Protein 6O0A (pdb70)

Sequence (383 aa):
SGLSTKSQPVIQATLLPVIAERIPHITPVFYGDMLQARPDLLDGMFSRSAQRDDGTQARALAGSIAIIFAQWILQHPNTFPEEMLSRVANKHASLGLQPDDEYDTVYKYLFGAIAKKDLGDAATPDIVEAWTEVYWLLARALINLERKLYAQQANNIVRRAKFKLVKRTQVTKDVVDMVFEPADNTAMTPGKAGQYISIIYARTSDGLLQPRQFTLLPSEETQRRIAIKLDPHGEMTTTIFQNQEVGALLDISNPYGDMTLETLETDPNSPLVLICAGIGVTPVLAFVEKLAAQKSEREVMMIIIASSSRSLAEAPLRGELLERAKELKKAKVLYGTTQEKDGDFVGRIDVSTLDIPANASVFLCGPLKFMQEMRSHLVEAGIAKHKIFYEIFG

B-factor: mean 25.29, std 12.59, range [8.28, 81.56]

Solvent-accessible surface area: 18313 Å² total; per-residue (Å²): 153,24,20,43,111,143,2,65,82,33,0,114,75,20,16,91,82,8,50,124,71,17,48,96,0,3,78,61,0,8,44,38,0,28,144,45,64,86,76,14,37,57,5,37,41,28,31,39,29,48,176,88,23,81,52,11,97,71,51,2,19,23,15,14,105,0,0,75,91,8,35,109,77,85,123,63,62,10,106,146,18,1,33,125,35,1,11,65,35,1,0,26,6,22,85,61,114,38,15,83,21,19,52,130,37,4,21,30,1,14,49,134,48,22,40,142,53,21,57,111,76,30,47,89,2,10,31,44,0,9,54,12,10,2,134,11,13,24,73,56,6,134,138,28,54,85,128,29,52,29,149,60,46,72,9,80,8,97,0,52,125,88,56,94,52,12,166,40,1,0,17,0,18,0,59,50,46,62,159,38,56,39,11,104,39,116,21,2,15,23,0,0,0,2,4,124,6,116,98,35,40,24,0,7,46,58,30,8,20,8,27,53,118,165,87,34,15,22,1,4,0,81,58,72,108,178,29,40,2,18,63,34,0,15,110,36,141,92,33,25,99,14,30,2,3,10,4,5,7,49,28,7,8,78,52,1,48,74,57,129,79,0,18,1,3,0,0,0,12,19,28,1,2,3,1,0,0,6,0,0,58,81,0,11,65,89,166,14,130,23,102,4,52,0,2,2,12,9,127,1,43,85,44,8,6,18,66,48,46,0,53,81,59,9,147,103,12,75,111,34,58,29,75,5,0,0,62,98,92,152,66,16,93,54,74,29,90,13,81,8,85,108,34,88,26,62,96,69,1,1,0,0,1,0,6,82,102,144,34,8,113,78,6,31,68,93,0,81,91,53,64,19,54,77,159,37,23,37,113,30,80,91,92

Radius of gyration: 22.06 Å; Cα contacts (8 Å, |Δi|>4): 679; chains: 1; bounding box: 56×58×42 Å

InterPro domains:
  IPR000971 Globin [PS01033] (1-110)
  IPR001433 Oxidoreductase FAD/NAD(P)-binding [PF00175] (234-331)
  IPR008333 Flavoprotein pyridine nucleotide cytochrome reductase-like, FAD-binding domain [PF00970] (125-219)
  IPR009050 Globin-like superfamily [SSF46458] (1-116)
  IPR012292 Globin/Protoglobin [G3DSA:1.10.490.10] (1-117)
  IPR017927 FAD-binding domain, ferredoxin reductase-type [PS51384] (120-222)
  IPR017938 Riboflavin synthase-like beta-barrel [SSF63380] (121-221)
  IPR039261 Ferredoxin-NADP reductase (FNR), nucleotide-binding domain [G3DSA:3.40.50.80] (227-356)
  IPR039261 Ferredoxin-NADP reductase (FNR), nucleotide-binding domain [SSF52343] (226-352)

Nearest PDB structures (foldseek):
  6o0a-assembly1_A  TM=1.003E+00  e=5.191E-81  Malassezia yamatoensis
  1gvh-assembly1_A  TM=8.948E-01  e=1.425E-33  Escherichia coli
  4g1b-assembly2_B  TM=8.810E-01  e=6.174E-32  Saccharomyces cerevisiae YJM789
  5ogx-assembly1_A  TM=8.585E-01  e=4.977E-17  Amycolatopsis methanolica 239
  2gpj-assembly1_A  TM=7.571E-01  e=7.655E-12  Shewanella putrefaciens CN-32

CATH classification: 1.10.490.10

Organism: NCBI:txid253288

Foldseek 3Di:
DWQDPLLLVLCVVCLVVQLVCLLVLQLQLCVVLCVVPVVCQQQPDDPVCSVVSVNSSCVSNVLSVQSVVCSVPPPDGPVVVLQQVLQVCLLSPPDLVCLVSSLVSSVVSVCVVCPVPCDPSNSVSSVSSSVVSSVSSNVSNVVVCVQWPFNDFKAKWFWADWDDQAPFKIKTKIAGPDDTDAGADFQFWWKWKWDAFPVGGIDTFIFGFADDPSRIGIGMQGDDVPDGPSVVVNPDDGGDMIMMGHIGDDPGLVVLDPDLAAAEEEEEEQSLCRSVNSNLQVCLVVLRQYAYEYEYEYQDPSRRGCVVVSVVSQVSHPHYDYWYEHANDCPTSGYHADQCLPPDHDQRYAYEYEYAPVNLVVVLVNCVVSPHDPVRYHYDHRD

Structure (mmCIF, N/CA/C/O backbone):
data_6O0A
#
_entry.id   6O0A
#
_cell.length_a   91.010
_cell.length_b   110.600
_cell.length_c   39.010
_cell.angle_alpha   90.000
_cell.angle_beta   90.000
_cell.angle_gamma   90.000
#
_symmetry.space_group_name_H-M   'P 21 21 2'
#
loop_
_entity.id
_entity.type
_entity.pdbx_description
1 polymer Flavohemoglobin
2 non-polymer 'FLAVIN-ADENINE DINUCLEOTIDE'
3 non-polymer 'PROTOPORPHYRIN IX CONTAINING FE'
4 non-polymer (4S)-2-METHYL-2,4-PENTANEDIOL
5 water water
#
loop_
_atom_site.group_PDB
_atom_site.id
_atom_site.type_symbol
_atom_site.label_atom_id
_atom_site.label_alt_id
_atom_site.label_comp_id
_atom_site.label_asym_id
_atom_site.label_entity_id
_atom_site.label_seq_id
_atom_site.pdbx_PDB_ins_code
_atom_site.Cartn_x
_atom_site.Cartn_y
_atom_site.Cartn_z
_atom_site.occupancy
_atom_site.B_iso_or_equiv
_atom_site.auth_seq_id
_atom_site.auth_comp_id
_atom_site.auth_asym_id
_atom_site.auth_atom_id
_atom_site.pdbx_PDB_model_num
ATOM 1 N N . SER A 1 18 ? 18.900 11.883 21.313 1.00 58.15 0 SER A N 1
ATOM 2 C CA . SER A 1 18 ? 18.431 12.575 22.512 1.00 60.77 0 SER A CA 1
ATOM 3 C C . SER A 1 18 ? 18.693 11.744 23.766 1.00 61.68 0 SER A C 1
ATOM 4 O O . SER A 1 18 ? 18.168 10.643 23.899 1.00 66.49 0 SER A O 1
ATOM 7 N N . GLY A 1 19 ? 19.511 12.277 24.679 1.00 55.44 1 GLY A N 1
ATOM 8 C CA . GLY A 1 19 ? 19.838 11.603 25.923 1.00 48.22 1 GLY A CA 1
ATOM 9 C C . GLY A 1 19 ? 18.770 11.792 26.981 1.00 33.52 1 GLY A C 1
ATOM 10 O O . GLY A 1 19 ? 17.579 11.932 26.678 1.00 41.88 1 GLY A O 1
ATOM 11 N N . LEU A 1 20 ? 19.193 11.795 28.247 1.00 30.72 2 LEU A N 1
ATOM 12 C CA . LEU A 1 20 ? 18.247 11.993 29.343 1.00 33.67 2 LEU A CA 1
ATOM 13 C C . LEU A 1 20 ? 17.912 13.471 29.469 1.00 31.07 2 LEU A C 1
ATOM 14 O O . LEU A 1 20 ? 18.810 14.313 29.596 1.00 28.55 2 LEU A O 1
ATOM 19 N N . SER A 1 21 ? 16.618 13.777 29.436 1.00 25.86 3 SER A N 1
ATOM 20 C CA . SER A 1 21 ? 16.151 15.156 29.432 1.00 28.41 3 SER A CA 1
ATOM 21 C C . SER A 1 21 ? 16.505 15.884 30.728 1.00 26.63 3 SER A C 1
ATOM 22 O O . SER A 1 21 ? 16.564 15.297 31.810 1.00 22.54 3 SER A O 1
ATOM 25 N N . THR A 1 22 ? 16.722 17.194 30.598 1.00 23.79 4 THR A N 1
ATOM 26 C CA . THR A 1 22 ? 16.931 18.047 31.762 1.00 23.41 4 THR A CA 1
ATOM 27 C C . THR A 1 22 ? 15.783 17.916 32.755 1.00 25.33 4 THR A C 1
ATOM 28 O O . THR A 1 22 ? 15.994 17.942 33.973 1.00 22.06 4 THR A O 1
ATOM 32 N N . LYS A 1 23 ? 14.560 17.766 32.251 1.00 21.35 5 LYS A N 1
ATOM 33 C CA . LYS A 1 23 ? 13.412 17.621 33.143 1.00 24.52 5 LYS A CA 1
ATOM 34 C C . LYS A 1 23 ? 13.536 16.373 34.010 1.00 23.58 5 LYS A C 1
ATOM 35 O O . LYS A 1 23 ? 13.201 16.397 35.203 1.00 20.55 5 LYS A O 1
ATOM 41 N N . SER A 1 24 ? 14.025 15.274 33.435 1.00 21.25 6 SER A N 1
ATOM 42 C CA . SER A 1 24 ? 14.017 14.005 34.149 1.00 24.28 6 SER A CA 1
ATOM 43 C C . SER A 1 24 ? 15.196 13.856 35.095 1.00 18.72 6 SER A C 1
ATOM 44 O O . SER A 1 24 ? 15.077 13.152 36.102 1.00 19.59 6 SER A O 1
ATOM 47 N N . GLN A 1 25 ? 16.328 14.476 34.781 1.00 19.92 7 GLN A N 1
ATOM 48 C CA . GLN A 1 25 ? 17.559 14.308 35.552 1.00 26.09 7 GLN A CA 1
ATOM 49 C C . GLN A 1 25 ? 17.341 14.430 37.064 1.00 22.73 7 GLN A C 1
ATOM 50 O O . GLN A 1 25 ? 17.685 13.494 37.799 1.00 24.51 7 GLN A O 1
ATOM 56 N N . PRO A 1 26 ? 16.769 15.527 37.573 1.00 23.36 8 PRO A N 1
ATOM 57 C CA . PRO A 1 26 ? 16.635 15.647 39.035 1.00 22.71 8 PRO A CA 1
ATOM 58 C C . PRO A 1 26 ? 15.703 14.616 39.630 1.00 21.96 8 PRO A C 1
ATOM 59 O O . PRO A 1 26 ? 15.879 14.219 40.788 1.00 21.39 8 PRO A O 1
ATOM 63 N N . VAL A 1 27 ? 14.703 14.166 38.877 1.00 19.55 9 VAL A N 1
ATOM 64 C CA . VAL A 1 27 ? 13.803 13.144 39.397 1.00 20.09 9 VAL A CA 1
ATOM 65 C C . VAL A 1 27 ? 14.532 11.816 39.537 1.00 24.34 9 VAL A C 1
ATOM 66 O O . VAL A 1 27 ? 14.395 11.122 40.552 1.00 23.61 9 VAL A O 1
ATOM 70 N N . ILE A 1 28 ? 15.296 11.429 38.506 1.00 19.89 10 ILE A N 1
ATOM 71 C CA . ILE A 1 28 ? 16.084 10.203 38.579 1.00 18.47 10 ILE A CA 1
ATOM 72 C C . ILE A 1 28 ? 17.090 10.307 39.712 1.00 24.61 10 ILE A C 1
ATOM 73 O O . ILE A 1 28 ? 17.264 9.371 40.502 1.00 30.25 10 ILE A O 1
ATOM 78 N N . GLN A 1 29 ? 17.764 11.457 39.803 1.00 23.69 11 GLN A N 1
ATOM 79 C CA . GLN A 1 2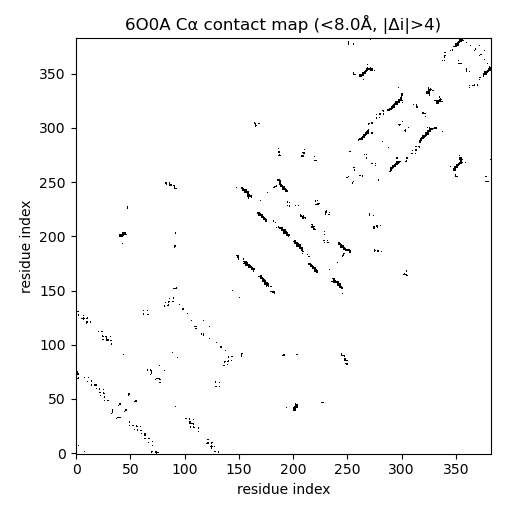9 ? 18.734 11.690 40.871 1.00 27.89 11 GLN A CA 1
ATOM 80 C C . GLN A 1 29 ? 18.106 11.483 42.246 1.00 29.44 11 GLN A C 1
ATOM 81 O O . GLN A 1 29 ? 18.679 10.804 43.107 1.00 36.91 11 GLN A O 1
ATOM 87 N N . ALA A 1 30 ? 16.924 12.061 42.468 1.00 32.63 12 ALA A N 1
ATOM 88 C CA . ALA A 1 30 ? 16.305 12.024 43.790 1.00 28.68 12 ALA A CA 1
ATOM 89 C C . ALA A 1 30 ? 15.695 10.667 44.124 1.00 31.87 12 ALA A C 1
ATOM 90 O O . ALA A 1 30 ? 15.650 10.295 45.300 1.00 35.35 12 ALA A O 1
ATOM 92 N N . THR A 1 31 ? 15.220 9.920 43.131 1.00 26.78 13 THR A N 1
ATOM 93 C CA . THR A 1 31 ? 14.513 8.669 43.381 1.00 24.44 13 THR A CA 1
ATOM 94 C C . THR A 1 31 ? 15.365 7.432 43.137 1.00 26.91 13 THR A C 1
ATOM 95 O O . THR A 1 31 ? 14.898 6.318 43.393 1.00 27.92 13 THR A O 1
ATOM 99 N N . LEU A 1 32 ? 16.595 7.591 42.646 1.00 24.20 14 LEU A N 1
ATOM 100 C CA A LEU A 1 32 ? 17.442 6.427 42.399 0.72 25.02 14 LEU A CA 1
ATOM 101 C CA B LEU A 1 32 ? 17.455 6.435 42.402 0.28 25.62 14 LEU A CA 1
ATOM 102 C C . LEU A 1 32 ? 17.610 5.542 43.628 1.00 25.02 14 LEU A C 1
ATOM 103 O O . LEU A 1 32 ? 17.517 4.311 43.481 1.00 27.65 14 LEU A O 1
ATOM 112 N N . PRO A 1 33 ? 17.842 6.067 44.842 1.00 37.39 15 PRO A N 1
ATOM 113 C CA . PRO A 1 33 ? 17.971 5.157 45.994 1.00 38.24 15 PRO A CA 1
ATOM 114 C C . PRO A 1 33 ? 16.706 4.366 46.276 1.00 35.24 15 PRO A C 1
ATOM 115 O O . PRO A 1 33 ? 16.783 3.166 46.564 1.00 34.05 15 PRO A O 1
ATOM 119 N N . VAL A 1 34 ? 15.539 5.012 46.196 1.00 37.79 16 VAL A N 1
ATOM 120 C CA . VAL A 1 34 ? 14.277 4.321 46.453 1.00 36.97 16 VAL A CA 1
ATOM 121 C C . VAL A 1 34 ? 14.057 3.214 45.430 1.00 34.80 16 VAL A C 1
ATOM 122 O O . VAL A 1 34 ? 13.724 2.076 45.782 1.00 32.89 16 VAL A O 1
ATOM 126 N N . ILE A 1 35 ? 14.235 3.532 44.146 1.00 26.71 17 ILE A N 1
ATOM 127 C CA . ILE A 1 35 ? 14.023 2.543 43.092 1.00 27.31 17 ILE A CA 1
ATOM 128 C C . ILE A 1 35 ? 14.980 1.368 43.259 1.00 21.76 17 ILE A C 1
ATOM 129 O O . ILE A 1 35 ? 14.579 0.202 43.175 1.00 25.13 17 ILE A O 1
ATOM 134 N N . ALA A 1 36 ? 16.264 1.654 43.504 1.00 28.59 18 ALA A N 1
ATOM 135 C CA . ALA A 1 36 ? 17.228 0.574 43.710 1.00 31.60 18 ALA A CA 1
ATOM 136 C C . ALA A 1 36 ? 16.852 -0.293 44.906 1.00 22.87 18 ALA A C 1
ATOM 137 O O . ALA A 1 36 ? 17.056 -1.514 44.881 1.00 28.75 18 ALA A O 1
ATOM 139 N N . GLU A 1 37 ? 16.277 0.316 45.941 1.00 24.26 19 GLU A N 1
ATOM 140 C CA . GLU A 1 37 ? 15.859 -0.436 47.116 1.00 27.71 19 GLU A CA 1
ATOM 141 C C . GLU A 1 37 ? 14.674 -1.341 46.803 1.00 25.27 19 GLU A C 1
ATOM 142 O O . GLU A 1 37 ? 14.594 -2.468 47.305 1.00 25.51 19 GLU A O 1
ATOM 148 N N . ARG A 1 38 ? 13.740 -0.867 45.975 1.00 24.00 20 ARG A N 1
ATOM 149 C CA . ARG A 1 38 ? 12.527 -1.624 45.709 1.00 23.79 20 ARG A CA 1
ATOM 150 C C . ARG A 1 38 ? 12.676 -2.640 44.578 1.00 28.12 20 ARG A C 1
ATOM 151 O O . ARG A 1 38 ? 11.768 -3.453 44.393 1.00 24.88 20 ARG A O 1
ATOM 159 N N . ILE A 1 39 ? 13.797 -2.628 43.835 1.00 32.85 21 ILE A N 1
ATOM 160 C CA . ILE A 1 39 ? 13.979 -3.572 42.721 1.00 31.18 21 ILE A CA 1
ATOM 161 C C . ILE A 1 39 ? 13.775 -5.032 43.127 1.00 38.04 21 ILE A C 1
ATOM 162 O O . ILE A 1 39 ? 13.034 -5.741 42.432 1.00 37.23 21 ILE A O 1
ATOM 167 N N . PRO A 1 40 ? 14.415 -5.552 44.185 1.00 30.40 22 PRO A N 1
ATOM 168 C CA . PRO A 1 40 ? 14.191 -6.965 44.541 1.00 32.83 22 PRO A CA 1
ATOM 169 C C . PRO A 1 40 ? 12.744 -7.292 44.829 1.00 31.74 22 PRO A C 1
ATOM 170 O O . PRO A 1 40 ? 12.325 -8.445 44.662 1.00 32.77 22 PRO A O 1
ATOM 174 N N . HIS A 1 41 ? 11.965 -6.313 45.283 1.00 23.96 23 HIS A N 1
ATOM 175 C CA . HIS A 1 41 ? 10.558 -6.568 45.542 1.00 28.74 23 HIS A CA 1
ATOM 176 C C . HIS A 1 41 ? 9.728 -6.427 44.275 1.00 21.61 23 HIS A C 1
ATOM 177 O O . HIS A 1 41 ? 8.748 -7.158 44.099 1.00 24.97 23 HIS A O 1
ATOM 184 N N . ILE A 1 42 ? 10.124 -5.529 43.371 1.00 18.50 24 ILE A N 1
ATOM 185 C CA . ILE A 1 42 ? 9.329 -5.293 42.166 1.00 16.52 24 ILE A CA 1
ATOM 186 C C . ILE A 1 42 ? 9.507 -6.428 41.159 1.00 17.19 24 ILE A C 1
ATOM 187 O O . ILE A 1 42 ? 8.552 -6.839 40.488 1.00 17.04 24 ILE A O 1
ATOM 192 N N . THR A 1 43 ? 10.730 -6.961 41.043 1.00 18.91 25 THR A N 1
ATOM 193 C CA . THR A 1 43 ? 11.105 -7.985 40.065 1.00 20.04 25 THR A CA 1
ATOM 194 C C . THR A 1 43 ? 10.169 -9.189 40.010 1.00 17.24 25 THR A C 1
ATOM 195 O O . THR A 1 43 ? 9.662 -9.517 38.927 1.00 18.25 25 THR A O 1
ATOM 199 N N . PRO A 1 44 ? 9.933 -9.901 41.121 1.00 20.93 26 PRO A N 1
ATOM 200 C CA . PRO A 1 44 ? 9.100 -11.104 41.031 1.00 25.10 26 PRO A CA 1
ATOM 201 C C . PRO A 1 44 ? 7.678 -10.779 40.670 1.00 23.40 26 PRO A C 1
ATOM 202 O O . PRO A 1 44 ? 6.994 -11.606 40.055 1.00 21.04 26 PRO A O 1
ATOM 206 N N . VAL A 1 45 ? 7.212 -9.583 41.030 1.00 22.87 27 VAL A N 1
ATOM 207 C CA . VAL A 1 45 ? 5.861 -9.195 40.663 1.00 16.51 27 VAL A CA 1
ATOM 208 C C . VAL A 1 45 ? 5.789 -8.900 39.172 1.00 16.87 27 VAL A C 1
ATOM 209 O O . VAL A 1 45 ? 4.855 -9.326 38.484 1.00 17.04 27 VAL A O 1
ATOM 213 N N . PHE A 1 46 ? 6.773 -8.163 38.654 1.00 12.10 28 PHE A N 1
ATOM 214 C CA . PHE A 1 46 ? 6.855 -7.914 37.222 1.00 12.90 28 PHE A CA 1
ATOM 215 C C . PHE A 1 46 ? 6.815 -9.221 36.429 1.00 12.88 28 PHE A C 1
ATOM 216 O O . PHE A 1 46 ? 5.975 -9.398 35.534 1.00 13.65 28 PHE A O 1
ATOM 224 N N . TYR A 1 47 ? 7.693 -10.171 36.768 1.00 14.00 29 TYR A N 1
ATOM 225 C CA . TYR A 1 47 ? 7.734 -11.423 36.018 1.00 13.53 29 TYR A CA 1
ATOM 226 C C . TYR A 1 47 ? 6.477 -12.250 36.236 1.00 15.44 29 TYR A C 1
ATOM 227 O O . TYR A 1 47 ? 5.965 -12.866 35.293 1.00 17.39 29 TYR A O 1
ATOM 236 N N . GLY A 1 48 ? 5.971 -12.286 37.469 1.00 17.53 30 GLY A N 1
ATOM 237 C CA . GLY A 1 48 ? 4.733 -13.011 37.718 1.00 16.78 30 GLY A CA 1
ATOM 238 C C . GLY A 1 48 ? 3.591 -12.517 36.848 1.00 18.38 30 GLY A C 1
ATOM 239 O O . GLY A 1 48 ? 2.879 -13.313 36.220 1.00 17.50 30 GLY A O 1
ATOM 240 N N . ASP A 1 49 ? 3.416 -11.195 36.789 1.00 15.56 31 ASP A N 1
ATOM 241 C CA . ASP A 1 49 ? 2.376 -10.596 35.954 1.00 13.10 31 ASP A CA 1
ATOM 242 C C . ASP A 1 49 ? 2.627 -10.879 34.479 1.00 16.23 31 ASP A C 1
ATOM 243 O O . ASP A 1 49 ? 1.715 -11.284 33.747 1.00 15.80 31 ASP A O 1
ATOM 248 N N . MET A 1 50 ? 3.858 -10.642 34.015 1.00 13.45 32 MET A N 1
ATOM 249 C CA . MET A 1 50 ? 4.145 -10.811 32.593 1.00 13.83 32 MET A CA 1
ATOM 250 C C . MET A 1 50 ? 3.963 -12.257 32.153 1.00 16.12 32 MET A C 1
ATOM 251 O O . MET A 1 50 ? 3.380 -12.528 31.099 1.00 15.18 32 MET A O 1
ATOM 256 N N . LEU A 1 51 ? 4.480 -13.202 32.936 1.00 15.59 33 LEU A N 1
ATOM 257 C CA . LEU A 1 51 ? 4.429 -14.599 32.527 1.00 15.97 33 LEU A CA 1
ATOM 258 C C . LEU A 1 51 ? 3.045 -15.216 32.707 1.00 18.09 33 LEU A C 1
ATOM 259 O O . LEU A 1 51 ? 2.751 -16.245 32.084 1.00 17.96 33 LEU A O 1
ATOM 264 N N . GLN A 1 52 ? 2.176 -14.603 33.511 1.00 15.62 34 GLN A N 1
ATOM 265 C CA . GLN A 1 52 ? 0.780 -15.020 33.503 1.00 14.33 34 GLN A CA 1
ATOM 266 C C . GLN A 1 52 ? 0.088 -14.576 32.221 1.00 16.33 34 GLN A C 1
ATOM 267 O O . GLN A 1 52 ? -0.739 -15.311 31.667 1.00 18.55 34 GLN A O 1
ATOM 273 N N . ALA A 1 53 ? 0.378 -13.354 31.765 1.00 17.13 35 ALA A N 1
ATOM 274 C CA . ALA A 1 53 ? -0.267 -12.822 30.570 1.00 14.96 35 ALA A CA 1
ATOM 275 C C . ALA A 1 53 ? 0.341 -13.390 29.300 1.00 16.05 35 ALA A C 1
ATOM 276 O O . ALA A 1 53 ? -0.360 -13.510 28.286 1.00 17.74 35 ALA A O 1
ATOM 278 N N . ARG A 1 54 ? 1.623 -13.754 29.353 1.00 15.07 36 ARG A N 1
ATOM 279 C CA . ARG A 1 54 ? 2.385 -14.215 28.194 1.00 18.28 36 ARG A CA 1
ATOM 280 C C . ARG A 1 54 ? 3.111 -15.511 28.540 1.00 17.16 36 ARG A C 1
ATOM 281 O O . ARG A 1 54 ? 4.345 -15.573 28.538 1.00 16.65 36 ARG A O 1
ATOM 289 N N . PRO A 1 55 ? 2.366 -16.582 28.827 1.00 15.25 37 PRO A N 1
ATOM 290 C CA . PRO A 1 55 ? 3.021 -17.859 29.150 1.00 15.52 37 PRO A CA 1
ATOM 291 C C . PRO A 1 55 ? 3.897 -18.374 28.030 1.00 16.24 37 PRO A C 1
ATOM 292 O O . PRO A 1 55 ? 4.814 -19.161 28.290 1.00 19.22 37 PRO A O 1
ATOM 296 N N . ASP A 1 56 ? 3.656 -17.943 26.786 1.00 14.74 38 ASP A N 1
ATOM 297 C CA . ASP A 1 56 ? 4.517 -18.347 25.684 1.00 18.13 38 ASP A CA 1
ATOM 298 C C . ASP A 1 56 ? 5.962 -17.926 25.925 1.00 21.14 38 ASP A C 1
ATOM 299 O O . ASP A 1 56 ? 6.891 -18.585 25.443 1.00 20.31 38 ASP A O 1
ATOM 304 N N . LEU A 1 57 ? 6.173 -16.851 26.688 1.00 13.63 39 LEU A N 1
ATOM 305 C CA . LEU A 1 57 ? 7.536 -16.390 26.938 1.00 13.62 39 LEU A CA 1
ATOM 306 C C . LEU A 1 57 ? 8.298 -17.303 27.893 1.00 17.38 39 LEU A C 1
ATOM 307 O O . LEU A 1 57 ? 9.529 -17.262 27.913 1.00 18.41 39 LEU A O 1
ATOM 312 N N . LEU A 1 58 ? 7.610 -18.130 28.685 1.00 13.65 40 LEU A N 1
ATOM 313 C CA . LEU A 1 58 ? 8.334 -19.147 29.444 1.00 14.79 40 LEU A CA 1
ATOM 314 C C . LEU A 1 58 ? 8.666 -20.361 28.591 1.00 18.08 40 LEU A C 1
ATOM 315 O O . LEU A 1 58 ? 9.584 -21.121 28.925 1.00 18.06 40 LEU A O 1
ATOM 320 N N . ASP A 1 59 ? 7.945 -20.546 27.489 1.00 16.07 41 ASP A N 1
ATOM 321 C CA . ASP A 1 59 ? 8.127 -21.686 26.602 1.00 15.92 41 ASP A CA 1
ATOM 322 C C . ASP A 1 59 ? 9.044 -21.285 25.446 1.00 19.85 41 ASP A C 1
ATOM 323 O O . ASP A 1 59 ? 8.652 -21.190 24.287 1.00 19.04 41 ASP A O 1
ATOM 328 N N . GLY A 1 60 ? 10.296 -21.010 25.801 1.00 18.88 42 GLY A N 1
ATOM 329 C CA . GLY A 1 60 ? 11.320 -20.759 24.804 1.00 19.76 42 GLY A CA 1
ATOM 330 C C . GLY A 1 60 ? 12.182 -19.528 25.009 1.00 22.88 42 GLY A C 1
ATOM 331 O O . GLY A 1 60 ? 13.191 -19.372 24.316 1.00 26.09 42 GLY A O 1
ATOM 332 N N . MET A 1 61 ? 11.819 -18.642 25.941 1.00 13.18 43 MET A N 1
ATOM 333 C CA . MET A 1 61 ? 12.562 -17.398 26.134 1.00 12.94 43 MET A CA 1
ATOM 334 C C . MET A 1 61 ? 13.125 -17.319 27.549 1.00 14.32 43 MET A C 1
ATOM 335 O O . MET A 1 61 ? 14.333 -17.494 27.728 1.00 18.30 43 MET A O 1
ATOM 340 N N . PHE A 1 62 ? 12.298 -17.094 28.564 1.00 13.28 44 PHE A N 1
ATOM 341 C CA . PHE A 1 62 ? 12.798 -16.941 29.930 1.00 15.76 44 PHE A CA 1
ATOM 342 C C . PHE A 1 62 ? 13.086 -18.278 30.605 1.00 14.15 44 PHE A C 1
ATOM 343 O O . PHE A 1 62 ? 12.360 -19.262 30.430 1.00 13.49 44 PHE A O 1
ATOM 351 N N . SER A 1 63 ? 14.131 -18.294 31.418 1.00 13.37 45 SER A N 1
ATOM 352 C CA . SER A 1 63 ? 14.514 -19.488 32.148 1.00 14.14 45 SER A CA 1
ATOM 353 C C . SER A 1 63 ? 13.686 -19.616 33.413 1.00 14.96 45 SER A C 1
ATOM 354 O O . SER A 1 63 ? 13.657 -18.700 34.242 1.00 13.84 45 SER A O 1
ATOM 357 N N . ARG A 1 64 ? 13.039 -20.769 33.574 1.00 13.23 46 ARG A N 1
ATOM 358 C CA . ARG A 1 64 ? 12.293 -21.008 34.804 1.00 12.05 46 ARG A CA 1
ATOM 359 C C . ARG A 1 64 ? 13.226 -21.027 36.009 1.00 16.02 46 ARG A C 1
ATOM 360 O O . ARG A 1 64 ? 12.891 -20.496 37.072 1.00 14.68 46 ARG A O 1
ATOM 368 N N . SER A 1 65 ? 14.419 -21.618 35.859 1.00 13.46 47 SER A N 1
ATOM 369 C CA . SER A 1 65 ? 15.334 -21.652 36.991 1.00 13.53 47 SER A CA 1
ATOM 370 C C . SER A 1 65 ? 15.720 -20.247 37.425 1.00 13.54 47 SER A C 1
ATOM 371 O O . SER A 1 65 ? 15.870 -19.982 38.626 1.00 17.14 47 SER A O 1
ATOM 374 N N . ALA A 1 66 ? 15.900 -19.330 36.467 1.00 13.30 48 ALA A N 1
ATOM 375 C CA . ALA A 1 66 ? 16.257 -17.964 36.837 1.00 17.48 48 ALA A CA 1
ATOM 376 C C . ALA A 1 66 ? 15.116 -17.279 37.574 1.00 21.27 48 ALA A C 1
ATOM 377 O O . ALA A 1 66 ? 15.360 -16.409 38.420 1.00 21.75 48 ALA A O 1
ATOM 379 N N . GLN A 1 67 ? 13.873 -17.689 37.303 1.00 15.22 49 GLN A N 1
ATOM 380 C CA . GLN A 1 67 ? 12.734 -17.169 38.059 1.00 17.39 49 GLN A CA 1
ATOM 381 C C . GLN A 1 67 ? 12.693 -17.750 39.464 1.00 16.77 49 GLN A C 1
ATOM 382 O O . GLN A 1 67 ? 12.443 -17.027 40.438 1.00 20.59 49 GLN A O 1
ATOM 388 N N . ARG A 1 68 ? 12.923 -19.060 39.588 1.00 16.10 50 ARG A N 1
ATOM 389 C CA . ARG A 1 68 ? 12.885 -19.707 40.894 1.00 16.15 50 ARG A CA 1
ATOM 390 C C . ARG A 1 68 ? 14.038 -19.253 41.781 1.00 24.71 50 ARG A C 1
ATOM 391 O O . ARG A 1 68 ? 13.848 -19.058 42.986 1.00 25.07 50 ARG A O 1
ATOM 399 N N . ASP A 1 69 ? 15.249 -19.097 41.220 1.00 19.43 51 ASP A N 1
ATOM 400 C CA A ASP A 1 69 ? 16.402 -18.591 41.972 0.57 21.57 51 ASP A CA 1
ATOM 401 C CA B ASP A 1 69 ? 16.297 -18.644 42.117 0.43 20.80 51 ASP A CA 1
ATOM 402 C C . ASP A 1 69 ? 16.187 -17.153 42.423 1.00 22.37 51 ASP A C 1
ATOM 403 O O . ASP A 1 69 ? 16.742 -16.720 43.439 1.00 24.78 51 ASP A O 1
ATOM 412 N N . GLY A 1 70 ? 15.436 -16.388 41.636 1.00 21.82 52 GLY A N 1
ATOM 413 C CA . GLY A 1 70 ? 15.076 -15.031 42.000 1.00 25.97 52 GLY A CA 1
ATOM 414 C C . GLY A 1 70 ? 16.171 -13.999 41.850 1.00 33.31 52 GLY A C 1
ATOM 415 O O . GLY A 1 70 ? 15.983 -12.983 41.177 1.00 29.29 52 GLY A O 1
ATOM 416 N N . THR A 1 71 ? 17.312 -14.214 42.504 1.00 35.20 53 THR A N 1
ATOM 417 C CA . THR A 1 71 ? 18.391 -13.242 42.379 1.00 33.50 53 THR A CA 1
ATOM 418 C C . THR A 1 71 ? 18.774 -13.042 40.920 1.00 33.16 53 THR A C 1
ATOM 419 O O . THR A 1 71 ? 18.957 -11.903 40.473 1.00 32.25 53 THR A O 1
ATOM 423 N N . GLN A 1 72 ? 18.862 -14.137 40.155 1.00 24.41 54 GLN A N 1
ATOM 424 C CA . GLN A 1 72 ? 19.267 -14.035 38.758 1.00 26.73 54 GLN A CA 1
ATOM 425 C C . GLN A 1 72 ? 18.330 -13.109 37.993 1.00 29.26 54 GLN A C 1
ATOM 426 O O . GLN A 1 72 ? 18.771 -12.155 37.343 1.00 35.74 54 GLN A O 1
ATOM 428 N N . ALA A 1 73 ? 17.026 -13.347 38.106 1.00 27.16 55 ALA A N 1
ATOM 429 C CA . ALA A 1 73 ? 16.037 -12.568 37.363 1.00 29.16 55 ALA A CA 1
ATOM 430 C C . ALA A 1 73 ? 16.067 -11.076 37.685 1.00 23.92 55 ALA A C 1
ATOM 431 O O . ALA A 1 73 ? 15.530 -10.284 36.906 1.00 31.57 55 ALA A O 1
ATOM 433 N N . ARG A 1 74 ? 16.678 -10.663 38.806 1.00 25.42 56 ARG A N 1
ATOM 434 C CA . ARG A 1 74 ? 16.759 -9.237 39.122 1.00 26.48 56 ARG A CA 1
ATOM 435 C C . ARG A 1 74 ? 17.611 -8.458 38.122 1.00 30.29 56 ARG A C 1
ATOM 436 O O . ARG A 1 74 ? 17.560 -7.222 38.113 1.00 26.62 56 ARG A O 1
ATOM 444 N N . ALA A 1 75 ? 18.410 -9.150 37.304 1.00 35.30 57 ALA A N 1
ATOM 445 C CA . ALA A 1 75 ? 19.391 -8.467 36.468 1.00 32.30 57 ALA A CA 1
ATOM 446 C C . ALA A 1 75 ? 18.731 -7.474 35.515 1.00 31.68 57 ALA A C 1
ATOM 447 O O . ALA A 1 75 ? 19.280 -6.393 35.266 1.00 29.80 57 ALA A O 1
ATOM 449 N N . LEU A 1 76 ? 17.549 -7.812 34.985 1.00 29.57 58 LEU A N 1
ATOM 450 C CA . LEU A 1 76 ? 16.908 -6.959 33.986 1.00 28.03 58 LEU A CA 1
ATOM 451 C C . LEU A 1 76 ? 16.592 -5.590 34.574 1.00 32.22 58 LEU A C 1
ATOM 452 O O . LEU A 1 76 ? 17.033 -4.558 34.057 1.00 26.29 58 LEU A O 1
ATOM 457 N N . ALA A 1 77 ? 15.817 -5.561 35.658 1.00 32.20 59 ALA A N 1
ATOM 458 C CA . ALA A 1 77 ? 15.512 -4.281 36.290 1.00 31.61 59 ALA A CA 1
ATOM 459 C C . ALA A 1 77 ? 16.764 -3.657 36.899 1.00 31.49 59 ALA A C 1
ATOM 460 O O . ALA A 1 77 ? 16.929 -2.429 36.879 1.00 26.87 59 ALA A O 1
ATOM 462 N N . GLY A 1 78 ? 17.655 -4.485 37.446 1.00 29.34 60 GLY A N 1
ATOM 463 C CA . GLY A 1 78 ? 18.855 -3.951 38.078 1.00 28.91 60 GLY A CA 1
ATOM 464 C C . GLY A 1 78 ? 19.751 -3.219 37.096 1.00 36.28 60 GLY A C 1
ATOM 465 O O . GLY A 1 78 ? 20.312 -2.164 37.413 1.00 37.53 60 GLY A O 1
ATOM 466 N N . SER A 1 79 ? 19.890 -3.764 35.886 1.00 32.96 61 SER A N 1
ATOM 467 C CA . SER A 1 79 ? 20.628 -3.070 34.835 1.00 27.37 61 SER A CA 1
ATOM 468 C C . SER A 1 79 ? 19.998 -1.723 34.507 1.00 25.78 61 SER A C 1
ATOM 469 O O . SER A 1 79 ? 20.702 -0.799 34.089 1.00 25.77 61 SER A O 1
ATOM 472 N N . ILE A 1 80 ? 18.677 -1.593 34.667 1.00 25.27 62 ILE A N 1
ATOM 473 C CA . ILE A 1 80 ? 18.043 -0.299 34.429 1.00 20.79 62 ILE A CA 1
ATOM 474 C C . ILE A 1 80 ? 18.509 0.715 35.471 1.00 25.60 62 ILE A C 1
ATOM 475 O O . ILE A 1 80 ? 18.734 1.892 35.154 1.00 31.83 62 ILE A O 1
ATOM 480 N N . ALA A 1 81 ? 18.703 0.272 36.716 1.00 29.21 63 ALA A N 1
ATOM 481 C CA . ALA A 1 81 ? 19.220 1.164 37.752 1.00 28.10 63 ALA A CA 1
ATOM 482 C C . ALA A 1 81 ? 20.682 1.526 37.499 1.00 33.45 63 ALA A C 1
ATOM 483 O O . ALA A 1 81 ? 21.080 2.688 37.665 1.00 30.78 63 ALA A O 1
ATOM 485 N N . ILE A 1 82 ? 21.502 0.540 37.125 1.00 27.23 64 ILE A N 1
ATOM 486 C CA A ILE A 1 82 ? 22.885 0.825 36.750 0.51 28.17 64 ILE A CA 1
ATOM 487 C CA B ILE A 1 82 ? 22.885 0.831 36.756 0.49 28.12 64 ILE A CA 1
ATOM 488 C C . ILE A 1 82 ? 22.925 1.838 35.615 1.00 23.85 64 ILE A C 1
ATOM 489 O O . ILE A 1 82 ? 23.726 2.782 35.628 1.00 31.43 64 ILE A O 1
ATOM 498 N N . PHE A 1 83 ? 22.060 1.653 34.619 1.00 22.46 65 PHE A N 1
ATOM 499 C CA . PHE A 1 83 ? 22.031 2.536 33.458 1.00 24.56 65 PHE A CA 1
ATOM 500 C C . PHE A 1 83 ? 21.654 3.953 33.866 1.00 24.12 65 PHE A C 1
ATOM 501 O O . PHE A 1 83 ? 22.282 4.928 33.431 1.00 29.34 65 PHE A O 1
ATOM 509 N N . ALA A 1 84 ? 20.633 4.080 34.715 1.00 23.84 66 ALA A N 1
ATOM 510 C CA . ALA A 1 84 ? 20.218 5.396 35.199 1.00 27.90 66 ALA A CA 1
ATOM 511 C C . ALA A 1 84 ? 21.370 6.121 35.880 1.00 28.51 66 ALA A C 1
ATOM 512 O O . ALA A 1 84 ? 21.608 7.309 35.630 1.00 30.28 66 ALA A O 1
ATOM 514 N N . GLN A 1 85 ? 22.102 5.423 36.752 1.00 28.14 67 GLN A N 1
ATOM 515 C CA . GLN A 1 85 ? 23.244 6.061 37.396 1.00 34.09 67 GLN A CA 1
ATOM 516 C C . GLN A 1 85 ? 24.293 6.459 36.367 1.00 32.42 67 GLN A C 1
ATOM 517 O O . GLN A 1 85 ? 24.911 7.524 36.479 1.00 30.69 67 GLN A O 1
ATOM 523 N N . TRP A 1 86 ? 24.482 5.631 35.337 1.00 32.10 68 TRP A N 1
ATOM 524 C CA . TRP A 1 86 ? 25.490 5.926 34.324 1.00 35.96 68 TRP A CA 1
ATOM 525 C C . TRP A 1 86 ? 25.153 7.201 33.557 1.00 34.25 68 TRP A C 1
ATOM 526 O O . TRP A 1 86 ? 25.995 8.097 33.419 1.00 36.15 68 TRP A O 1
ATOM 537 N N . ILE A 1 87 ? 23.925 7.301 33.036 1.00 31.03 69 ILE A N 1
ATOM 538 C CA . ILE A 1 87 ? 23.607 8.443 32.187 1.00 35.48 69 ILE A CA 1
ATOM 539 C C . ILE A 1 87 ? 23.504 9.729 32.994 1.00 37.34 69 ILE A C 1
ATOM 540 O O . ILE A 1 87 ? 23.521 10.818 32.410 1.00 37.74 69 ILE A O 1
ATOM 545 N N . LEU A 1 88 ? 23.401 9.633 34.322 1.00 32.52 70 LEU A N 1
ATOM 546 C CA . LEU A 1 88 ? 23.485 10.825 35.160 1.00 36.72 70 LEU A CA 1
ATOM 547 C C . LEU A 1 88 ? 24.923 11.293 35.306 1.00 42.47 70 LEU A C 1
ATOM 548 O O . LEU A 1 88 ? 25.187 12.500 35.310 1.00 45.43 70 LEU A O 1
ATOM 553 N N . GLN A 1 89 ? 25.868 10.358 35.421 1.00 43.26 71 GLN A N 1
ATOM 554 C CA . GLN A 1 89 ? 27.266 10.746 35.586 1.00 45.60 71 GLN A CA 1
ATOM 555 C C . GLN A 1 89 ? 27.944 11.052 34.257 1.00 47.66 71 GLN A C 1
ATOM 556 O O . GLN A 1 89 ? 28.868 11.871 34.217 1.00 47.79 71 GLN A O 1
ATOM 562 N N . HIS A 1 90 ? 27.507 10.425 33.167 1.00 40.44 72 HIS A N 1
ATOM 563 C CA . HIS A 1 90 ? 28.161 10.547 31.865 1.00 45.05 72 HIS A CA 1
ATOM 564 C C . HIS A 1 90 ? 27.097 10.820 30.810 1.00 43.10 72 HIS A C 1
ATOM 565 O O . HIS A 1 90 ? 26.682 9.910 30.080 1.00 41.29 72 HIS A O 1
ATOM 572 N N . PRO A 1 91 ? 26.651 12.070 30.685 1.00 43.37 73 PRO A N 1
ATOM 573 C CA . PRO A 1 91 ? 25.501 12.368 29.820 1.00 42.80 73 PRO A CA 1
ATOM 574 C C . PRO A 1 91 ? 25.776 12.114 28.344 1.00 42.78 73 PRO A C 1
ATOM 575 O O . PRO A 1 91 ? 26.907 12.224 27.866 1.00 44.25 73 PRO A O 1
ATOM 579 N N . ASN A 1 92 ? 24.703 11.769 27.626 1.00 48.64 74 ASN A N 1
ATOM 580 C CA . ASN A 1 92 ? 24.711 11.444 26.197 1.00 53.16 74 ASN A CA 1
ATOM 581 C C . ASN A 1 92 ? 25.655 10.296 25.856 1.00 57.05 74 ASN A C 1
ATOM 582 O O . ASN A 1 92 ? 26.031 10.127 24.691 1.00 51.82 74 ASN A O 1
ATOM 587 N N . THR A 1 93 ? 26.052 9.503 26.852 1.00 59.60 75 THR A N 1
ATOM 588 C CA . THR A 1 93 ? 26.860 8.311 26.637 1.00 54.06 75 THR A CA 1
ATOM 589 C C . THR A 1 93 ? 26.185 7.125 27.312 1.00 52.81 75 THR A C 1
ATOM 590 O O . THR A 1 93 ? 25.288 7.284 28.146 1.00 48.27 75 THR A O 1
ATOM 594 N N . PHE A 1 94 ? 26.634 5.928 26.937 1.00 45.56 76 PHE A N 1
ATOM 595 C CA . PHE A 1 94 ? 26.057 4.673 27.385 1.00 41.24 76 PHE A CA 1
ATOM 596 C C . PHE A 1 94 ? 27.127 3.787 28.010 1.00 38.25 76 PHE A C 1
ATOM 597 O O . PHE A 1 94 ? 28.309 3.892 27.664 1.00 38.09 76 PHE A O 1
ATOM 605 N N . PRO A 1 95 ? 26.742 2.902 28.932 1.00 38.07 77 PRO A N 1
ATOM 606 C CA . PRO A 1 95 ? 27.669 1.851 29.374 1.00 37.68 77 PRO A CA 1
ATOM 607 C C . PRO A 1 95 ? 27.786 0.772 28.310 1.00 32.32 77 PRO A C 1
ATOM 608 O O . PRO A 1 95 ? 27.054 -0.221 28.341 1.00 30.09 77 PRO A O 1
ATOM 612 N N . GLU A 1 96 ? 28.702 0.964 27.359 1.00 37.16 78 GLU A N 1
ATOM 613 C CA . GLU A 1 96 ? 28.686 0.157 26.142 1.00 37.79 78 GLU A CA 1
ATOM 614 C C . GLU A 1 96 ? 28.954 -1.313 26.437 1.00 37.02 78 GLU A C 1
ATOM 615 O O . GLU A 1 96 ? 28.361 -2.194 25.801 1.00 34.77 78 GLU A O 1
ATOM 621 N N . GLU A 1 97 ? 29.833 -1.598 27.401 1.00 34.49 79 GLU A N 1
ATOM 622 C CA . GLU A 1 97 ? 30.129 -2.987 27.743 1.00 32.31 79 GLU A CA 1
ATOM 623 C C . GLU A 1 97 ? 28.877 -3.725 28.189 1.00 33.17 79 GLU A C 1
ATOM 624 O O . GLU A 1 97 ? 28.618 -4.852 27.748 1.00 31.99 79 GLU A O 1
ATOM 630 N N . MET A 1 98 ? 28.086 -3.108 29.075 1.00 27.78 80 MET A N 1
ATOM 631 C CA . MET A 1 98 ? 26.859 -3.755 29.523 1.00 29.26 80 MET A CA 1
ATOM 632 C C . MET A 1 98 ? 25.883 -3.920 28.369 1.00 30.82 80 MET A C 1
ATOM 633 O O . MET A 1 98 ? 25.272 -4.984 28.211 1.00 27.04 80 MET A O 1
ATOM 638 N N . LEU A 1 99 ? 25.725 -2.874 27.551 1.00 27.55 81 LEU A N 1
ATOM 639 C CA . LEU A 1 99 ? 24.783 -2.940 26.440 1.00 25.78 81 LEU A CA 1
ATOM 640 C C . LEU A 1 99 ? 25.167 -4.037 25.461 1.00 19.51 81 LEU A C 1
ATOM 641 O O . LEU A 1 99 ? 24.300 -4.761 24.962 1.00 19.95 81 LEU A O 1
ATOM 646 N N . SER A 1 100 ? 26.464 -4.169 25.172 1.00 22.00 82 SER A N 1
ATOM 647 C CA . SER A 1 100 ? 26.898 -5.161 24.200 1.00 24.31 82 SER A CA 1
ATOM 648 C C . SER A 1 100 ? 26.647 -6.569 24.714 1.00 23.50 82 SER A C 1
ATOM 649 O O . SER A 1 100 ? 26.151 -7.428 23.973 1.00 19.53 82 SER A O 1
ATOM 652 N N . ARG A 1 101 ? 26.960 -6.816 25.990 1.00 21.15 83 ARG A N 1
ATOM 653 C CA . ARG A 1 101 ? 26.727 -8.140 26.561 1.00 23.55 83 ARG A CA 1
ATOM 654 C C . ARG A 1 101 ? 25.251 -8.497 26.517 1.00 23.52 83 ARG A C 1
ATOM 655 O O . ARG A 1 101 ? 24.883 -9.612 26.127 1.00 20.30 83 ARG A O 1
ATOM 663 N N . VAL A 1 102 ? 24.387 -7.554 26.907 1.00 19.34 84 VAL A N 1
ATOM 664 C CA . VAL A 1 102 ? 22.953 -7.817 26.935 1.00 16.85 84 VAL A CA 1
ATOM 665 C C . VAL A 1 102 ? 22.414 -8.024 25.525 1.00 14.80 84 VAL A C 1
ATOM 666 O O . VAL A 1 102 ? 21.623 -8.942 25.280 1.00 15.01 84 VAL A O 1
ATOM 670 N N . ALA A 1 103 ? 22.828 -7.174 24.579 1.00 17.49 85 ALA A N 1
ATOM 671 C CA . ALA A 1 103 ? 22.339 -7.295 23.207 1.00 17.80 85 ALA A CA 1
ATOM 672 C C . ALA 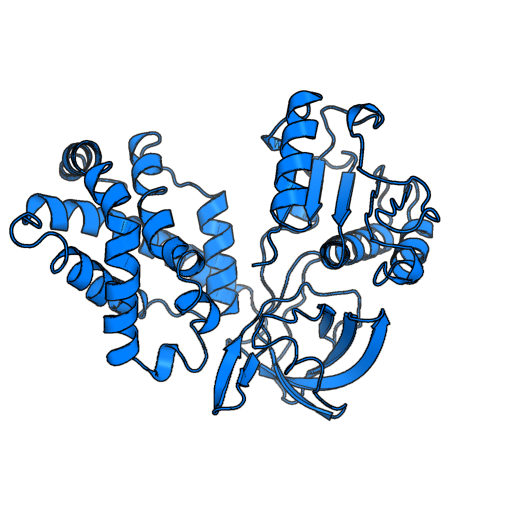A 1 103 ? 22.690 -8.653 22.607 1.00 16.33 85 ALA A C 1
ATOM 673 O O . ALA A 1 103 ? 21.873 -9.260 21.903 1.00 15.76 85 ALA A O 1
ATOM 675 N N . ASN A 1 104 ? 23.910 -9.135 22.854 1.00 17.22 86 ASN A N 1
ATOM 676 C CA . ASN A 1 104 ? 24.305 -10.430 22.308 1.00 15.85 86 ASN A CA 1
ATOM 677 C C . ASN A 1 104 ? 23.482 -11.559 22.914 1.00 18.11 86 ASN A C 1
ATOM 678 O O . ASN A 1 104 ? 23.077 -12.487 22.202 1.00 16.37 86 ASN A O 1
ATOM 683 N N . LYS A 1 105 ? 23.219 -11.499 24.224 1.00 15.12 87 LYS A N 1
ATOM 684 C CA . LYS A 1 105 ? 22.352 -12.497 24.852 1.00 17.34 87 LYS A CA 1
ATOM 685 C C . LYS A 1 105 ? 20.950 -12.450 24.258 1.00 17.42 87 LYS A C 1
ATOM 686 O O . LYS A 1 105 ? 20.369 -13.486 23.916 1.00 14.64 87 LYS A O 1
ATOM 692 N N . HIS A 1 106 ? 20.388 -11.245 24.139 1.00 14.78 88 HIS A N 1
ATOM 693 C CA . HIS A 1 106 ? 19.064 -11.077 23.544 1.00 12.79 88 HIS A CA 1
ATOM 694 C C . HIS A 1 106 ? 18.999 -11.654 22.141 1.00 14.89 88 HIS A C 1
ATOM 695 O O . HIS A 1 106 ? 18.008 -12.292 21.764 1.00 15.31 88 HIS A O 1
ATOM 702 N N . ALA A 1 107 ? 20.015 -11.373 21.329 1.00 16.49 89 ALA A N 1
ATOM 703 C CA . ALA A 1 107 ? 20.041 -11.884 19.963 1.00 14.34 89 ALA A CA 1
ATOM 704 C C . ALA A 1 107 ? 20.113 -13.405 19.954 1.00 14.53 89 ALA A C 1
ATOM 705 O O . ALA A 1 107 ? 19.410 -14.061 19.177 1.00 14.46 89 ALA A O 1
ATOM 707 N N . SER A 1 108 ? 20.942 -13.981 20.831 1.00 12.68 90 SER A N 1
ATOM 708 C CA . SER A 1 108 ? 20.992 -15.429 20.989 1.00 12.34 90 SER A CA 1
ATOM 709 C C . SER A 1 108 ? 19.609 -16.008 21.232 1.00 15.35 90 SER A C 1
ATOM 710 O O . SER A 1 108 ? 19.251 -17.054 20.676 1.00 14.82 90 SER A O 1
ATOM 713 N N . LEU A 1 109 ? 18.817 -15.337 22.068 1.00 15.35 91 LEU A N 1
ATOM 714 C CA . LEU A 1 109 ? 17.462 -15.757 22.418 1.00 16.28 91 LEU A CA 1
ATOM 715 C C . LEU A 1 109 ? 16.416 -15.302 21.403 1.00 17.68 91 LEU A C 1
ATOM 716 O O . LEU A 1 109 ? 15.228 -15.637 21.546 1.00 19.07 91 LEU A O 1
ATOM 721 N N . GLY A 1 110 ? 16.823 -14.559 20.377 1.00 13.56 92 GLY A N 1
ATOM 722 C CA . GLY A 1 110 ? 15.908 -14.184 19.313 1.00 13.47 92 GLY A CA 1
ATOM 723 C C . GLY A 1 110 ? 14.946 -13.077 19.674 1.00 16.18 92 GLY A C 1
ATOM 724 O O . GLY A 1 110 ? 13.879 -12.971 19.063 1.00 17.06 92 GLY A O 1
ATOM 725 N N . LEU A 1 111 ? 15.305 -12.237 20.643 1.00 14.14 93 LEU A N 1
ATOM 726 C CA . LEU A 1 111 ? 14.394 -11.203 21.123 1.00 17.25 93 LEU A CA 1
ATOM 727 C C . LEU A 1 111 ? 14.020 -10.220 20.022 1.00 17.03 93 LEU A C 1
ATOM 728 O O . LEU A 1 111 ? 14.886 -9.657 19.345 1.00 17.93 93 LEU A O 1
ATOM 733 N N . GLN A 1 112 ? 12.709 -9.981 19.867 1.00 17.19 94 GLN A N 1
ATOM 734 C CA . GLN A 1 112 ? 12.240 -9.072 18.840 1.00 19.64 94 GLN A CA 1
ATOM 735 C C . GLN A 1 112 ? 11.797 -7.740 19.443 1.00 21.71 94 GLN A C 1
ATOM 736 O O . GLN A 1 112 ? 11.329 -7.688 20.589 1.00 18.71 94 GLN A O 1
ATOM 742 N N . PRO A 1 113 ? 11.952 -6.647 18.690 1.00 20.45 95 PRO A N 1
ATOM 743 C CA . PRO A 1 113 ? 11.805 -5.314 19.298 1.00 16.89 95 PRO A CA 1
ATOM 744 C C . PRO A 1 113 ? 10.443 -5.053 19.920 1.00 16.77 95 PRO A C 1
ATOM 745 O O . PRO A 1 113 ? 10.360 -4.305 20.907 1.00 18.78 95 PRO A O 1
ATOM 749 N N . ASP A 1 114 ? 9.368 -5.645 19.395 1.00 21.52 96 ASP A N 1
ATOM 750 C CA A ASP A 1 114 ? 8.039 -5.397 19.950 0.53 20.93 96 ASP A CA 1
ATOM 751 C CA B ASP A 1 114 ? 8.063 -5.339 19.964 0.47 20.87 96 ASP A CA 1
ATOM 752 C C . ASP A 1 114 ? 7.925 -5.830 21.402 1.00 19.42 96 ASP A C 1
ATOM 753 O O . ASP A 1 114 ? 7.075 -5.303 22.134 1.00 22.97 96 ASP A O 1
ATOM 762 N N . GLU A 1 115 ? 8.753 -6.784 21.842 1.00 16.36 97 GLU A N 1
ATOM 763 C CA . GLU A 1 115 ? 8.600 -7.256 23.212 1.00 16.96 97 GLU A CA 1
ATOM 764 C C . GLU A 1 115 ? 9.098 -6.254 24.245 1.00 15.38 97 GLU A C 1
ATOM 765 O O . GLU A 1 115 ? 8.815 -6.429 25.433 1.00 18.71 97 GLU A O 1
ATOM 771 N N . TYR A 1 116 ? 9.822 -5.208 23.837 1.00 17.45 98 TYR A N 1
ATOM 772 C CA . TYR A 1 116 ? 10.177 -4.187 24.813 1.00 16.03 98 TYR A CA 1
ATOM 773 C C . TYR A 1 116 ? 8.936 -3.466 25.313 1.00 14.85 98 TYR A C 1
ATOM 774 O O . TYR A 1 116 ? 8.919 -2.981 26.447 1.00 18.91 98 TYR A O 1
ATOM 783 N N . ASP A 1 117 ? 7.885 -3.402 24.487 1.00 16.06 99 ASP A N 1
ATOM 784 C CA . ASP A 1 117 ? 6.606 -2.859 24.943 1.00 16.74 99 ASP A CA 1
ATOM 785 C C . ASP A 1 117 ? 5.979 -3.753 26.009 1.00 16.54 99 ASP A C 1
ATOM 786 O O . ASP A 1 117 ? 5.366 -3.260 26.966 1.00 15.68 99 ASP A O 1
ATOM 791 N N . THR A 1 118 ? 6.112 -5.071 25.844 1.00 15.69 100 THR A N 1
ATOM 792 C CA . THR A 1 118 ? 5.600 -6.022 26.829 1.00 17.14 100 THR A CA 1
ATOM 793 C C . THR A 1 118 ? 6.276 -5.835 28.178 1.00 17.54 100 THR A C 1
ATOM 794 O O . THR A 1 118 ? 5.612 -5.740 29.217 1.00 13.91 100 THR A O 1
ATOM 798 N N . VAL A 1 119 ? 7.608 -5.789 28.182 1.00 14.55 101 VAL A N 1
ATOM 799 C CA . VAL A 1 119 ? 8.332 -5.615 29.431 1.00 12.70 101 VAL A CA 1
ATOM 800 C C . VAL A 1 119 ? 8.006 -4.268 30.055 1.00 16.35 101 VAL A C 1
ATOM 801 O O . VAL A 1 119 ? 7.817 -4.173 31.273 1.00 15.68 101 VAL A O 1
ATOM 805 N N . TYR A 1 120 ? 7.880 -3.217 29.237 1.00 15.74 102 TYR A N 1
ATOM 806 C CA . TYR A 1 120 ? 7.508 -1.921 29.798 1.00 13.57 102 TYR A CA 1
ATOM 807 C C . TYR A 1 120 ? 6.182 -2.020 30.551 1.00 13.22 102 TYR A C 1
ATOM 808 O O . TYR A 1 120 ? 6.063 -1.554 31.688 1.00 16.01 102 TYR A O 1
ATOM 817 N N . LYS A 1 121 ? 5.183 -2.634 29.923 1.00 12.25 103 LYS A N 1
ATOM 818 C CA . LYS A 1 121 ? 3.852 -2.709 30.517 1.00 14.34 103 LYS A CA 1
ATOM 819 C C . LYS A 1 121 ? 3.887 -3.393 31.878 1.00 16.88 103 LYS A C 1
ATOM 820 O O . LYS A 1 121 ? 3.397 -2.849 32.875 1.00 15.90 103 LYS A O 1
ATOM 826 N N . TYR A 1 122 ? 4.464 -4.592 31.945 1.00 15.65 104 TYR A N 1
ATOM 827 C CA . TYR A 1 122 ? 4.416 -5.340 33.199 1.00 14.06 104 TYR A CA 1
ATOM 828 C C . TYR A 1 122 ? 5.420 -4.824 34.213 1.00 15.34 104 TYR A C 1
ATOM 829 O O . TYR A 1 122 ? 5.134 -4.848 35.415 1.00 16.22 104 TYR A O 1
ATOM 838 N N . LEU A 1 123 ? 6.574 -4.327 33.768 1.00 13.97 105 LEU A N 1
ATOM 839 C CA . LEU A 1 123 ? 7.519 -3.760 34.721 1.00 14.72 105 LEU A CA 1
ATOM 840 C C . LEU A 1 123 ? 6.927 -2.530 35.392 1.00 14.98 105 LEU A C 1
ATOM 841 O O . LEU A 1 123 ? 6.970 -2.393 36.620 1.00 17.17 105 LEU A O 1
ATOM 846 N N . PHE A 1 124 ? 6.361 -1.618 34.604 1.00 12.96 106 PHE A N 1
ATOM 847 C CA . PHE A 1 124 ? 5.865 -0.394 35.205 1.00 15.59 106 PHE A CA 1
ATOM 848 C C . PHE A 1 124 ? 4.550 -0.612 35.932 1.00 15.57 106 PHE A C 1
ATOM 849 O O . PHE A 1 124 ? 4.266 0.119 36.887 1.00 15.27 106 PHE A O 1
ATOM 857 N N . GLY A 1 125 ? 3.784 -1.635 35.552 1.00 15.17 107 GLY A N 1
ATOM 858 C CA . GLY A 1 125 ? 2.658 -2.038 36.383 1.00 14.36 107 GLY A CA 1
ATOM 859 C C . GLY A 1 125 ? 3.103 -2.508 37.758 1.00 14.47 107 GLY A C 1
ATOM 860 O O . GLY A 1 125 ? 2.450 -2.229 38.770 1.00 13.25 107 GLY A O 1
ATOM 861 N N . ALA A 1 126 ? 4.214 -3.243 37.814 1.00 13.45 108 ALA A N 1
ATOM 862 C CA . ALA A 1 126 ? 4.721 -3.717 39.102 1.00 15.75 108 ALA A CA 1
ATOM 863 C C . ALA A 1 126 ? 5.291 -2.570 39.926 1.00 15.31 108 ALA A C 1
ATOM 864 O O . ALA A 1 126 ? 5.168 -2.561 41.156 1.00 15.56 108 ALA A O 1
ATOM 866 N N . ILE A 1 127 ? 5.937 -1.606 39.267 1.00 15.51 109 ILE A N 1
ATOM 867 C CA . ILE A 1 127 ? 6.364 -0.392 39.960 1.00 14.96 109 ILE A CA 1
ATOM 868 C C . ILE A 1 127 ? 5.163 0.313 40.580 1.00 17.50 109 ILE A C 1
ATOM 869 O O . ILE A 1 127 ? 5.202 0.731 41.744 1.00 16.61 109 ILE A O 1
ATOM 874 N N . ALA A 1 128 ? 4.068 0.427 39.820 1.00 14.85 110 ALA A N 1
ATOM 875 C CA . ALA A 1 128 ? 2.857 1.067 40.327 1.00 16.12 110 ALA A CA 1
ATOM 876 C C . ALA A 1 128 ? 2.278 0.311 41.514 1.00 16.54 110 ALA A C 1
ATOM 877 O O . ALA A 1 128 ?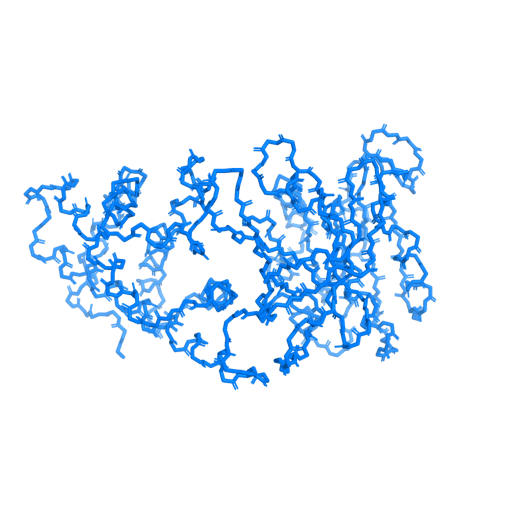 1.855 0.922 42.504 1.00 16.67 110 ALA A O 1
ATOM 879 N N . LYS A 1 129 ? 2.238 -1.019 41.430 1.00 15.23 111 LYS A N 1
ATOM 880 C CA A LYS A 1 129 ? 1.717 -1.826 42.533 0.59 14.21 111 LYS A CA 1
ATOM 881 C CA B LYS A 1 129 ? 1.693 -1.786 42.542 0.41 15.01 111 LYS A CA 1
ATOM 882 C C . LYS A 1 129 ? 2.577 -1.676 43.779 1.00 18.53 111 LYS A C 1
ATOM 883 O O . LYS A 1 129 ? 2.061 -1.604 44.904 1.00 18.77 111 LYS A O 1
ATOM 894 N N . ASP A 1 130 ? 3.899 -1.627 43.598 1.00 16.46 112 ASP A N 1
ATOM 895 C CA . ASP A 1 130 ? 4.794 -1.529 44.745 1.00 17.93 112 ASP A CA 1
ATOM 896 C C . ASP A 1 130 ? 4.731 -0.151 45.392 1.00 19.93 112 ASP A C 1
ATOM 897 O O . ASP A 1 130 ? 4.576 -0.032 46.613 1.00 20.55 112 ASP A O 1
ATOM 902 N N . LEU A 1 131 ? 4.869 0.909 44.592 1.00 16.05 113 LEU A N 1
ATOM 903 C CA . LEU A 1 131 ? 4.938 2.255 45.138 1.00 20.07 113 LEU A CA 1
ATOM 904 C C . LEU A 1 131 ? 3.572 2.837 45.485 1.00 19.74 113 LEU A C 1
ATOM 905 O O . LEU A 1 131 ? 3.498 3.753 46.312 1.00 18.61 113 LEU A O 1
ATOM 910 N N . GLY A 1 132 ? 2.498 2.350 44.865 1.00 22.54 114 GLY A N 1
ATOM 911 C CA . GLY A 1 132 ? 1.182 2.872 45.198 1.00 21.91 114 GLY A CA 1
ATOM 912 C C . GLY A 1 132 ? 1.070 4.342 44.852 1.00 21.77 114 GLY A C 1
ATOM 913 O O . GLY A 1 132 ? 1.515 4.792 43.788 1.00 20.11 114 GLY A O 1
ATOM 914 N N . ASP A 1 133 ? 0.507 5.122 45.780 1.00 21.28 115 ASP A N 1
ATOM 915 C CA . ASP A 1 133 ? 0.341 6.547 45.511 1.00 32.39 115 ASP A CA 1
ATOM 916 C C . ASP A 1 133 ? 1.669 7.287 45.410 1.00 28.24 115 ASP A C 1
ATOM 917 O O . ASP A 1 133 ? 1.685 8.428 44.935 1.00 33.88 115 ASP A O 1
ATOM 922 N N . ALA A 1 134 ? 2.779 6.662 45.814 1.00 25.38 116 ALA A N 1
ATOM 923 C CA . ALA A 1 134 ? 4.103 7.232 45.613 1.00 21.57 116 ALA A CA 1
ATOM 924 C C . ALA A 1 134 ? 4.557 7.177 44.159 1.00 23.01 116 ALA A C 1
ATOM 925 O O . ALA A 1 134 ? 5.537 7.844 43.813 1.00 22.73 116 ALA A O 1
ATOM 927 N N . ALA A 1 135 ? 3.873 6.419 43.304 1.00 22.06 11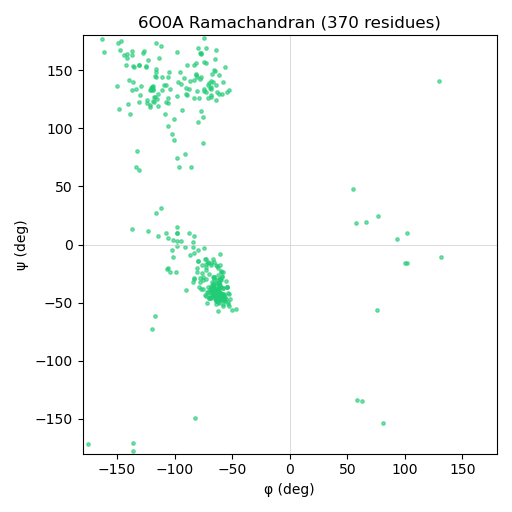7 ALA A N 1
ATOM 928 C CA . ALA A 1 135 ? 4.219 6.351 41.882 1.00 21.09 117 ALA A CA 1
ATOM 929 C C . ALA A 1 135 ? 3.530 7.492 41.137 1.00 19.13 117 ALA A C 1
ATOM 930 O O . ALA A 1 135 ? 2.654 7.302 40.295 1.00 20.04 117 ALA A O 1
ATOM 932 N N . THR A 1 136 ? 3.963 8.702 41.458 1.00 19.30 118 THR A N 1
ATOM 933 C CA . THR A 1 136 ? 3.330 9.879 40.898 1.00 18.62 118 THR A CA 1
ATOM 934 C C . THR A 1 136 ? 3.775 10.091 39.451 1.00 17.84 118 THR A C 1
ATOM 935 O O . THR A 1 136 ? 4.737 9.470 38.986 1.00 16.40 118 THR A O 1
ATOM 939 N N . PRO A 1 137 ? 3.049 10.928 38.696 1.00 18.32 119 PRO A N 1
ATOM 940 C CA . PRO A 1 137 ? 3.405 11.131 37.280 1.00 15.26 119 PRO A CA 1
ATOM 941 C C . PRO A 1 137 ? 4.849 11.538 37.052 1.00 16.18 119 PRO A C 1
ATOM 942 O O . PRO A 1 137 ? 5.487 11.027 36.121 1.00 17.94 119 PRO A O 1
ATOM 946 N N . ASP A 1 138 ? 5.392 12.430 37.885 1.00 17.89 120 ASP A N 1
ATOM 947 C CA . ASP A 1 138 ? 6.769 12.863 37.675 1.00 19.42 120 ASP A CA 1
ATOM 948 C C . ASP A 1 138 ? 7.735 11.684 37.725 1.00 18.44 120 ASP A C 1
ATOM 949 O O . ASP A 1 138 ? 8.631 11.568 36.876 1.00 20.84 120 ASP A O 1
ATOM 954 N N . ILE A 1 139 ? 7.547 10.779 38.685 1.00 14.75 121 ILE A N 1
ATOM 955 C CA . ILE A 1 139 ? 8.454 9.639 38.830 1.00 13.44 121 ILE A CA 1
ATOM 956 C C . ILE A 1 139 ? 8.274 8.661 37.676 1.00 17.77 121 ILE A C 1
ATOM 957 O O . ILE A 1 139 ? 9.250 8.175 37.088 1.00 17.05 121 ILE A O 1
ATOM 962 N N . VAL A 1 140 ? 7.023 8.346 37.343 1.00 15.68 122 VAL A N 1
ATOM 963 C CA . VAL A 1 140 ? 6.769 7.408 36.256 1.00 15.83 122 VAL A CA 1
ATOM 964 C C . VAL A 1 140 ? 7.278 7.978 34.937 1.00 13.75 122 VAL A C 1
ATOM 965 O O . VAL A 1 140 ? 7.895 7.269 34.136 1.00 16.54 122 VAL A O 1
ATOM 969 N N . GLU A 1 141 ? 7.080 9.284 34.715 1.00 15.83 123 GLU A N 1
ATOM 970 C CA . GLU A 1 141 ? 7.548 9.898 33.472 1.00 15.75 123 GLU A CA 1
ATOM 971 C C . GLU A 1 141 ? 9.067 9.810 33.343 1.00 16.07 123 GLU A C 1
ATOM 972 O O . GLU A 1 141 ? 9.595 9.443 32.286 1.00 18.86 123 GLU A O 1
ATOM 978 N N . ALA A 1 142 ? 9.791 10.144 34.413 1.00 16.93 124 ALA A N 1
ATOM 979 C CA . ALA A 1 142 ? 11.248 10.151 34.336 1.00 15.30 124 ALA A CA 1
ATOM 980 C C . ALA A 1 142 ? 11.806 8.745 34.139 1.00 15.88 124 ALA A C 1
ATOM 981 O O . ALA A 1 142 ? 12.709 8.539 33.319 1.00 17.17 124 ALA A O 1
ATOM 983 N N . TRP A 1 143 ? 11.278 7.759 34.868 1.00 16.37 125 TRP A N 1
ATOM 984 C CA . TRP A 1 143 ? 11.790 6.400 34.716 1.00 19.51 125 TRP A CA 1
ATOM 985 C C . TRP A 1 143 ? 11.362 5.777 33.390 1.00 14.65 125 TRP A C 1
ATOM 986 O O . TRP A 1 143 ? 12.095 4.957 32.821 1.00 16.67 125 TRP A O 1
ATOM 997 N N . THR A 1 144 ? 10.204 6.175 32.864 1.00 17.05 126 THR A N 1
ATOM 998 C CA . THR A 1 144 ? 9.833 5.763 31.515 1.00 16.95 126 THR A CA 1
ATOM 999 C C . THR A 1 144 ? 10.846 6.260 30.485 1.00 15.47 126 THR A C 1
ATOM 1000 O O . THR A 1 144 ? 11.221 5.522 29.566 1.00 19.06 126 THR A O 1
ATOM 1004 N N . GLU A 1 145 ? 11.304 7.511 30.623 1.00 14.85 127 GLU A N 1
ATOM 1005 C CA . GLU A 1 145 ? 12.324 8.017 29.714 1.00 16.38 127 GLU A CA 1
ATOM 1006 C C . GLU A 1 145 ? 13.593 7.175 29.797 1.00 17.97 127 GLU A C 1
ATOM 1007 O O . GLU A 1 145 ? 14.172 6.812 28.766 1.00 19.49 127 GLU A O 1
ATOM 1013 N N . VAL A 1 146 ? 14.029 6.856 31.021 1.00 19.10 128 VAL A N 1
ATOM 1014 C CA . VAL A 1 146 ? 15.197 6.002 31.227 1.00 16.85 128 VAL A CA 1
ATOM 1015 C C . VAL A 1 146 ? 14.992 4.654 30.548 1.00 18.71 128 VAL A C 1
ATOM 1016 O O . VAL A 1 146 ? 15.859 4.176 29.809 1.00 19.32 128 VAL A O 1
ATOM 1020 N N . TYR A 1 147 ? 13.825 4.035 30.764 1.00 14.36 129 TYR A N 1
ATOM 1021 C CA . TYR A 1 147 ? 13.553 2.743 30.143 1.00 17.01 129 TYR A CA 1
ATOM 1022 C C . TYR A 1 147 ? 13.692 2.815 28.626 1.00 18.75 129 TYR A C 1
ATOM 1023 O O . TYR A 1 147 ? 14.319 1.950 28.009 1.00 19.39 129 TYR A O 1
ATOM 1032 N N . TRP A 1 148 ? 13.070 3.812 27.995 1.00 17.93 130 TRP A N 1
ATOM 1033 C CA . TRP A 1 148 ? 13.044 3.807 26.536 1.00 20.91 130 TRP A CA 1
ATOM 1034 C C . TRP A 1 148 ? 14.381 4.208 25.926 1.00 18.67 130 TRP A C 1
ATOM 1035 O O . TRP A 1 148 ? 14.705 3.761 24.820 1.00 22.53 130 TRP A O 1
ATOM 1046 N N . LEU A 1 149 ? 15.177 5.021 26.622 1.00 19.30 131 LEU A N 1
ATOM 1047 C CA . LEU A 1 149 ? 16.539 5.270 26.159 1.00 22.10 131 LEU A CA 1
ATOM 1048 C C . LEU A 1 149 ? 17.316 3.969 26.069 1.00 23.33 131 LEU A C 1
ATOM 1049 O O . LEU A 1 149 ? 18.025 3.719 25.085 1.00 22.60 131 LEU A O 1
ATOM 1054 N N . LEU A 1 150 ? 17.196 3.136 27.100 1.00 18.95 132 LEU A N 1
ATOM 1055 C CA . LEU A 1 150 ? 17.908 1.865 27.143 1.00 21.52 132 LEU A CA 1
ATOM 1056 C C . LEU A 1 150 ? 17.334 0.881 26.129 1.00 22.65 132 LEU A C 1
ATOM 1057 O O . LEU A 1 150 ? 18.079 0.229 25.391 1.00 19.84 132 LEU A O 1
ATOM 1062 N N . ALA A 1 151 ? 16.007 0.765 26.074 1.00 20.26 133 ALA A N 1
ATOM 1063 C CA . ALA A 1 151 ? 15.383 -0.131 25.104 1.00 23.15 133 ALA A CA 1
ATOM 1064 C C . ALA A 1 151 ? 15.777 0.228 23.677 1.00 22.83 133 ALA A C 1
ATOM 1065 O O . ALA A 1 151 ? 16.082 -0.657 22.868 1.00 22.55 133 ALA A O 1
ATOM 1067 N N . ARG A 1 152 ? 15.772 1.520 23.342 1.00 18.20 134 ARG A N 1
ATOM 1068 C CA . ARG A 1 152 ? 16.115 1.917 21.980 1.00 19.17 134 ARG A CA 1
ATOM 1069 C C . ARG A 1 152 ? 17.567 1.572 21.661 1.00 22.57 134 ARG A C 1
ATOM 1070 O O . ARG A 1 152 ? 17.873 1.116 20.553 1.00 24.54 134 ARG A O 1
ATOM 1078 N N . ALA A 1 153 ? 18.473 1.784 22.623 1.00 20.25 135 ALA A N 1
ATOM 1079 C CA . ALA A 1 153 ? 19.880 1.446 22.420 1.00 21.91 135 ALA A CA 1
ATOM 1080 C C . ALA A 1 153 ? 20.054 -0.052 22.175 1.00 19.41 135 ALA A C 1
ATOM 1081 O O . ALA A 1 153 ? 20.763 -0.462 21.250 1.00 23.67 135 ALA A O 1
ATOM 1083 N N . LEU A 1 154 ? 19.400 -0.880 22.990 1.00 19.41 136 LEU A N 1
ATOM 1084 C CA . LEU A 1 154 ? 19.497 -2.331 22.826 1.00 16.39 136 LEU A CA 1
ATOM 1085 C C . LEU A 1 154 ? 18.885 -2.789 21.507 1.00 19.78 136 LEU A C 1
ATOM 1086 O O . LEU A 1 154 ? 19.464 -3.626 20.804 1.00 16.41 136 LEU A O 1
ATOM 1091 N N . ILE A 1 155 ? 17.713 -2.254 21.158 1.00 20.14 137 ILE A N 1
ATOM 1092 C CA . ILE A 1 155 ? 17.066 -2.601 19.894 1.00 18.90 137 ILE A CA 1
ATOM 1093 C C . ILE A 1 155 ? 17.986 -2.299 18.714 1.00 21.33 137 ILE A C 1
ATOM 1094 O O . ILE A 1 155 ? 18.116 -3.107 17.781 1.00 20.53 137 ILE A O 1
ATOM 1099 N N . ASN A 1 156 ? 18.651 -1.140 18.744 1.00 22.00 138 ASN A N 1
ATOM 1100 C CA . ASN A 1 156 ? 19.566 -0.777 17.668 1.00 22.60 138 ASN A CA 1
ATOM 1101 C C . ASN A 1 156 ? 20.739 -1.743 17.584 1.00 21.46 138 ASN A C 1
ATOM 1102 O O . ASN A 1 156 ? 21.130 -2.160 16.487 1.00 23.01 138 ASN A O 1
ATOM 1107 N N . LEU A 1 157 ? 21.314 -2.109 18.733 1.00 20.65 139 LEU A N 1
ATOM 1108 C CA . LEU A 1 157 ? 22.415 -3.070 18.731 1.00 21.23 139 LEU A CA 1
ATOM 1109 C C . LEU A 1 157 ? 21.955 -4.431 18.229 1.00 19.24 139 LEU A C 1
ATOM 1110 O O . LEU A 1 157 ? 22.659 -5.088 17.453 1.00 22.31 139 LEU A O 1
ATOM 1115 N N . GLU A 1 158 ? 20.772 -4.869 18.661 1.00 17.12 140 GLU A N 1
ATOM 1116 C CA . GLU A 1 158 ? 20.283 -6.186 18.276 1.00 18.36 140 GLU A CA 1
ATOM 1117 C C . GLU A 1 158 ? 19.958 -6.236 16.789 1.00 22.68 140 GLU A C 1
ATOM 1118 O O . GLU A 1 158 ? 20.228 -7.241 16.122 1.00 20.72 140 GLU A O 1
ATOM 1124 N N . ARG A 1 159 ? 19.408 -5.147 16.246 1.00 20.67 141 ARG A N 1
ATOM 1125 C CA . ARG A 1 159 ? 19.154 -5.087 14.812 1.00 20.97 141 ARG A CA 1
ATOM 1126 C C . ARG A 1 159 ? 20.439 -5.277 14.015 1.00 23.51 141 ARG A C 1
ATOM 1127 O O . ARG A 1 159 ? 20.460 -6.011 13.018 1.00 22.89 141 ARG A O 1
ATOM 1135 N N . LYS A 1 160 ? 21.528 -4.642 14.449 1.00 21.85 142 LYS A N 1
ATOM 1136 C CA . LYS A 1 160 ? 22.802 -4.798 13.753 1.00 22.28 142 LYS A CA 1
ATOM 1137 C C . LYS A 1 160 ? 23.321 -6.227 13.855 1.00 25.11 142 LYS A C 1
ATOM 1138 O O . LYS A 1 160 ? 23.916 -6.749 12.900 1.00 22.94 142 LYS A O 1
ATOM 1144 N N . LEU A 1 161 ? 23.129 -6.867 15.012 1.00 22.83 143 LEU A N 1
ATOM 1145 C CA . LEU A 1 161 ? 23.571 -8.251 15.177 1.00 18.28 143 LEU A CA 1
ATOM 1146 C C . LEU A 1 161 ? 22.807 -9.179 14.244 1.00 17.85 143 LEU A C 1
ATOM 1147 O O . LEU A 1 161 ? 23.395 -10.060 13.605 1.00 18.10 143 LEU A O 1
ATOM 1152 N N . TYR A 1 162 ? 21.485 -9.007 14.169 1.00 20.05 144 TYR A N 1
ATOM 1153 C CA . TYR A 1 162 ? 20.6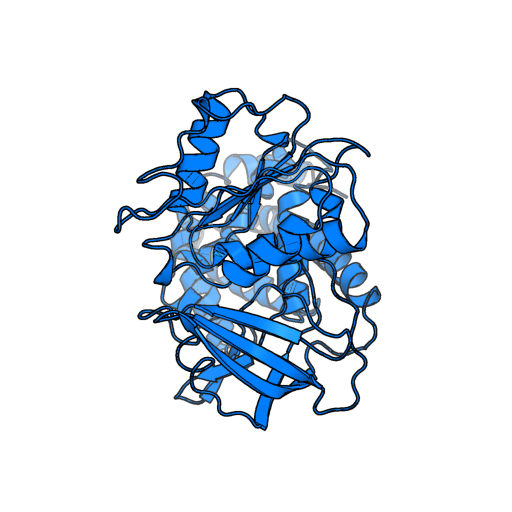83 -9.840 13.281 1.00 18.84 144 TYR A CA 1
ATOM 1154 C C . TYR A 1 162 ? 21.085 -9.653 11.827 1.00 18.17 144 TYR A C 1
ATOM 1155 O O . TYR A 1 162 ? 21.058 -10.616 11.049 1.00 18.86 144 TYR A O 1
ATOM 1164 N N . ALA A 1 163 ? 21.496 -8.438 11.447 1.00 20.80 145 ALA A N 1
ATOM 1165 C CA . ALA A 1 163 ? 21.881 -8.181 10.064 1.00 21.52 145 ALA A CA 1
ATOM 1166 C C . ALA A 1 163 ? 23.160 -8.903 9.675 1.00 23.56 145 ALA A C 1
ATOM 1167 O O . ALA A 1 163 ? 23.421 -9.062 8.480 1.00 26.80 145 ALA A O 1
ATOM 1169 N N . GLN A 1 164 ? 23.956 -9.349 10.647 1.00 21.32 146 GLN A N 1
ATOM 1170 C CA . GLN A 1 164 ? 25.196 -10.051 10.337 1.00 22.30 146 GLN A CA 1
ATOM 1171 C C . GLN A 1 164 ? 24.992 -11.535 10.047 1.00 24.09 146 GLN A C 1
ATOM 1172 O O . GLN A 1 164 ? 25.947 -12.205 9.631 1.00 25.54 146 GLN A O 1
ATOM 1178 N N . GLN A 1 165 ? 23.786 -12.063 10.241 1.00 19.47 147 GLN A N 1
ATOM 1179 C CA . GLN A 1 165 ? 23.590 -13.50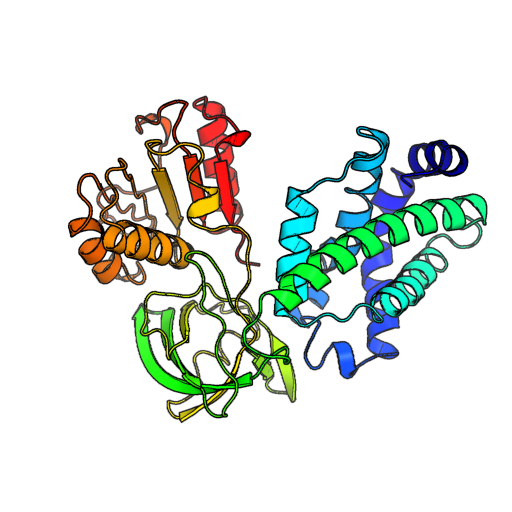3 10.168 1.00 16.44 147 GLN A CA 1
ATOM 1180 C C . GLN A 1 165 ? 23.447 -13.988 8.726 1.00 17.06 147 GLN A C 1
ATOM 1181 O O . GLN A 1 165 ? 23.022 -13.259 7.824 1.00 18.33 147 GLN A O 1
ATOM 1187 N N . ALA A 1 166 ? 23.764 -15.267 8.540 1.00 21.21 148 ALA A N 1
ATOM 1188 C CA . ALA A 1 166 ? 23.651 -15.947 7.257 1.00 22.26 148 ALA A CA 1
ATOM 1189 C C . ALA A 1 166 ? 22.248 -16.470 6.990 1.00 21.92 148 ALA A C 1
ATOM 1190 O O . ALA A 1 166 ? 22.025 -17.106 5.956 1.00 23.02 148 ALA A O 1
ATOM 1192 N N . ASN A 1 167 ? 21.304 -16.222 7.895 1.00 17.78 149 ASN A N 1
ATOM 1193 C CA . ASN A 1 167 ? 19.952 -16.736 7.768 1.00 16.96 149 ASN A CA 1
ATOM 1194 C C . ASN A 1 167 ? 19.006 -15.711 8.376 1.00 21.09 149 ASN A C 1
ATOM 1195 O O . ASN A 1 167 ? 19.436 -14.704 8.942 1.00 18.22 149 ASN A O 1
ATOM 1200 N N . ASN A 1 168 ? 17.703 -15.979 8.257 1.00 22.86 150 ASN A N 1
ATOM 1201 C CA . ASN A 1 168 ? 16.679 -15.063 8.741 1.00 19.81 150 ASN A CA 1
ATOM 1202 C C . ASN A 1 168 ? 15.852 -15.681 9.866 1.00 21.82 150 ASN A C 1
ATOM 1203 O O . ASN A 1 168 ? 14.685 -15.328 10.047 1.00 22.67 150 ASN A O 1
ATOM 1208 N N . ILE A 1 169 ? 16.429 -16.617 10.618 1.00 16.90 151 ILE A N 1
ATOM 1209 C CA . ILE A 1 169 ? 15.724 -17.266 11.712 1.00 17.25 151 ILE A CA 1
ATOM 1210 C C . ILE A 1 169 ? 16.432 -16.914 13.014 1.00 17.28 151 ILE A C 1
ATOM 1211 O O . ILE A 1 169 ? 17.482 -16.275 13.012 1.00 19.27 151 ILE A O 1
ATOM 1216 N N . VAL A 1 170 ? 15.838 -17.321 14.138 1.00 16.22 152 VAL A N 1
ATOM 1217 C CA . VAL A 1 170 ? 16.505 -17.162 15.427 1.00 13.49 152 VAL A CA 1
ATOM 1218 C C . VAL A 1 170 ? 17.016 -18.480 15.991 1.00 13.67 152 VAL A C 1
ATOM 1219 O O . VAL A 1 170 ? 17.914 -18.455 16.846 1.00 13.92 152 VAL A O 1
ATOM 1223 N N . ARG A 1 171 ? 16.484 -19.618 15.551 1.00 14.12 153 ARG A N 1
ATOM 1224 C CA A ARG A 1 171 ? 17.063 -20.911 15.880 0.59 15.62 153 ARG A CA 1
ATOM 1225 C CA B ARG A 1 171 ? 17.056 -20.914 15.885 0.41 15.39 153 ARG A CA 1
ATOM 1226 C C . ARG A 1 171 ? 16.657 -21.907 14.803 1.00 13.11 153 ARG A C 1
ATOM 1227 O O . ARG A 1 171 ? 15.656 -21.718 14.099 1.00 16.73 153 ARG A O 1
ATOM 1242 N N . ALA A 1 172 ? 17.465 -22.960 14.668 1.00 12.36 154 ALA A N 1
ATOM 1243 C CA . ALA A 1 172 ? 17.270 -23.945 13.612 1.00 12.26 154 ALA A CA 1
ATOM 1244 C C . ALA A 1 172 ? 17.557 -25.333 14.166 1.00 10.08 154 ALA A C 1
ATOM 1245 O O . ALA A 1 172 ? 18.241 -25.486 15.177 1.00 14.37 154 ALA A O 1
ATOM 1247 N N . LYS A 1 173 ? 17.043 -26.352 13.476 1.00 13.07 155 LYS A N 1
ATOM 1248 C CA . LYS A 1 173 ? 17.119 -27.719 13.983 1.00 13.82 155 LYS A CA 1
ATOM 1249 C C . LYS A 1 173 ? 18.487 -28.329 13.702 1.00 11.96 155 LYS A C 1
ATOM 1250 O O . LYS A 1 173 ? 18.997 -28.231 12.580 1.00 14.58 155 LYS A O 1
ATOM 1256 N N . PHE A 1 174 ? 19.076 -28.948 14.726 1.00 12.43 156 PHE A N 1
ATOM 1257 C CA . PHE A 1 174 ? 20.339 -29.662 14.612 1.00 12.80 156 PHE A CA 1
ATOM 1258 C C . PHE A 1 174 ? 20.180 -31.090 15.113 1.00 14.30 156 PHE A C 1
ATOM 1259 O O . PHE A 1 174 ? 19.329 -31.378 15.961 1.00 17.38 156 PHE A O 1
ATOM 1267 N N . LYS A 1 175 ? 21.020 -31.975 14.592 1.00 12.97 157 LYS A N 1
ATOM 1268 C CA . LYS A 1 175 ? 21.057 -33.366 15.010 1.00 14.60 157 LYS A CA 1
ATOM 1269 C C . LYS A 1 175 ? 22.342 -33.630 15.791 1.00 17.65 157 LYS A C 1
ATOM 1270 O O . LYS A 1 175 ? 23.425 -33.162 15.416 1.00 15.12 157 LYS A O 1
ATOM 1276 N N . LEU A 1 176 ? 22.220 -34.375 16.881 1.00 14.76 158 LEU A N 1
ATOM 1277 C CA . LEU A 1 176 ? 23.389 -34.772 17.660 1.00 13.52 158 LEU A CA 1
ATOM 1278 C C . LEU A 1 176 ? 24.088 -35.919 16.932 1.00 16.44 158 LEU A C 1
ATOM 1279 O O . LEU A 1 176 ? 23.519 -37.006 16.779 1.00 17.78 158 LEU A O 1
ATOM 1284 N N . VAL A 1 177 ? 25.313 -35.687 16.456 1.00 14.17 159 VAL A N 1
ATOM 1285 C CA . VAL A 1 177 ? 26.027 -36.699 15.681 1.00 16.52 159 VAL A CA 1
ATOM 1286 C C . VAL A 1 177 ? 27.152 -37.369 16.459 1.00 20.31 159 VAL A C 1
ATOM 1287 O O . VAL A 1 177 ? 27.576 -38.470 16.068 1.00 17.91 159 VAL A O 1
ATOM 1291 N N . LYS A 1 178 ? 27.652 -36.755 17.531 1.00 15.42 160 LYS A N 1
ATOM 1292 C CA . LYS A 1 178 ? 28.707 -37.371 18.326 1.00 18.17 160 LYS A CA 1
ATOM 1293 C C . LYS A 1 178 ? 28.582 -36.914 19.773 1.00 17.64 160 LYS A C 1
ATOM 1294 O O . LYS A 1 178 ? 28.372 -35.731 20.048 1.00 14.14 160 LYS A O 1
ATOM 1300 N N . ARG A 1 179 ? 28.736 -37.862 20.694 1.00 16.04 161 ARG A N 1
ATOM 1301 C CA . ARG A 1 179 ? 28.581 -37.602 22.120 1.00 15.24 161 ARG A CA 1
ATOM 1302 C C . ARG A 1 179 ? 29.662 -38.376 22.860 1.00 19.72 161 ARG A C 1
ATOM 1303 O O . ARG A 1 179 ? 29.726 -39.602 22.750 1.00 19.22 161 ARG A O 1
ATOM 1311 N N . THR A 1 180 ? 30.510 -37.671 23.607 1.00 15.40 162 THR A N 1
ATOM 1312 C CA . THR A 1 180 ? 31.632 -38.296 24.303 1.00 14.11 162 THR A CA 1
ATOM 1313 C C . THR A 1 180 ? 31.653 -37.834 25.754 1.00 16.09 162 THR A C 1
ATOM 1314 O O . THR A 1 180 ? 31.736 -36.635 26.015 1.00 15.03 162 THR A O 1
ATOM 1318 N N . GLN A 1 181 ? 31.594 -38.783 26.688 1.00 21.25 163 GLN A N 1
ATOM 1319 C CA . GLN A 1 181 ? 31.810 -38.499 28.107 1.00 17.86 163 GLN A CA 1
ATOM 1320 C C . GLN A 1 181 ? 33.307 -38.306 28.316 1.00 20.44 163 GLN A C 1
ATOM 1321 O O . GLN A 1 181 ? 34.077 -39.270 28.213 1.00 21.89 163 GLN A O 1
ATOM 1327 N N . VAL A 1 182 ? 33.736 -37.070 28.593 1.00 13.95 164 VAL A N 1
ATOM 1328 C CA . VAL A 1 182 ? 35.167 -36.779 28.635 1.00 15.94 164 VAL A CA 1
ATOM 1329 C C . VAL A 1 182 ? 35.726 -36.637 30.051 1.00 19.53 164 VAL A C 1
ATOM 1330 O O . VAL A 1 182 ? 36.944 -36.802 30.238 1.00 17.16 164 VAL A O 1
ATOM 1334 N N . THR A 1 183 ? 34.891 -36.315 31.039 1.00 14.08 165 THR A N 1
ATOM 1335 C CA . THR A 1 183 ? 35.229 -36.429 32.454 1.00 14.86 165 THR A CA 1
ATOM 1336 C C . THR A 1 183 ? 34.026 -37.045 33.161 1.00 15.40 165 THR A C 1
ATOM 1337 O O . THR A 1 183 ? 33.017 -37.362 32.527 1.00 16.85 165 THR A O 1
ATOM 1341 N N . LYS A 1 184 ? 34.124 -37.191 34.489 1.00 14.24 166 LYS A N 1
ATOM 1342 C CA . LYS A 1 184 ? 33.015 -37.762 35.254 1.00 17.13 166 LYS A CA 1
ATOM 1343 C C . LYS A 1 184 ? 31.729 -36.969 35.080 1.00 16.48 166 LYS A C 1
ATOM 1344 O O . LYS A 1 184 ? 30.641 -37.532 35.269 1.00 18.15 166 LYS A O 1
ATOM 1350 N N . ASP A 1 185 ? 31.814 -35.684 34.725 1.00 12.97 167 ASP A N 1
ATOM 1351 C CA . ASP A 1 185 ? 30.588 -34.905 34.603 1.00 14.10 167 ASP A CA 1
ATOM 1352 C C . ASP A 1 185 ? 30.528 -33.990 33.383 1.00 15.51 167 ASP A C 1
ATOM 1353 O O . ASP A 1 185 ? 29.633 -33.130 33.327 1.00 12.83 167 ASP A O 1
ATOM 1358 N N . VAL A 1 186 ? 31.412 -34.144 32.395 1.00 12.14 168 VAL A N 1
ATOM 1359 C CA . VAL A 1 186 ? 31.389 -33.303 31.200 1.00 12.04 168 VAL A CA 1
ATOM 1360 C C . VAL A 1 186 ? 31.162 -34.175 29.974 1.00 10.53 168 VAL A C 1
ATOM 1361 O O . VAL A 1 186 ? 31.837 -35.198 29.795 1.00 11.66 168 VAL A O 1
ATOM 1365 N N . VAL A 1 187 ? 30.232 -33.755 29.113 1.00 12.11 169 VAL A N 1
ATOM 1366 C CA . VAL A 1 187 ? 29.920 -34.449 27.868 1.00 11.29 169 VAL A CA 1
ATOM 1367 C C . VAL A 1 187 ? 30.203 -33.501 26.705 1.00 10.11 169 VAL A C 1
ATOM 1368 O O . VAL A 1 187 ? 29.668 -32.386 26.655 1.00 12.49 169 VAL A O 1
ATOM 1372 N N . ASP A 1 188 ? 31.060 -33.952 25.791 1.00 11.85 170 ASP A N 1
ATOM 1373 C CA . ASP A 1 188 ? 31.482 -33.220 24.599 1.00 11.52 170 ASP A CA 1
ATOM 1374 C C . ASP A 1 188 ? 30.571 -33.624 23.441 1.00 12.18 170 ASP A C 1
ATOM 1375 O O . ASP A 1 188 ? 30.525 -34.806 23.064 1.00 12.93 170 ASP A O 1
ATOM 1380 N N . MET A 1 189 ? 29.801 -32.660 22.914 1.00 11.25 171 MET A N 1
ATOM 1381 C CA . MET A 1 189 ? 28.700 -32.944 21.990 1.00 8.49 171 MET A CA 1
ATOM 1382 C C . MET A 1 189 ? 28.917 -32.224 20.667 1.00 13.58 171 MET A C 1
ATOM 1383 O O . MET A 1 189 ? 29.219 -31.028 20.655 1.00 14.02 171 MET A O 1
ATOM 1388 N N . VAL A 1 190 ? 28.746 -32.939 19.556 1.00 13.68 172 VAL A N 1
ATOM 1389 C CA . VAL A 1 190 ? 28.875 -32.356 18.220 1.00 12.79 172 VAL A CA 1
ATOM 1390 C C . VAL A 1 190 ? 27.532 -32.447 17.507 1.00 13.57 172 VAL A C 1
ATOM 1391 O O . VAL A 1 190 ? 26.964 -33.539 17.394 1.00 13.39 172 VAL A O 1
ATOM 1395 N N . PHE A 1 191 ? 27.050 -31.305 16.995 1.00 12.44 173 PHE A N 1
ATOM 1396 C CA . PHE A 1 191 ? 25.777 -31.200 16.292 1.00 12.60 173 PHE A CA 1
ATOM 1397 C C . PHE A 1 191 ? 25.987 -30.787 14.836 1.00 15.95 173 PHE A C 1
ATOM 1398 O O . PHE A 1 191 ? 26.911 -30.030 14.515 1.00 13.47 173 PHE A O 1
ATOM 1406 N N . GLU A 1 192 ? 25.108 -31.249 13.953 1.00 15.03 174 GLU A N 1
ATOM 1407 C CA . GLU A 1 192 ? 25.099 -30.806 12.567 1.00 12.80 174 GLU A CA 1
ATOM 1408 C C . GLU A 1 192 ? 23.689 -30.410 12.170 1.00 13.82 174 GLU A C 1
ATOM 1409 O O . GLU A 1 192 ? 22.716 -30.873 12.775 1.00 14.38 174 GLU A O 1
ATOM 1415 N N . PRO A 1 193 ? 23.540 -29.532 11.177 1.00 15.31 175 PRO A N 1
ATOM 1416 C CA . PRO A 1 193 ? 22.186 -29.091 10.802 1.00 13.47 175 PRO A CA 1
ATOM 1417 C C . PRO A 1 193 ? 21.305 -30.262 10.403 1.00 16.01 175 PRO A C 1
ATOM 1418 O O . PRO A 1 193 ? 21.741 -31.197 9.722 1.00 16.17 175 PRO A O 1
ATOM 1422 N N . ALA A 1 194 ? 20.047 -30.189 10.833 1.00 15.37 176 ALA A N 1
ATOM 1423 C CA . ALA A 1 194 ? 19.011 -31.137 10.457 1.00 18.35 176 ALA A CA 1
ATOM 1424 C C . ALA A 1 194 ? 17.928 -30.469 9.629 1.00 20.23 176 ALA A C 1
ATOM 1425 O O . ALA A 1 194 ? 16.879 -31.074 9.386 1.00 19.93 176 ALA A O 1
ATOM 1427 N N . ASP A 1 195 ? 18.130 -29.215 9.237 1.00 12.91 177 ASP A N 1
ATOM 1428 C CA . ASP A 1 195 ? 17.305 -28.603 8.214 1.00 13.25 177 ASP A CA 1
ATOM 1429 C C . ASP A 1 195 ? 18.250 -27.845 7.284 1.00 17.89 177 ASP A C 1
ATOM 1430 O O . ASP A 1 195 ? 19.472 -27.991 7.369 1.00 18.23 177 ASP A O 1
ATOM 1435 N N . ASN A 1 196 ? 17.699 -27.043 6.380 1.00 18.76 178 ASN A N 1
ATOM 1436 C CA . ASN A 1 196 ? 18.522 -26.430 5.345 1.00 14.84 178 ASN A CA 1
ATOM 1437 C C . ASN A 1 196 ? 18.934 -25.000 5.671 1.00 16.61 178 ASN A C 1
ATOM 1438 O O . ASN A 1 196 ? 19.416 -24.294 4.783 1.00 19.16 178 ASN A O 1
ATOM 1443 N N . THR A 1 197 ? 18.793 -24.572 6.921 1.00 15.98 179 THR A N 1
ATOM 1444 C CA . THR A 1 197 ? 19.177 -23.216 7.306 1.00 17.03 179 THR A CA 1
ATOM 1445 C C . THR A 1 197 ? 20.692 -23.041 7.235 1.00 16.89 179 THR A C 1
ATOM 1446 O O . THR A 1 197 ? 21.439 -23.842 7.797 1.00 16.77 179 THR A O 1
ATOM 1450 N N . ALA A 1 198 ? 21.143 -21.989 6.549 1.00 14.57 180 ALA A N 1
ATOM 1451 C CA . ALA A 1 198 ? 22.576 -21.718 6.458 1.00 16.51 180 ALA A CA 1
ATOM 1452 C C . ALA A 1 198 ? 23.129 -21.302 7.819 1.00 20.96 180 ALA A C 1
ATOM 1453 O O . ALA A 1 198 ? 22.480 -20.568 8.568 1.00 20.78 180 ALA A O 1
ATOM 1455 N N . MET A 1 199 ? 24.343 -21.771 8.139 1.00 15.52 181 MET A N 1
ATOM 1456 C CA . MET A 1 199 ? 24.993 -21.455 9.404 1.00 16.31 181 MET A CA 1
ATOM 1457 C C . MET A 1 199 ? 25.787 -20.157 9.293 1.00 17.87 181 MET A C 1
ATOM 1458 O O . MET A 1 199 ? 26.533 -19.956 8.326 1.00 18.95 181 MET A O 1
ATOM 1463 N N . THR A 1 200 ? 25.621 -19.288 10.289 1.00 18.62 182 THR A N 1
ATOM 1464 C CA . THR A 1 200 ? 26.510 -18.141 10.439 1.00 17.17 182 THR A CA 1
ATOM 1465 C C . THR A 1 200 ? 27.853 -18.623 10.974 1.00 15.52 182 THR A C 1
ATOM 1466 O O . THR A 1 200 ? 27.878 -19.398 11.938 1.00 16.62 182 THR A O 1
ATOM 1470 N N . PRO A 1 201 ? 28.971 -18.205 10.384 1.00 16.53 183 PRO A N 1
ATOM 1471 C CA . PRO A 1 201 ? 30.278 -18.581 10.937 1.00 17.77 183 PRO A CA 1
ATOM 1472 C C . PRO A 1 201 ? 30.466 -18.001 12.328 1.00 19.17 183 PRO A C 1
ATOM 1473 O O . PRO A 1 201 ? 30.229 -16.816 12.563 1.00 22.66 183 PRO A O 1
ATOM 1477 N N . GLY A 1 202 ? 30.884 -18.853 13.255 1.00 18.95 184 GLY A N 1
ATOM 1478 C CA . GLY A 1 202 ? 31.168 -18.392 14.598 1.00 17.08 184 GLY A CA 1
ATOM 1479 C C . GLY A 1 202 ? 32.565 -17.808 14.716 1.00 17.81 184 GLY A C 1
ATOM 1480 O O . GLY A 1 202 ? 33.467 -18.117 13.937 1.00 20.74 184 GLY A O 1
ATOM 1481 N N . LYS A 1 203 ? 32.721 -16.919 15.692 1.00 18.15 185 LYS A N 1
ATOM 1482 C CA . LYS A 1 203 ? 34.013 -16.356 16.057 1.00 19.48 185 LYS A CA 1
ATOM 1483 C C . LYS A 1 203 ? 34.470 -16.984 17.363 1.00 17.11 185 LYS A C 1
ATOM 1484 O O . LYS A 1 203 ? 33.653 -17.281 18.239 1.00 15.14 185 LYS A O 1
ATOM 1490 N N . ALA A 1 204 ? 35.781 -17.204 17.493 1.00 16.31 186 ALA A N 1
ATOM 1491 C CA . ALA A 1 204 ? 36.286 -17.852 18.695 1.00 12.98 186 ALA A CA 1
ATOM 1492 C C . ALA A 1 204 ? 35.915 -17.052 19.938 1.00 14.08 186 ALA A C 1
ATOM 1493 O O . ALA A 1 204 ? 36.157 -15.840 20.010 1.00 15.70 186 ALA A O 1
ATOM 1495 N N . GLY A 1 205 ? 35.329 -17.751 20.918 1.00 13.15 187 GLY A N 1
ATOM 1496 C CA . GLY A 1 205 ? 34.783 -17.147 22.116 1.00 12.19 187 GLY A CA 1
ATOM 1497 C C . GLY A 1 205 ? 33.274 -17.014 22.097 1.00 13.97 187 GLY A C 1
ATOM 1498 O O . GLY A 1 205 ? 32.666 -16.806 23.161 1.00 16.14 187 GLY A O 1
ATOM 1499 N N . GLN A 1 206 ? 32.647 -17.137 20.934 1.00 12.34 188 GLN A N 1
ATOM 1500 C CA . GLN A 1 206 ? 31.200 -16.974 20.916 1.00 12.12 188 GLN A CA 1
ATOM 1501 C C . GLN A 1 206 ? 30.503 -18.232 21.422 1.00 11.23 188 GLN A C 1
ATOM 1502 O O . GLN A 1 206 ? 31.085 -19.318 21.535 1.00 14.04 188 GLN A O 1
ATOM 1508 N N . TYR A 1 207 ? 29.218 -18.065 21.735 1.00 10.29 189 TYR A N 1
ATOM 1509 C CA . TYR A 1 207 ? 28.380 -19.114 22.280 1.00 11.60 189 TYR A CA 1
ATOM 1510 C C . TYR A 1 207 ? 27.122 -19.244 21.437 1.00 8.28 189 TYR A C 1
ATOM 1511 O O . TYR A 1 207 ? 26.802 -18.373 20.625 1.00 11.79 189 TYR A O 1
ATOM 1520 N N . ILE A 1 208 ? 26.405 -20.345 21.649 1.00 10.76 190 ILE A N 1
ATOM 1521 C CA . ILE A 1 208 ? 25.076 -20.524 21.086 1.00 11.46 190 ILE A CA 1
ATOM 1522 C C . ILE A 1 208 ? 24.126 -20.787 22.243 1.00 11.48 190 ILE A C 1
ATOM 1523 O O . ILE A 1 208 ? 24.530 -21.205 23.328 1.00 11.89 190 ILE A O 1
ATOM 1528 N N . SER A 1 209 ? 22.850 -20.541 22.001 1.00 10.55 191 SER A N 1
ATOM 1529 C CA . SER A 1 209 ? 21.795 -21.042 22.868 1.00 13.12 191 SER A CA 1
ATOM 1530 C C . SER A 1 209 ? 21.237 -22.319 22.251 1.00 16.28 191 SER A C 1
ATOM 1531 O O . SER A 1 209 ? 20.895 -22.337 21.062 1.00 13.39 191 SER A O 1
ATOM 1534 N N . ILE A 1 210 ? 21.190 -23.385 23.042 1.00 11.15 192 ILE A N 1
ATOM 1535 C CA A ILE A 1 210 ? 20.590 -24.649 22.624 0.26 11.15 192 ILE A CA 1
ATOM 1536 C CA B ILE A 1 210 ? 20.604 -24.651 22.628 0.74 10.24 192 ILE A CA 1
ATOM 1537 C C . ILE A 1 210 ? 19.336 -24.869 23.447 1.00 11.54 192 ILE A C 1
ATOM 1538 O O . ILE A 1 210 ? 19.270 -24.490 24.628 1.00 10.77 192 ILE A O 1
ATOM 1547 N N . TYR A 1 211 ? 18.330 -25.471 22.805 1.00 11.78 193 TYR A N 1
ATOM 1548 C CA . TYR A 1 211 ? 16.972 -25.568 23.328 1.00 11.19 193 TYR A CA 1
ATOM 1549 C C . TYR A 1 211 ? 16.574 -27.025 23.507 1.00 13.26 193 TYR A C 1
ATOM 1550 O O . TYR A 1 211 ? 16.759 -27.838 22.598 1.00 15.57 193 TYR A O 1
ATOM 1559 N N . ALA A 1 212 ? 15.989 -27.339 24.660 1.00 11.36 194 ALA A N 1
ATOM 1560 C CA . ALA A 1 212 ? 15.320 -28.623 24.840 1.00 11.88 194 ALA A CA 1
ATOM 1561 C C . ALA A 1 212 ? 14.150 -28.423 25.791 1.00 9.74 194 ALA A C 1
ATOM 1562 O O . ALA A 1 212 ? 14.035 -27.394 26.462 1.00 12.70 194 ALA A O 1
ATOM 1564 N N . ARG A 1 213 ? 13.281 -29.420 25.858 1.00 12.29 195 ARG A N 1
ATOM 1565 C CA . ARG A 1 213 ? 12.125 -29.296 26.735 1.00 14.90 195 ARG A CA 1
ATOM 1566 C C . ARG A 1 213 ? 12.422 -29.878 28.108 1.00 16.53 195 ARG A C 1
ATOM 1567 O O . ARG A 1 213 ? 13.151 -30.871 28.242 1.00 13.49 195 ARG A O 1
ATOM 1575 N N . THR A 1 214 ? 11.877 -29.219 29.133 1.00 12.72 196 THR A N 1
ATOM 1576 C CA . THR A 1 214 ? 11.880 -29.749 30.483 1.00 15.41 196 THR A CA 1
ATOM 1577 C C . THR A 1 214 ? 11.052 -31.029 30.526 1.00 17.81 196 THR A C 1
ATOM 1578 O O . THR A 1 214 ? 10.295 -31.344 29.603 1.00 16.71 196 THR A O 1
ATOM 1582 N N . SER A 1 215 ? 11.186 -31.765 31.635 1.00 17.96 197 SER A N 1
ATOM 1583 C CA . SER A 1 215 ? 10.405 -32.989 31.793 1.00 16.33 197 SER A CA 1
ATOM 1584 C C . SER A 1 215 ? 8.912 -32.738 31.641 1.00 18.24 197 SER A C 1
ATOM 1585 O O . SER A 1 215 ? 8.186 -33.611 31.154 1.00 20.39 197 SER A O 1
ATOM 1588 N N . ASP A 1 216 ? 8.433 -31.556 32.026 1.00 16.45 198 ASP A N 1
ATOM 1589 C CA . ASP A 1 216 ? 7.016 -31.237 31.923 1.00 15.62 198 ASP A CA 1
ATOM 1590 C C . ASP A 1 216 ? 6.676 -30.433 30.668 1.00 17.77 198 ASP A C 1
ATOM 1591 O O . ASP A 1 216 ? 5.544 -29.962 30.535 1.00 20.64 198 ASP A O 1
ATOM 1596 N N . GLY A 1 217 ? 7.613 -30.290 29.734 1.00 15.75 199 GLY A N 1
ATOM 1597 C CA . GLY A 1 217 ? 7.270 -29.868 28.387 1.00 17.40 199 GLY A CA 1
ATOM 1598 C C . GLY A 1 217 ? 7.531 -28.423 28.012 1.00 20.29 199 GLY A C 1
ATOM 1599 O O . GLY A 1 217 ? 7.074 -28.000 26.940 1.00 20.11 199 GLY A O 1
ATOM 1600 N N . LEU A 1 218 ? 8.236 -27.652 28.847 1.00 14.82 200 LEU A N 1
ATOM 1601 C CA . LEU A 1 218 ? 8.572 -26.258 28.535 1.00 17.91 200 LEU A CA 1
ATOM 1602 C C . LEU A 1 218 ? 9.897 -26.177 27.787 1.00 15.22 200 LEU A C 1
ATOM 1603 O O . LEU A 1 218 ? 10.906 -26.722 28.248 1.00 16.40 200 LEU A O 1
ATOM 1608 N N . LEU A 1 219 ? 9.906 -25.469 26.651 1.00 12.62 201 LEU A N 1
ATOM 1609 C CA . LEU A 1 219 ? 11.147 -25.264 25.913 1.00 13.73 201 LEU A CA 1
ATOM 1610 C C . LEU A 1 219 ? 12.031 -24.278 26.673 1.00 13.41 201 LEU A C 1
ATOM 1611 O O . LEU A 1 219 ? 11.566 -23.216 27.101 1.00 12.79 201 LEU A O 1
ATOM 1616 N N . GLN A 1 220 ? 13.299 -24.636 26.862 1.00 14.37 202 GLN A N 1
ATOM 1617 C CA . GLN A 1 220 ? 14.204 -23.814 27.663 1.00 11.89 202 GLN A CA 1
ATOM 1618 C C . GLN A 1 220 ? 15.561 -23.715 26.987 1.00 11.10 202 GLN A C 1
ATOM 1619 O O . GLN A 1 220 ? 16.106 -24.741 26.560 1.00 12.64 202 GLN A O 1
ATOM 1625 N N . PRO A 1 221 ? 16.117 -22.511 26.888 1.00 11.38 203 PRO A N 1
ATOM 1626 C CA . PRO A 1 221 ? 17.470 -22.344 26.341 1.00 11.58 203 PRO A CA 1
ATOM 1627 C C . PRO A 1 221 ? 18.556 -22.284 27.409 1.00 12.07 203 PRO A C 1
ATOM 1628 O O . PRO A 1 221 ? 18.298 -21.811 28.521 1.00 13.03 203 PRO A O 1
ATOM 1632 N N . ARG A 1 222 ? 19.759 -22.764 27.084 1.00 11.35 204 ARG A N 1
ATOM 1633 C CA . ARG A 1 222 ? 20.969 -22.471 27.850 1.00 9.91 204 ARG A CA 1
ATOM 1634 C C . ARG A 1 222 ? 22.079 -22.155 26.856 1.00 12.01 204 ARG A C 1
ATOM 1635 O O . ARG A 1 222 ? 22.058 -22.639 25.723 1.00 11.36 204 ARG A O 1
ATOM 1643 N N . GLN A 1 223 ? 23.061 -21.363 27.294 1.00 11.55 205 GLN A N 1
ATOM 1644 C CA . GLN A 1 223 ? 24.190 -20.973 26.447 1.00 8.88 205 GLN A CA 1
ATOM 1645 C C . GLN A 1 223 ? 25.408 -21.855 26.685 1.00 12.42 205 GLN A C 1
ATOM 1646 O O . GLN A 1 223 ? 25.717 -22.208 27.828 1.00 11.79 205 GLN A O 1
ATOM 1652 N N . PHE A 1 224 ? 26.102 -22.196 25.597 1.00 10.24 206 PHE A N 1
ATOM 1653 C CA . PHE A 1 224 ? 27.375 -22.910 25.694 1.00 9.06 206 PHE A CA 1
ATOM 1654 C C . PHE A 1 224 ? 28.362 -22.362 24.677 1.00 14.38 206 PHE A C 1
ATOM 1655 O O . PHE A 1 224 ? 28.000 -22.042 23.547 1.00 12.41 206 PHE A O 1
ATOM 1663 N N . THR A 1 225 ? 29.620 -22.264 25.095 1.00 12.09 207 THR A N 1
ATOM 1664 C CA . THR A 1 225 ? 30.688 -21.762 24.242 1.00 12.05 207 THR A CA 1
ATOM 1665 C C . THR A 1 225 ? 31.008 -22.737 23.112 1.00 12.79 207 THR A C 1
ATOM 1666 O O . THR A 1 225 ? 31.144 -23.946 23.327 1.00 12.20 207 THR A O 1
ATOM 1670 N N . LEU A 1 226 ? 31.142 -22.202 21.900 1.00 12.51 208 LEU A N 1
ATOM 1671 C CA . LEU A 1 226 ? 31.498 -23.022 20.751 1.00 11.32 208 LEU A CA 1
ATOM 1672 C C . LEU A 1 226 ? 32.942 -23.501 20.838 1.00 13.13 208 LEU A C 1
ATOM 1673 O O . LEU A 1 226 ? 33.847 -22.745 21.205 1.00 14.63 208 LEU A O 1
ATOM 1678 N N . LEU A 1 227 ? 33.150 -24.757 20.475 1.00 12.27 209 LEU A N 1
ATOM 1679 C CA . LEU A 1 227 ? 34.454 -25.411 20.491 1.00 13.27 209 LEU A CA 1
ATOM 1680 C C . LEU A 1 227 ? 34.940 -25.747 19.082 1.00 11.65 209 LEU A C 1
ATOM 1681 O O . LEU A 1 227 ? 34.149 -25.826 18.129 1.00 11.88 209 LEU A O 1
ATOM 1686 N N . PRO A 1 228 ? 36.245 -25.976 18.914 1.00 12.49 210 PRO A N 1
ATOM 1687 C CA . PRO A 1 228 ? 36.779 -26.273 17.576 1.00 12.20 210 PRO A CA 1
ATOM 1688 C C . PRO A 1 228 ? 36.067 -27.439 16.901 1.00 13.13 210 PRO A C 1
ATOM 1689 O O . PRO A 1 228 ? 35.870 -28.506 17.491 1.00 14.51 210 PRO A O 1
ATOM 1693 N N . SER A 1 229 ? 35.675 -27.230 15.647 1.00 14.70 211 SER A N 1
ATOM 1694 C CA . SER A 1 229 ? 34.916 -28.227 14.902 1.00 14.35 211 SER A CA 1
ATOM 1695 C C . SER A 1 229 ? 34.993 -27.879 13.422 1.00 20.03 211 SER A C 1
ATOM 1696 O O . SER A 1 229 ? 35.581 -26.866 13.030 1.00 17.43 211 SER A O 1
ATOM 1699 N N . GLU A 1 230 ? 34.396 -28.733 12.593 1.00 14.29 212 GLU A N 1
ATOM 1700 C CA . GLU A 1 230 ? 34.208 -28.380 11.195 1.00 16.98 212 GLU A CA 1
ATOM 1701 C C . GLU A 1 230 ? 33.262 -27.188 11.106 1.00 16.57 212 GLU A C 1
ATOM 1702 O O . GLU A 1 230 ? 32.489 -26.919 12.026 1.00 17.41 212 GLU A O 1
ATOM 1708 N N . GLU A 1 231 ? 33.312 -26.481 9.974 1.00 17.11 213 GLU A N 1
ATOM 1709 C CA . GLU A 1 231 ? 32.435 -25.328 9.809 1.00 19.64 213 GLU A CA 1
ATOM 1710 C C . GLU A 1 231 ? 30.985 -25.749 9.640 1.00 18.80 213 GLU A C 1
ATOM 1711 O O . GLU A 1 231 ? 30.083 -24.921 9.810 1.00 23.09 213 GLU A O 1
ATOM 1717 N N . THR A 1 232 ? 30.750 -27.019 9.333 1.00 17.95 214 THR A N 1
ATOM 1718 C CA . THR A 1 232 ? 29.415 -27.591 9.220 1.00 20.48 214 THR A CA 1
ATOM 1719 C C . THR A 1 232 ? 28.870 -28.102 10.552 1.00 19.18 214 THR A C 1
ATOM 1720 O O . THR A 1 232 ? 27.824 -28.767 10.566 1.00 18.69 214 THR A O 1
ATOM 1724 N N . GLN A 1 233 ? 29.545 -27.804 11.666 1.00 12.73 215 GLN A N 1
ATOM 1725 C CA . GLN A 1 233 ? 29.207 -28.354 12.973 1.00 12.39 215 GLN A CA 1
ATOM 1726 C C . GLN A 1 233 ? 29.116 -27.264 14.034 1.00 13.87 215 GLN A C 1
ATOM 1727 O O . GLN A 1 233 ? 29.745 -26.206 13.925 1.00 14.59 215 GLN A O 1
ATOM 1733 N N . ARG A 1 234 ? 28.331 -27.543 15.078 1.00 13.78 216 ARG A N 1
ATOM 1734 C CA . ARG A 1 234 ? 28.383 -26.805 16.338 1.00 14.34 216 ARG A CA 1
ATOM 1735 C C . ARG A 1 234 ? 28.789 -27.792 17.420 1.00 18.01 216 ARG A C 1
ATOM 1736 O O . ARG A 1 234 ? 28.114 -28.812 17.611 1.00 15.63 216 ARG A O 1
ATOM 1744 N N . ARG A 1 235 ? 29.881 -27.496 18.119 1.00 11.44 217 ARG A N 1
ATOM 1745 C CA . ARG A 1 235 ? 30.405 -28.373 19.155 1.00 11.26 217 ARG A CA 1
ATOM 1746 C C . ARG A 1 235 ? 30.442 -27.626 20.480 1.00 12.14 217 ARG A C 1
ATOM 1747 O O . ARG A 1 235 ? 30.872 -26.470 20.529 1.00 12.76 217 ARG A O 1
ATOM 1755 N N . ILE A 1 236 ? 29.974 -28.285 21.543 1.00 12.68 218 ILE A N 1
ATOM 1756 C CA . ILE A 1 236 ? 29.923 -27.719 22.885 1.00 10.20 218 ILE A CA 1
ATOM 1757 C C . ILE A 1 236 ? 30.271 -28.814 23.889 1.00 10.72 218 ILE A C 1
ATOM 1758 O O . ILE A 1 236 ? 30.081 -30.007 23.629 1.00 14.84 218 ILE A O 1
ATOM 1763 N N . ALA A 1 237 ? 30.782 -28.403 25.049 1.00 10.99 219 ALA A N 1
ATOM 1764 C CA . ALA A 1 237 ? 31.069 -29.317 26.152 1.00 10.35 219 ALA A CA 1
ATOM 1765 C C . ALA A 1 237 ? 30.272 -28.868 27.363 1.00 11.71 219 ALA A C 1
ATOM 1766 O O . ALA A 1 237 ? 30.458 -27.747 27.853 1.00 12.42 219 ALA A O 1
ATOM 1768 N N . ILE A 1 238 ? 29.380 -29.737 27.836 1.00 11.43 220 ILE A N 1
ATOM 1769 C CA . ILE A 1 238 ? 28.416 -29.397 28.871 1.00 12.78 220 ILE A CA 1
ATOM 1770 C C . ILE A 1 238 ? 28.825 -30.084 30.168 1.00 11.12 220 ILE A C 1
ATOM 1771 O O . ILE A 1 238 ? 28.925 -31.314 30.224 1.00 13.16 220 ILE A O 1
ATOM 1776 N N . LYS A 1 239 ? 29.023 -29.292 31.215 1.00 12.28 221 LYS A N 1
ATOM 1777 C CA . LYS A 1 239 ? 29.254 -29.818 32.550 1.00 8.90 221 LYS A CA 1
ATOM 1778 C C . LYS A 1 239 ? 27.924 -29.972 33.270 1.00 14.33 221 LYS A C 1
ATOM 1779 O O . LYS A 1 239 ? 27.095 -29.053 33.253 1.00 14.56 221 LYS A O 1
ATOM 1785 N N . LEU A 1 240 ? 27.733 -31.118 33.922 1.00 13.81 222 LEU A N 1
ATOM 1786 C CA . LEU A 1 240 ? 26.490 -31.355 34.650 1.00 13.46 222 LEU A CA 1
ATOM 1787 C C . LEU A 1 240 ? 26.400 -30.430 35.854 1.00 12.87 222 LEU A C 1
ATOM 1788 O O . LEU A 1 240 ? 27.326 -30.354 36.668 1.00 13.32 222 LEU A O 1
ATOM 1793 N N . ASP A 1 241 ? 25.281 -29.703 35.959 1.00 13.64 223 ASP A N 1
ATOM 1794 C CA . ASP A 1 241 ? 24.955 -28.996 37.183 1.00 16.20 223 ASP A CA 1
ATOM 1795 C C . ASP A 1 241 ? 23.933 -29.850 37.916 1.00 20.50 223 ASP A C 1
ATOM 1796 O O . ASP A 1 241 ? 22.784 -29.946 37.461 1.00 15.52 223 ASP A O 1
ATOM 1801 N N . PRO A 1 242 ? 24.303 -30.500 39.020 1.00 17.56 224 PRO A N 1
ATOM 1802 C CA . PRO A 1 242 ? 23.362 -31.400 39.711 1.00 17.22 224 PRO A CA 1
ATOM 1803 C C . PRO A 1 242 ? 22.144 -30.691 40.254 1.00 15.43 224 PRO A C 1
ATOM 1804 O O . PRO A 1 242 ? 21.144 -31.353 40.549 1.00 20.85 224 PRO A O 1
ATOM 1808 N N . HIS A 1 243 ? 22.201 -29.370 40.398 1.00 14.88 225 HIS A N 1
ATOM 1809 C CA . HIS A 1 243 ? 21.074 -28.591 40.891 1.00 17.62 225 HIS A CA 1
ATOM 1810 C C . HIS A 1 243 ? 20.416 -27.764 39.799 1.00 17.93 225 HIS A C 1
ATOM 1811 O O . HIS A 1 243 ? 19.555 -26.927 40.097 1.00 18.68 225 HIS A O 1
ATOM 1818 N N . GLY A 1 244 ? 20.790 -27.984 38.541 1.00 17.64 226 GLY A N 1
ATOM 1819 C CA . GLY A 1 244 ? 20.189 -27.283 37.431 1.00 12.82 226 GLY A CA 1
ATOM 1820 C C . GLY A 1 244 ? 19.114 -28.123 36.767 1.00 14.59 226 GLY A C 1
ATOM 1821 O O . GLY A 1 244 ? 18.991 -29.331 36.977 1.00 14.84 226 GLY A O 1
ATOM 1822 N N . GLU A 1 245 ? 18.318 -27.459 35.939 1.00 12.16 227 GLU A N 1
ATOM 1823 C CA . GLU A 1 245 ? 17.240 -28.200 35.299 1.00 12.24 227 GLU A CA 1
ATOM 1824 C C . GLU A 1 245 ? 17.645 -28.815 33.958 1.00 12.09 227 GLU A C 1
ATOM 1825 O O . GLU A 1 245 ? 17.244 -29.949 33.652 1.00 15.49 227 GLU A O 1
ATOM 1831 N N . MET A 1 246 ? 18.438 -28.112 33.145 1.00 11.82 228 MET A N 1
ATOM 1832 C CA . MET A 1 246 ? 18.589 -28.516 31.751 1.00 11.39 228 MET A CA 1
ATOM 1833 C C . MET A 1 246 ? 19.848 -29.326 31.457 1.00 11.63 228 MET A C 1
ATOM 1834 O O . MET A 1 246 ? 19.850 -30.065 30.468 1.00 13.00 228 MET A O 1
ATOM 1839 N N . THR A 1 247 ? 20.922 -29.226 32.251 1.00 13.70 229 THR A N 1
ATOM 1840 C CA . THR A 1 247 ? 22.117 -29.970 31.836 1.00 9.79 229 THR A CA 1
ATOM 1841 C C . THR A 1 247 ? 21.900 -31.479 31.900 1.00 10.89 229 THR A C 1
ATOM 1842 O O . THR A 1 247 ? 22.403 -32.204 31.035 1.00 12.98 229 THR A O 1
ATOM 1846 N N . THR A 1 248 ? 21.122 -31.978 32.869 1.00 13.96 230 THR A N 1
ATOM 1847 C CA A THR A 1 248 ? 20.805 -33.399 32.847 0.61 16.32 230 THR A CA 1
ATOM 1848 C CA B THR A 1 248 ? 20.749 -33.394 32.869 0.39 15.57 230 THR A CA 1
ATOM 1849 C C . THR A 1 248 ? 20.049 -33.770 31.574 1.00 14.48 230 THR A C 1
ATOM 1850 O O . THR A 1 248 ? 20.300 -34.836 30.994 1.00 15.50 230 THR A O 1
ATOM 1857 N N . ILE A 1 249 ? 19.155 -32.893 31.103 1.00 14.35 231 ILE A N 1
ATOM 1858 C CA . ILE A 1 249 ? 18.387 -33.172 29.896 1.00 12.62 231 ILE A CA 1
ATOM 1859 C C . ILE A 1 249 ? 19.284 -33.161 28.664 1.00 13.32 231 ILE A C 1
ATOM 1860 O O . ILE A 1 249 ? 19.213 -34.069 27.827 1.00 15.59 231 ILE A O 1
ATOM 1865 N N . PHE A 1 250 ? 20.167 -32.162 28.546 1.00 12.55 232 PHE A N 1
ATOM 1866 C CA . PHE A 1 250 ? 21.081 -32.122 27.410 1.00 12.41 232 PHE A CA 1
ATOM 1867 C C . PHE A 1 250 ? 22.016 -33.333 27.412 1.00 14.27 232 PHE A C 1
ATOM 1868 O O . PHE A 1 250 ? 22.266 -33.930 26.364 1.00 13.67 232 PHE A O 1
ATOM 1876 N N . GLN A 1 251 ? 22.536 -33.717 28.582 1.00 13.51 233 GLN A N 1
ATOM 1877 C CA . GLN A 1 251 ? 23.490 -34.825 28.606 1.00 14.21 233 GLN A CA 1
ATOM 1878 C C . GLN A 1 251 ? 22.835 -36.169 28.367 1.00 19.15 233 GLN A C 1
ATOM 1879 O O . GLN A 1 251 ? 23.535 -37.140 28.068 1.00 28.32 233 GLN A O 1
ATOM 1885 N N . ASN A 1 252 ? 21.519 -36.273 28.504 1.00 17.69 234 ASN A N 1
ATOM 1886 C CA . ASN A 1 252 ? 20.878 -37.554 28.282 1.00 20.94 234 ASN A CA 1
ATOM 1887 C C . ASN A 1 252 ? 20.289 -37.682 26.883 1.00 20.47 234 ASN A C 1
ATOM 1888 O O . ASN A 1 252 ? 19.584 -38.652 26.611 1.00 24.50 234 ASN A O 1
ATOM 1893 N N . GLN A 1 253 ? 20.594 -36.750 25.985 1.00 18.51 235 GLN A N 1
ATOM 1894 C CA . GLN A 1 253 ? 20.184 -36.887 24.593 1.00 16.20 235 GLN A CA 1
ATOM 1895 C C . GLN A 1 253 ? 20.990 -37.981 23.910 1.00 21.33 235 GLN A C 1
ATOM 1896 O O . GLN A 1 253 ? 22.208 -38.077 24.082 1.00 19.38 235 GLN A O 1
ATOM 1902 N N . GLU A 1 254 ? 20.314 -38.803 23.119 1.00 20.77 236 GLU A N 1
ATOM 1903 C CA . GLU A 1 254 ? 21.008 -39.850 22.389 1.00 24.05 236 GLU A CA 1
ATOM 1904 C C . GLU A 1 254 ? 21.475 -39.333 21.035 1.00 18.65 236 GLU A C 1
ATOM 1905 O O . GLU A 1 254 ? 20.904 -38.392 20.480 1.00 19.42 236 GLU A O 1
ATOM 1911 N N . VAL A 1 255 ? 22.536 -39.951 20.510 1.00 21.22 237 VAL A N 1
ATOM 1912 C CA . VAL A 1 255 ? 22.951 -39.633 19.148 1.00 20.86 237 VAL A CA 1
ATOM 1913 C C . VAL A 1 255 ? 21.760 -39.778 18.218 1.00 21.56 237 VAL A C 1
ATOM 1914 O O . VAL A 1 255 ? 21.017 -40.764 18.283 1.00 21.29 237 VAL A O 1
ATOM 1918 N N . GLY A 1 256 ? 21.556 -38.782 17.364 1.00 17.86 238 GLY A N 1
ATOM 1919 C CA . GLY A 1 256 ? 20.393 -38.718 16.510 1.00 19.89 238 GLY A CA 1
ATOM 1920 C C . GLY A 1 256 ? 19.295 -37.796 17.005 1.00 21.06 238 GLY A C 1
ATOM 1921 O O . GLY A 1 256 ? 18.393 -37.459 16.229 1.00 19.83 238 GLY A O 1
ATOM 1922 N N . ALA A 1 257 ? 19.338 -37.395 18.275 1.00 17.33 239 ALA A N 1
ATOM 1923 C CA . ALA A 1 257 ? 18.344 -36.477 18.811 1.00 16.75 239 ALA A CA 1
ATOM 1924 C C . ALA A 1 257 ? 18.388 -35.138 18.080 1.00 18.66 239 ALA A C 1
ATOM 1925 O O . ALA A 1 257 ? 19.447 -34.662 17.655 1.00 17.81 239 ALA A O 1
ATOM 1927 N N . LEU A 1 258 ? 17.219 -34.531 17.943 1.00 15.88 240 LEU A N 1
ATOM 1928 C CA . LEU A 1 258 ? 17.065 -33.242 17.285 1.00 15.43 240 LEU A CA 1
ATOM 1929 C C . LEU A 1 258 ? 16.816 -32.173 18.340 1.00 20.46 240 LEU A C 1
ATOM 1930 O O . LEU A 1 258 ? 15.894 -32.305 19.155 1.00 19.97 240 LEU A O 1
ATOM 1935 N N . LEU A 1 259 ? 17.625 -31.116 18.318 1.00 12.52 241 LEU A N 1
ATOM 1936 C CA . LEU A 1 259 ? 17.469 -29.963 19.196 1.00 14.51 241 LEU A CA 1
ATOM 1937 C C . LEU A 1 259 ? 17.630 -28.700 18.365 1.00 15.27 241 LEU A C 1
ATOM 1938 O O . LEU A 1 259 ? 18.331 -28.700 17.349 1.00 17.78 241 LEU A O 1
ATOM 1943 N N . ASP A 1 260 ? 17.002 -27.616 18.805 1.00 13.48 242 ASP A N 1
ATOM 1944 C CA . ASP A 1 260 ? 17.164 -26.332 18.132 1.00 13.04 242 ASP A CA 1
ATOM 1945 C C . ASP A 1 260 ? 18.385 -25.600 18.686 1.00 14.05 242 ASP A C 1
ATOM 1946 O O . ASP A 1 260 ? 18.648 -25.630 19.894 1.00 13.09 242 ASP A O 1
ATOM 1951 N N . ILE A 1 261 ? 19.135 -24.941 17.797 1.00 12.08 243 ILE A N 1
ATOM 1952 C CA . ILE A 1 261 ? 20.314 -24.165 18.187 1.00 13.79 243 ILE A CA 1
ATOM 1953 C C . ILE A 1 261 ? 20.206 -22.774 17.580 1.00 13.36 243 ILE A C 1
ATOM 1954 O O . ILE A 1 261 ? 19.856 -22.623 16.401 1.00 13.21 243 ILE A O 1
ATOM 1959 N N . SER A 1 262 ? 20.522 -21.759 18.384 1.00 10.66 244 SER A N 1
ATOM 1960 C CA . SER A 1 262 ? 20.451 -20.377 17.938 1.00 10.53 244 SER A CA 1
ATOM 1961 C C . SER A 1 262 ? 21.617 -20.052 17.005 1.00 11.07 244 SER A C 1
ATOM 1962 O O . SER A 1 262 ? 22.515 -20.865 16.759 1.00 13.39 244 SER A O 1
ATOM 1965 N N . ASN A 1 263 ? 21.604 -18.824 16.510 1.00 12.66 245 ASN A N 1
ATOM 1966 C CA . ASN A 1 263 ? 22.757 -18.279 15.832 1.00 10.65 245 ASN A CA 1
ATOM 1967 C C . ASN A 1 263 ? 23.829 -17.928 16.862 1.00 10.15 245 ASN A C 1
ATOM 1968 O O . ASN A 1 263 ? 23.532 -17.755 18.045 1.00 13.15 245 ASN A O 1
ATOM 1973 N N . PRO A 1 264 ? 25.095 -17.861 16.442 1.00 14.29 246 PRO A N 1
ATOM 1974 C CA . PRO A 1 264 ? 26.181 -17.632 17.401 1.00 13.39 246 PRO A CA 1
ATOM 1975 C C . PRO A 1 264 ? 26.358 -16.150 17.710 1.00 13.26 246 PRO A C 1
ATOM 1976 O O . PRO A 1 264 ? 26.241 -15.292 16.830 1.00 14.40 246 PRO A O 1
ATOM 1980 N N . TYR A 1 265 ? 26.655 -15.858 18.979 1.00 11.69 247 TYR A N 1
ATOM 1981 C CA . TYR A 1 265 ? 26.779 -14.484 19.449 1.00 11.80 247 TYR A CA 1
ATOM 1982 C C . TYR A 1 265 ? 27.806 -14.427 20.576 1.00 11.21 247 TYR A C 1
ATOM 1983 O O . TYR A 1 265 ? 28.307 -15.449 21.047 1.00 13.31 247 TYR A O 1
ATOM 1992 N N . GLY A 1 266 ? 28.108 -13.209 21.008 1.00 14.81 248 GLY A N 1
ATOM 1993 C CA . GLY A 1 266 ? 28.964 -13.006 22.154 1.00 17.65 248 GLY A CA 1
ATOM 1994 C C . GLY A 1 266 ? 30.036 -12.013 21.786 1.00 20.64 248 GLY A C 1
ATOM 1995 O O . GLY A 1 266 ? 30.522 -12.025 20.652 1.00 23.18 248 GLY A O 1
ATOM 1996 N N . ASP A 1 267 ? 30.387 -11.124 22.709 1.00 18.17 249 ASP A N 1
ATOM 1997 C CA . ASP A 1 267 ? 31.353 -10.080 22.406 1.00 23.20 249 ASP A CA 1
ATOM 1998 C C . ASP A 1 267 ? 32.702 -10.346 23.052 1.00 23.37 249 ASP A C 1
ATOM 1999 O O . ASP A 1 267 ? 33.599 -9.505 22.958 1.00 25.10 249 ASP A O 1
ATOM 2004 N N . MET A 1 268 ? 32.870 -11.500 23.692 1.00 20.83 250 MET A N 1
ATOM 2005 C CA . MET A 1 268 ? 34.127 -11.850 24.350 1.00 22.30 250 MET A CA 1
ATOM 2006 C C . MET A 1 268 ? 34.918 -12.743 23.397 1.00 20.77 250 MET A C 1
ATOM 2007 O O . MET A 1 268 ? 35.018 -13.960 23.568 1.00 21.56 250 MET A O 1
ATOM 2012 N N . THR A 1 269 ? 35.477 -12.119 22.370 1.00 20.73 251 THR A N 1
ATOM 2013 C CA . THR A 1 269 ? 36.154 -12.833 21.301 1.00 18.64 251 THR A CA 1
ATOM 2014 C C . THR A 1 269 ? 37.653 -12.564 21.333 1.00 29.26 251 THR A C 1
ATOM 2015 O O . THR A 1 269 ? 38.155 -11.700 22.061 1.00 23.55 251 THR A O 1
ATOM 2019 N N . LEU A 1 270 ? 38.371 -13.329 20.510 1.00 33.45 252 LEU A N 1
ATOM 2020 C CA . LEU A 1 270 ? 39.817 -13.164 20.428 1.00 34.03 252 LEU A CA 1
ATOM 2021 C C . LEU A 1 270 ? 40.184 -11.741 20.023 1.00 32.74 252 LEU A C 1
ATOM 2022 O O . LEU A 1 270 ? 41.161 -11.175 20.528 1.00 36.12 252 LEU A O 1
ATOM 2027 N N . GLU A 1 271 ? 39.398 -11.139 19.126 1.00 33.10 253 GLU A N 1
ATOM 2028 C CA . GLU A 1 271 ? 39.650 -9.760 18.724 1.00 38.36 253 GLU A CA 1
ATOM 2029 C C . GLU A 1 271 ? 39.548 -8.809 19.912 1.00 41.42 253 GLU A C 1
ATOM 2030 O O . GLU A 1 271 ? 40.324 -7.854 20.020 1.00 37.90 253 GLU A O 1
ATOM 2032 N N . THR A 1 272 ? 38.601 -9.063 20.816 1.00 38.05 254 THR A N 1
ATOM 2033 C CA . THR A 1 272 ? 38.433 -8.222 21.998 1.00 35.13 254 THR A CA 1
ATOM 2034 C C . THR A 1 272 ? 39.674 -8.236 22.886 1.00 36.27 254 THR A C 1
ATOM 2035 O O . THR A 1 272 ? 40.020 -7.211 23.489 1.00 35.21 254 THR A O 1
ATOM 2039 N N . LEU A 1 273 ? 40.366 -9.374 22.967 1.00 39.92 255 LEU A N 1
ATOM 2040 C CA . LEU A 1 273 ? 41.558 -9.501 23.798 1.00 38.84 255 LEU A CA 1
ATOM 2041 C C . LEU A 1 273 ? 42.808 -8.908 23.161 1.00 40.06 255 LEU A C 1
ATOM 2042 O O . LEU A 1 273 ? 43.811 -8.728 23.857 1.00 39.29 255 LEU A O 1
ATOM 2047 N N . GLU A 1 274 ? 42.784 -8.607 21.868 1.00 38.49 256 GLU A N 1
ATOM 2048 C CA . GLU A 1 274 ? 43.981 -8.165 21.159 1.00 41.47 256 GLU A CA 1
ATOM 2049 C C . GLU A 1 274 ? 43.897 -6.651 20.993 1.00 53.26 256 GLU A C 1
ATOM 2050 O O . GLU A 1 274 ? 43.284 -6.139 20.057 1.00 59.48 256 GLU A O 1
ATOM 2056 N N . THR A 1 275 ? 44.524 -5.930 21.926 1.00 61.43 257 THR A N 1
ATOM 2057 C CA . THR A 1 275 ? 44.488 -4.472 21.886 1.00 63.81 257 THR A CA 1
ATOM 2058 C C . THR A 1 275 ? 45.477 -3.915 20.870 1.00 61.94 257 THR A C 1
ATOM 2059 O O . THR A 1 275 ? 45.190 -2.912 20.209 1.00 66.70 257 THR A O 1
ATOM 2063 N N . ASP A 1 276 ? 46.639 -4.539 20.735 1.00 58.19 258 ASP A N 1
ATOM 2064 C CA . ASP A 1 276 ? 47.634 -4.147 19.750 1.00 61.13 258 ASP A CA 1
ATOM 2065 C C . ASP A 1 276 ? 48.190 -5.409 19.109 1.00 60.36 258 ASP A C 1
ATOM 2066 O O . ASP A 1 276 ? 48.001 -6.511 19.637 1.00 58.17 258 ASP A O 1
ATOM 2071 N N . PRO A 1 277 ? 48.857 -5.288 17.955 1.00 63.38 259 PRO A N 1
ATOM 2072 C CA . PRO A 1 277 ? 49.220 -6.495 17.188 1.00 62.34 259 PRO A CA 1
ATOM 2073 C C . PRO A 1 277 ? 50.113 -7.490 17.919 1.00 59.67 259 PRO A C 1
ATOM 2074 O O . PRO A 1 277 ? 50.103 -8.673 17.556 1.00 63.22 259 PRO A O 1
ATOM 2078 N N . ASN A 1 278 ? 50.884 -7.073 18.924 1.00 51.27 260 ASN A N 1
ATOM 2079 C CA . ASN A 1 278 ? 51.862 -7.966 19.538 1.00 50.80 260 ASN A CA 1
ATOM 2080 C C . ASN A 1 278 ? 51.678 -8.140 21.043 1.00 45.70 260 ASN A C 1
ATOM 2081 O O . ASN A 1 278 ? 52.562 -8.707 21.698 1.00 45.91 260 ASN A O 1
ATOM 2083 N N . SER A 1 279 ? 50.564 -7.687 21.608 1.00 45.47 261 SER A N 1
ATOM 2084 C CA . SER A 1 279 ? 50.391 -7.757 23.054 1.00 48.55 261 SER A CA 1
ATOM 2085 C C . SER A 1 279 ? 50.294 -9.212 23.518 1.00 43.29 261 SER A C 1
ATOM 2086 O O . SER A 1 279 ? 49.646 -10.032 22.860 1.00 39.31 261 SER A O 1
ATOM 2089 N N . PRO A 1 280 ? 50.919 -9.560 24.641 1.00 42.29 262 PRO A N 1
ATOM 2090 C CA . PRO A 1 280 ? 50.807 -10.929 25.153 1.00 38.66 262 PRO A CA 1
ATOM 2091 C C . PRO A 1 280 ? 49.427 -11.186 25.730 1.00 36.15 262 PRO A C 1
ATOM 2092 O O . PRO A 1 280 ? 48.709 -10.267 26.133 1.00 34.61 262 PRO A O 1
ATOM 2096 N N . LEU A 1 281 ? 49.058 -12.469 25.761 1.00 28.14 263 LEU A N 1
ATOM 2097 C CA . LEU A 1 281 ? 47.770 -12.908 26.277 1.00 25.84 263 LEU A CA 1
ATOM 2098 C C . LEU A 1 281 ? 47.974 -13.848 27.459 1.00 23.48 263 LEU A C 1
ATOM 2099 O O . LEU A 1 281 ? 48.818 -14.749 27.412 1.00 26.53 263 LEU A O 1
ATOM 2104 N N . VAL A 1 282 ? 47.193 -13.642 28.515 1.00 20.58 264 VAL A N 1
ATOM 2105 C CA . VAL A 1 282 ? 47.185 -14.533 29.668 1.00 16.19 264 VAL A CA 1
ATOM 2106 C C . VAL A 1 282 ? 45.759 -15.032 29.809 1.00 17.58 264 VAL A C 1
ATOM 2107 O O . VAL A 1 282 ? 44.828 -14.229 29.948 1.00 22.19 264 VAL A O 1
ATOM 2111 N N . LEU A 1 283 ? 45.578 -16.348 29.722 1.00 15.98 265 LEU A N 1
ATOM 2112 C CA . LEU A 1 283 ? 44.255 -16.961 29.764 1.00 16.08 265 LEU A CA 1
ATOM 2113 C C . LEU A 1 283 ? 44.168 -17.795 31.036 1.00 14.79 265 LEU A C 1
ATOM 2114 O O . LEU A 1 283 ? 44.951 -18.738 31.217 1.00 17.37 265 LEU A O 1
ATOM 2119 N N . ILE A 1 284 ? 43.231 -17.448 31.915 1.00 13.77 266 ILE A N 1
ATOM 2120 C CA . ILE A 1 284 ? 43.124 -18.069 33.234 1.00 14.79 266 ILE A CA 1
ATOM 2121 C C . ILE A 1 284 ? 41.721 -18.644 33.372 1.00 17.52 266 ILE A C 1
ATOM 2122 O O . ILE A 1 284 ? 40.731 -17.913 33.231 1.00 17.33 266 ILE A O 1
ATOM 2127 N N . CYS A 1 285 ? 41.625 -19.943 33.661 1.00 13.23 267 CYS A N 1
ATOM 2128 C CA . CYS A 1 285 ? 40.313 -20.573 33.708 1.00 12.22 267 CYS A CA 1
ATOM 2129 C C . CYS A 1 285 ? 40.242 -21.630 34.803 1.00 13.05 267 CYS A C 1
ATOM 2130 O O . CYS A 1 285 ? 41.257 -22.105 35.320 1.00 14.59 267 CYS A O 1
ATOM 2133 N N . ALA A 1 286 ? 39.008 -21.997 35.149 1.00 13.86 268 ALA A N 1
ATOM 2134 C CA . ALA A 1 286 ? 38.749 -23.060 36.105 1.00 10.12 268 ALA A CA 1
ATOM 2135 C C . ALA A 1 286 ? 37.637 -23.942 35.565 1.00 10.99 268 ALA A C 1
ATOM 2136 O O . ALA A 1 286 ? 36.657 -23.442 35.006 1.00 13.88 268 ALA A O 1
ATOM 2138 N N . GLY A 1 287 ? 37.795 -25.249 35.745 1.00 12.88 269 GLY A N 1
ATOM 2139 C CA . GLY A 1 287 ? 36.715 -26.169 35.399 1.00 15.87 269 GLY A CA 1
ATOM 2140 C C . GLY A 1 287 ? 36.333 -26.053 33.936 1.00 13.82 269 GLY A C 1
ATOM 2141 O O . GLY A 1 287 ? 37.190 -25.990 33.048 1.00 14.52 269 GLY A O 1
ATOM 2142 N N . ILE A 1 288 ? 35.021 -25.992 33.676 1.00 11.47 270 ILE A N 1
ATOM 2143 C CA . ILE A 1 288 ? 34.531 -25.918 32.300 1.00 10.37 270 ILE A CA 1
ATOM 2144 C C . ILE A 1 288 ? 34.743 -24.538 31.699 1.00 12.07 270 ILE A C 1
ATOM 2145 O O . ILE A 1 288 ? 34.513 -24.348 30.495 1.00 12.91 270 ILE A O 1
ATOM 2150 N N . GLY A 1 289 ? 35.261 -23.590 32.483 1.00 12.74 271 GLY A N 1
ATOM 2151 C CA . GLY A 1 289 ? 35.710 -22.323 31.935 1.00 11.74 271 GLY A CA 1
ATOM 2152 C C . GLY A 1 289 ? 36.826 -22.464 30.915 1.00 10.21 271 GLY A C 1
ATOM 2153 O O . GLY A 1 289 ? 37.179 -21.480 30.266 1.00 11.59 271 GLY A O 1
ATOM 2154 N N . VAL A 1 290 ? 37.370 -23.671 30.754 1.00 10.58 272 VAL A N 1
ATOM 2155 C CA . VAL A 1 290 ? 38.320 -23.945 29.687 1.00 11.28 272 VAL A CA 1
ATOM 2156 C C . VAL A 1 290 ? 37.718 -23.755 28.299 1.00 11.75 272 VAL A C 1
ATOM 2157 O O . VAL A 1 290 ? 38.459 -23.603 27.337 1.00 12.98 272 VAL A O 1
ATOM 2161 N N . THR A 1 291 ? 36.389 -23.782 28.147 1.00 12.97 273 THR A N 1
ATOM 2162 C CA . THR A 1 291 ? 35.868 -23.872 26.784 1.00 12.09 273 THR A CA 1
ATOM 2163 C C . THR A 1 291 ? 36.197 -22.646 25.926 1.00 9.65 273 THR A C 1
ATOM 2164 O O . THR A 1 291 ? 36.677 -22.835 24.795 1.00 12.02 273 THR A O 1
ATOM 2168 N N . PRO A 1 292 ? 36.020 -21.391 26.374 1.00 11.41 274 PRO A N 1
ATOM 2169 C CA . PRO A 1 292 ? 36.529 -20.278 25.541 1.00 11.47 274 PRO A CA 1
ATOM 2170 C C . PRO A 1 292 ? 38.043 -20.295 25.368 1.00 11.23 274 PRO A C 1
ATOM 2171 O O . PRO A 1 292 ? 38.546 -19.905 24.306 1.00 13.33 274 PRO A O 1
ATOM 2175 N N . VAL A 1 293 ? 38.781 -20.747 26.380 1.00 12.71 275 VAL A N 1
ATOM 2176 C CA . VAL A 1 293 ? 40.239 -20.811 26.271 1.00 13.90 275 VAL A CA 1
ATOM 2177 C C . VAL A 1 293 ? 40.648 -21.719 25.112 1.00 11.48 275 VAL A C 1
ATOM 2178 O O . VAL A 1 293 ? 41.495 -21.364 24.281 1.00 14.34 275 VAL A O 1
ATOM 2182 N N . LEU A 1 294 ? 40.047 -22.905 25.032 1.00 13.17 276 LEU A N 1
ATOM 2183 C CA . LEU A 1 294 ? 40.339 -23.805 23.919 1.00 14.18 276 LEU A CA 1
ATOM 2184 C C . LEU A 1 294 ? 39.950 -23.190 22.570 1.00 14.06 276 LEU A C 1
ATOM 2185 O O . LEU A 1 294 ? 40.693 -23.302 21.587 1.00 12.62 276 LEU A O 1
ATOM 2190 N N . ALA A 1 295 ? 38.796 -22.521 22.501 1.00 12.73 277 ALA A N 1
ATOM 2191 C CA . ALA A 1 295 ? 38.443 -21.816 21.269 1.00 13.42 277 ALA A CA 1
ATOM 2192 C C . ALA A 1 295 ? 39.502 -20.780 20.889 1.00 14.54 277 ALA A C 1
ATOM 2193 O O . ALA A 1 295 ? 39.905 -20.690 19.722 1.00 13.56 277 ALA A O 1
ATOM 2195 N N . PHE A 1 296 ? 39.976 -19.999 21.866 1.00 14.00 278 PHE A N 1
ATOM 2196 C CA . PHE A 1 296 ? 40.981 -18.972 21.583 1.00 15.36 278 PHE A CA 1
ATOM 2197 C C . PHE A 1 296 ? 42.287 -19.597 21.126 1.00 15.40 278 PHE A C 1
ATOM 2198 O O . PHE A 1 296 ? 42.917 -19.125 20.171 1.00 17.59 278 PHE A O 1
ATOM 2206 N N . VAL A 1 297 ? 42.712 -20.656 21.811 1.00 15.39 279 VAL A N 1
ATOM 2207 C CA . VAL A 1 297 ? 44.002 -21.258 21.509 1.00 14.72 279 VAL A CA 1
ATOM 2208 C C . VAL A 1 297 ? 43.985 -21.899 20.132 1.00 17.08 279 VAL A C 1
ATOM 2209 O O . VAL A 1 297 ? 44.941 -21.767 19.367 1.00 18.90 279 VAL A O 1
ATOM 2213 N N . GLU A 1 298 ? 42.892 -22.585 19.784 1.00 16.39 280 GLU A N 1
ATOM 2214 C CA . GLU A 1 298 ? 42.793 -23.181 18.457 1.00 17.49 280 GLU A CA 1
ATOM 2215 C C . GLU A 1 298 ? 42.847 -22.119 17.364 1.00 18.55 280 GLU A C 1
ATOM 2216 O O . GLU A 1 298 ? 43.484 -22.321 16.323 1.00 17.42 280 GLU A O 1
ATOM 2222 N N . LYS A 1 299 ? 42.177 -20.982 17.577 1.00 19.87 281 LYS A N 1
ATOM 2223 C CA . LYS A 1 299 ? 42.195 -19.928 16.568 1.00 18.37 281 LYS A CA 1
ATOM 2224 C C . LYS A 1 299 ? 43.583 -19.303 16.455 1.00 18.74 281 LYS A C 1
ATOM 2225 O O . LYS A 1 299 ? 44.106 -19.110 15.349 1.00 21.09 281 LYS A O 1
ATOM 2231 N N . LEU A 1 300 ? 44.204 -18.991 17.595 1.00 19.57 282 LEU A N 1
ATOM 2232 C CA . LEU A 1 300 ? 45.557 -18.440 17.567 1.00 21.78 282 LEU A CA 1
ATOM 2233 C C . LEU A 1 300 ? 46.524 -19.389 16.867 1.00 24.34 282 LEU A C 1
ATOM 2234 O O . LEU A 1 300 ? 47.422 -18.951 16.135 1.00 26.04 282 LEU A O 1
ATOM 2239 N N . ALA A 1 301 ? 46.349 -20.695 17.065 1.00 20.64 283 ALA A N 1
ATOM 2240 C CA . ALA A 1 301 ? 47.208 -21.652 16.377 1.00 24.27 283 ALA A CA 1
ATOM 2241 C C . ALA A 1 301 ? 46.963 -21.637 14.872 1.00 26.82 283 ALA A C 1
ATOM 2242 O O . ALA A 1 301 ? 47.915 -21.649 14.084 1.00 23.93 283 ALA A O 1
ATOM 2244 N N . ALA A 1 302 ? 45.694 -21.604 14.452 1.00 25.93 284 ALA A N 1
ATOM 2245 C CA . ALA A 1 302 ? 45.380 -21.524 13.028 1.00 22.93 284 ALA A CA 1
ATOM 2246 C C . ALA A 1 302 ? 45.920 -20.244 12.403 1.00 29.95 284 ALA A C 1
ATOM 2247 O O . ALA A 1 302 ? 46.307 -20.240 11.227 1.00 31.94 284 ALA A O 1
ATOM 2249 N N . GLN A 1 303 ? 45.961 -19.156 13.165 1.00 29.01 285 GLN A N 1
ATOM 2250 C CA . GLN A 1 303 ? 46.484 -17.887 12.678 1.00 28.13 285 GLN A CA 1
ATOM 2251 C C . GLN A 1 303 ? 48.001 -17.816 12.696 1.00 34.16 285 GLN A C 1
ATOM 2252 O O . GLN A 1 303 ? 48.554 -16.814 12.233 1.00 38.36 285 GLN A O 1
ATOM 2258 N N . LYS A 1 304 ? 48.680 -18.837 13.226 1.00 33.91 286 LYS A N 1
ATOM 2259 C CA . LYS A 1 304 ? 50.134 -18.815 13.403 1.00 33.44 286 LYS A CA 1
ATOM 2260 C C . LYS A 1 304 ? 50.566 -17.590 14.215 1.00 38.75 286 LYS A C 1
ATOM 2261 O O . LYS A 1 304 ? 51.502 -16.869 13.858 1.00 39.67 286 LYS A O 1
ATOM 2267 N N . SER A 1 305 ? 49.875 -17.372 15.334 1.00 35.41 287 SER A N 1
ATOM 2268 C CA . SER A 1 305 ? 50.107 -16.190 16.155 1.00 36.12 287 SER A CA 1
ATOM 2269 C C . SER A 1 305 ? 51.512 -16.195 16.744 1.00 32.60 287 SER A C 1
ATOM 2270 O O . SER A 1 305 ? 51.996 -17.221 17.229 1.00 34.61 287 SER A O 1
ATOM 2273 N N . GLU A 1 306 ? 52.156 -15.028 16.718 1.00 35.71 288 GLU A N 1
ATOM 2274 C CA . GLU A 1 306 ? 53.461 -14.822 17.332 1.00 39.97 288 GLU A CA 1
ATOM 2275 C C . GLU A 1 306 ? 53.376 -14.343 18.778 1.00 35.27 288 GLU A C 1
ATOM 2276 O O . GLU A 1 306 ? 54.423 -14.137 19.409 1.00 33.02 288 GLU A O 1
ATOM 2282 N N . ARG A 1 307 ? 52.172 -14.135 19.299 1.00 32.04 289 ARG A N 1
ATOM 2283 C CA . ARG A 1 307 ? 52.004 -13.586 20.636 1.00 33.40 289 ARG A CA 1
ATOM 2284 C C . ARG A 1 307 ? 52.489 -14.562 21.700 1.00 33.98 289 ARG A C 1
ATOM 2285 O O . ARG A 1 307 ? 52.367 -15.783 21.560 1.00 32.94 289 ARG A O 1
ATOM 2293 N N . GLU A 1 308 ? 53.028 -14.009 22.783 1.00 27.30 290 GLU A N 1
ATOM 2294 C CA . GLU A 1 308 ? 53.254 -14.811 23.976 1.00 29.84 290 GLU A CA 1
ATOM 2295 C C . GLU A 1 308 ? 51.912 -15.123 24.603 1.00 26.90 290 GLU A C 1
ATOM 2296 O O . GLU A 1 308 ? 51.118 -14.213 24.861 1.00 28.32 290 GLU A O 1
ATOM 2302 N N . VAL A 1 309 ? 51.647 -16.408 24.824 1.00 21.45 291 VAL A N 1
ATOM 2303 C CA . VAL A 1 309 ? 50.373 -16.871 25.366 1.00 17.42 291 VAL A CA 1
ATOM 2304 C C . VAL A 1 309 ? 50.679 -17.686 26.615 1.00 22.40 291 VAL A C 1
ATOM 2305 O O . VAL A 1 309 ? 51.439 -18.661 26.557 1.00 26.86 291 VAL A O 1
ATOM 2309 N N . MET A 1 310 ? 50.119 -17.273 27.744 1.00 22.17 292 MET A N 1
ATOM 2310 C CA A MET A 1 310 ? 50.260 -17.994 29.002 0.65 16.97 292 MET A CA 1
ATOM 2311 C CA B MET A 1 310 ? 50.260 -17.999 28.999 0.35 18.72 292 MET A CA 1
ATOM 2312 C C . MET A 1 310 ? 48.887 -18.508 29.400 1.00 20.16 292 MET A C 1
ATOM 2313 O O . MET A 1 310 ? 47.950 -17.721 29.545 1.00 20.83 292 MET A O 1
ATOM 2322 N N . ILE A 1 311 ? 48.765 -19.819 29.562 1.00 15.96 293 ILE A N 1
ATOM 2323 C CA . ILE A 1 311 ? 47.488 -20.426 29.904 1.00 14.29 293 ILE A CA 1
ATOM 2324 C C . ILE A 1 311 ? 47.615 -21.054 31.281 1.00 16.41 293 ILE A C 1
ATOM 2325 O O . ILE A 1 311 ? 48.508 -21.874 31.507 1.00 16.15 293 ILE A O 1
ATOM 2330 N N . ILE A 1 312 ? 46.725 -20.670 32.197 1.00 13.97 294 ILE A N 1
ATOM 2331 C CA A ILE A 1 312 ? 46.713 -21.197 33.558 0.51 15.25 294 ILE A CA 1
ATOM 2332 C CA B ILE A 1 312 ? 46.711 -21.206 33.553 0.49 15.65 294 ILE A CA 1
ATOM 2333 C C . ILE A 1 312 ? 45.322 -21.767 33.792 1.00 15.20 294 ILE A C 1
ATOM 2334 O O . ILE A 1 312 ? 44.347 -21.014 33.859 1.00 18.25 294 ILE A O 1
ATOM 2343 N N . ALA A 1 313 ? 45.231 -23.086 33.909 1.00 13.68 295 ALA A N 1
ATOM 2344 C CA . ALA A 1 313 ? 43.951 -23.772 34.035 1.00 11.86 295 ALA A CA 1
ATOM 2345 C C . ALA A 1 313 ? 43.881 -24.521 35.359 1.00 15.30 295 ALA A C 1
ATOM 2346 O O . ALA A 1 313 ? 44.840 -25.182 35.762 1.00 17.78 295 ALA A O 1
ATOM 2348 N N . SER A 1 314 ? 42.738 -24.417 36.028 1.00 16.55 296 SER A N 1
ATOM 2349 C CA . SER A 1 314 ? 42.508 -25.047 37.318 1.00 15.73 296 SER A CA 1
ATOM 2350 C C . SER A 1 314 ? 41.485 -26.168 37.174 1.00 13.40 296 SER A C 1
ATOM 2351 O O . SER A 1 314 ? 40.544 -26.061 36.384 1.00 13.97 296 SER A O 1
ATOM 2354 N N . SER A 1 315 ? 41.695 -27.241 37.937 1.00 13.93 297 SER A N 1
ATOM 2355 C CA A SER A 1 315 ? 40.781 -28.371 37.981 0.57 14.39 297 SER A CA 1
ATOM 2356 C CA B SER A 1 315 ? 40.785 -28.375 37.978 0.43 14.63 297 SER A CA 1
ATOM 2357 C C . SER A 1 315 ? 40.951 -29.055 39.331 1.00 11.26 297 SER A C 1
ATOM 2358 O O . SER A 1 315 ? 41.922 -28.829 40.042 1.00 15.15 297 SER A O 1
ATOM 2363 N N . ARG A 1 316 ? 39.985 -29.906 39.688 1.00 13.71 298 ARG A N 1
ATOM 2364 C CA . ARG A 1 316 ? 40.149 -30.660 40.923 1.00 14.19 298 ARG A CA 1
ATOM 2365 C C . ARG A 1 316 ? 41.291 -31.665 40.803 1.00 12.60 298 ARG A C 1
ATOM 2366 O O . ARG A 1 316 ? 41.984 -31.933 41.785 1.00 14.53 298 ARG A O 1
ATOM 2374 N N . SER A 1 317 ? 41.503 -32.201 39.603 1.00 14.46 299 SER A N 1
ATOM 2375 C CA . SER A 1 317 ? 42.540 -33.192 39.327 1.00 16.98 299 SER A CA 1
ATOM 2376 C C . SER A 1 317 ? 42.763 -33.184 37.823 1.00 13.27 299 SER A C 1
ATOM 2377 O O . SER A 1 317 ? 41.938 -32.678 37.069 1.00 14.10 299 SER A O 1
ATOM 2380 N N . LEU A 1 318 ? 43.859 -33.794 37.371 1.00 13.74 300 LEU A N 1
ATOM 2381 C CA . LEU A 1 318 ? 44.031 -33.852 35.922 1.00 12.92 300 LEU A CA 1
ATOM 2382 C C . LEU A 1 318 ? 42.973 -34.733 35.268 1.00 19.25 300 LEU A C 1
ATOM 2383 O O . LEU A 1 318 ? 42.521 -34.438 34.157 1.00 17.58 300 LEU A O 1
ATOM 2388 N N . ALA A 1 319 ? 42.550 -35.797 35.950 1.00 19.89 301 ALA A N 1
ATOM 2389 C CA . ALA A 1 319 ? 41.506 -36.656 35.398 1.00 21.50 301 ALA A CA 1
ATOM 2390 C C . ALA A 1 319 ? 40.206 -35.896 35.191 1.00 16.95 301 ALA A C 1
ATOM 2391 O O . ALA A 1 319 ? 39.443 -36.207 34.269 1.00 19.75 301 ALA A O 1
ATOM 2393 N N . GLU A 1 320 ? 39.949 -34.882 36.014 1.00 13.97 302 GLU A N 1
ATOM 2394 C CA . GLU A 1 320 ? 38.732 -34.092 35.941 1.00 14.52 302 GLU A CA 1
ATOM 2395 C C . GLU A 1 320 ? 38.884 -32.819 35.116 1.00 13.90 302 GLU A C 1
ATOM 2396 O O . GLU A 1 320 ? 37.923 -32.051 35.011 1.00 21.10 302 GLU A O 1
ATOM 2402 N N . ALA A 1 321 ? 40.056 -32.588 34.508 1.00 13.43 303 ALA A N 1
ATOM 2403 C CA . ALA A 1 321 ? 40.269 -31.403 33.687 1.00 11.87 303 ALA A CA 1
ATOM 2404 C C . ALA A 1 321 ? 39.664 -31.607 32.303 1.00 15.54 303 ALA A C 1
ATOM 2405 O O . ALA A 1 321 ? 40.230 -32.351 31.486 1.00 13.37 303 ALA A O 1
ATOM 2407 N N . PRO A 1 322 ? 38.531 -30.981 31.988 1.00 15.19 304 PRO A N 1
ATOM 2408 C CA . PRO A 1 322 ? 37.895 -31.252 30.692 1.00 13.58 304 PRO A CA 1
ATOM 2409 C C . PRO A 1 322 ? 38.729 -30.701 29.549 1.00 11.44 304 PRO A C 1
ATOM 2410 O O . PRO A 1 322 ? 39.225 -29.577 29.616 1.00 12.04 304 PRO A O 1
ATOM 2414 N N . LEU A 1 323 ? 38.910 -31.523 28.519 1.00 13.81 305 LEU A N 1
ATOM 2415 C CA . LEU A 1 323 ? 39.542 -31.120 27.264 1.00 14.48 305 LEU A CA 1
ATOM 2416 C C . LEU A 1 323 ? 41.017 -30.770 27.435 1.00 15.75 305 LEU A C 1
ATOM 2417 O O . LEU A 1 323 ? 41.600 -30.098 26.577 1.00 13.43 305 LEU A O 1
ATOM 2422 N N . ARG A 1 324 ? 41.640 -31.222 28.522 1.00 13.13 306 ARG A N 1
ATOM 2423 C CA . ARG A 1 324 ? 43.053 -30.899 28.737 1.00 13.01 306 ARG A CA 1
ATOM 2424 C C . ARG A 1 324 ? 43.934 -31.432 27.618 1.00 17.04 306 ARG A C 1
ATOM 2425 O O . ARG A 1 324 ? 44.832 -30.726 27.139 1.00 14.34 306 ARG A O 1
ATOM 2433 N N . GLY A 1 325 ? 43.716 -32.682 27.202 1.00 15.71 307 GLY A N 1
ATOM 2434 C CA . GLY A 1 325 ? 44.560 -33.243 26.157 1.00 16.90 307 GLY A CA 1
ATOM 2435 C C . GLY A 1 325 ? 44.528 -32.415 24.889 1.00 17.31 307 GLY A C 1
ATOM 2436 O O . GLY A 1 325 ? 45.571 -32.116 24.301 1.00 19.26 307 GLY A O 1
ATOM 2437 N N . GLU A 1 326 ? 43.331 -32.011 24.466 1.00 15.35 308 GLU A N 1
ATOM 2438 C CA . GLU A 1 326 ? 43.191 -31.225 23.247 1.00 14.26 308 GLU A CA 1
ATOM 2439 C C . GLU A 1 326 ? 43.789 -29.831 23.411 1.00 14.31 308 GLU A C 1
ATOM 2440 O O . GLU A 1 326 ? 44.429 -29.314 22.490 1.00 16.54 308 GLU A O 1
ATOM 2446 N N . LEU A 1 327 ? 43.589 -29.209 24.574 1.00 13.29 309 LEU A N 1
ATOM 2447 C CA . LEU A 1 327 ? 44.197 -27.907 24.822 1.00 12.08 309 LEU A CA 1
ATOM 2448 C C . LEU A 1 327 ? 45.710 -27.994 24.718 1.00 12.83 309 LEU A C 1
ATOM 2449 O O . LEU A 1 327 ? 46.347 -27.140 24.090 1.00 15.10 309 LEU A O 1
ATOM 2454 N N . LEU A 1 328 ? 46.303 -29.035 25.306 1.00 13.72 310 LEU A N 1
ATOM 2455 C CA . LEU A 1 328 ? 47.754 -29.176 25.241 1.00 14.01 310 LEU A CA 1
ATOM 2456 C C . LEU A 1 328 ? 48.229 -29.378 23.808 1.00 18.59 310 LEU A C 1
ATOM 2457 O O . LEU A 1 328 ? 49.269 -28.840 23.418 1.00 20.17 310 LEU A O 1
ATOM 2462 N N . GLU A 1 329 ? 47.483 -30.146 23.008 1.00 17.22 311 GLU A N 1
ATOM 2463 C CA . GLU A 1 329 ? 47.896 -30.357 21.621 1.00 17.90 311 GLU A CA 1
ATOM 2464 C C . GLU A 1 329 ? 47.863 -29.051 20.843 1.00 18.41 311 GLU A C 1
ATOM 2465 O O . GLU A 1 329 ? 48.806 -28.731 20.109 1.00 23.07 311 GLU A O 1
ATOM 2471 N N . ARG A 1 330 ? 46.782 -28.275 20.997 1.00 16.75 312 ARG A N 1
ATOM 2472 C CA . ARG A 1 330 ? 46.695 -26.990 20.305 1.00 20.62 312 ARG A CA 1
ATOM 2473 C C . ARG A 1 330 ? 47.800 -26.047 20.751 1.00 18.02 312 ARG A C 1
ATOM 2474 O O . ARG A 1 330 ? 48.396 -25.346 19.927 1.00 19.59 312 ARG A O 1
ATOM 2482 N N . ALA A 1 331 ? 48.077 -26.005 22.054 1.00 18.91 313 ALA A N 1
ATOM 2483 C CA . ALA A 1 331 ? 49.097 -25.102 22.561 1.00 20.72 313 ALA A CA 1
ATOM 2484 C C . ALA A 1 331 ? 50.473 -25.450 22.007 1.00 17.68 313 ALA A C 1
ATOM 2485 O O . ALA A 1 331 ? 51.311 -24.556 21.812 1.00 20.81 313 ALA A O 1
ATOM 2487 N N . LYS A 1 332 ? 50.719 -26.734 21.722 1.00 19.07 314 LYS A N 1
ATOM 2488 C CA . LYS A 1 332 ? 52.003 -27.129 21.140 1.00 18.97 314 LYS A CA 1
ATOM 2489 C C . LYS A 1 332 ? 52.228 -26.489 19.778 1.00 19.47 314 LYS A C 1
ATOM 2490 O O . LYS A 1 332 ? 53.380 -26.317 19.351 1.00 21.35 314 LYS A O 1
ATOM 2496 N N . GLU A 1 333 ? 51.148 -26.152 19.077 1.00 20.45 315 GLU A N 1
ATOM 2497 C CA . GLU A 1 333 ? 51.248 -25.555 17.758 1.00 21.39 315 GLU A CA 1
ATOM 2498 C C . GLU A 1 333 ? 51.570 -24.068 17.813 1.00 23.73 315 GLU A C 1
ATOM 2499 O O . GLU A 1 333 ? 51.943 -23.494 16.787 1.00 28.32 315 GLU A O 1
ATOM 2505 N N . LEU A 1 334 ? 51.439 -23.435 18.974 1.00 24.21 316 LEU A N 1
ATOM 2506 C CA . LEU A 1 334 ? 51.764 -22.023 19.084 1.00 24.48 316 LEU A CA 1
ATOM 2507 C C . LEU A 1 334 ? 53.262 -21.825 19.253 1.00 33.36 316 LEU A C 1
ATOM 2508 O O . LEU A 1 334 ? 53.952 -22.632 19.878 1.00 37.64 316 LEU A O 1
ATOM 2513 N N . LYS A 1 335 ? 53.755 -20.720 18.688 1.00 35.90 317 LYS A N 1
ATOM 2514 C CA . LYS A 1 335 ? 55.178 -20.405 18.761 1.00 40.60 317 LYS A CA 1
ATOM 2515 C C . LYS A 1 335 ? 55.626 -20.192 20.204 1.00 40.04 317 LYS A C 1
ATOM 2516 O O . LYS A 1 335 ? 56.651 -20.733 20.634 1.00 45.62 317 LYS A O 1
ATOM 2518 N N . LYS A 1 336 ? 54.855 -19.422 20.977 1.00 26.54 318 LYS A N 1
ATOM 2519 C CA . LYS A 1 336 ? 55.258 -18.985 22.312 1.00 27.46 318 LYS A CA 1
ATOM 2520 C C . LYS A 1 336 ? 54.097 -19.195 23.283 1.00 27.85 318 LYS A C 1
ATOM 2521 O O . LYS A 1 336 ? 53.534 -18.233 23.807 1.00 31.89 318 LYS A O 1
ATOM 2527 N N . ALA A 1 337 ? 53.741 -20.451 23.531 1.00 22.91 319 ALA A N 1
ATOM 2528 C CA . ALA A 1 337 ? 52.695 -20.760 24.495 1.00 20.01 319 ALA A CA 1
ATOM 2529 C C . ALA A 1 337 ? 53.265 -21.572 25.648 1.00 25.28 319 ALA A C 1
ATOM 2530 O O . ALA A 1 337 ? 54.181 -22.377 25.470 1.00 26.39 319 ALA A O 1
ATOM 2532 N N . LYS A 1 338 ? 52.731 -21.325 26.840 1.00 21.00 320 LYS A N 1
ATOM 2533 C CA . LYS A 1 338 ? 53.018 -22.119 28.025 1.00 25.58 320 LYS A CA 1
ATOM 2534 C C . LYS A 1 338 ? 51.694 -22.428 28.705 1.00 20.18 320 LYS A C 1
ATOM 2535 O O . LYS A 1 338 ? 50.849 -21.538 28.836 1.00 24.70 320 LYS A O 1
ATOM 2537 N N . VAL A 1 339 ? 51.494 -23.688 29.097 1.00 17.80 321 VAL A N 1
ATOM 2538 C CA . VAL A 1 339 ? 50.278 -24.120 29.781 1.00 17.48 321 VAL A CA 1
ATOM 2539 C C . VAL A 1 339 ? 50.674 -24.686 31.135 1.00 20.13 321 VAL A C 1
ATOM 2540 O O . VAL A 1 339 ? 51.611 -25.490 31.226 1.00 22.68 321 VAL A O 1
ATOM 2544 N N . LEU A 1 340 ? 49.970 -24.261 32.180 1.00 17.52 322 LEU A N 1
ATOM 2545 C CA . LEU A 1 340 ? 50.157 -24.764 33.533 1.00 17.82 322 LEU A CA 1
ATOM 2546 C C . LEU A 1 340 ? 48.799 -25.150 34.086 1.00 15.94 322 LEU A C 1
ATOM 2547 O O . LEU A 1 340 ? 47.869 -24.342 34.040 1.00 19.04 322 LEU A O 1
ATOM 2552 N N . TYR A 1 341 ? 48.685 -26.370 34.607 1.00 13.69 323 TYR A N 1
ATOM 2553 C CA . TYR A 1 341 ? 47.464 -26.810 35.267 1.00 13.11 323 TYR A CA 1
ATOM 2554 C C . TYR A 1 341 ? 47.664 -26.809 36.773 1.00 18.01 323 TYR A C 1
ATOM 2555 O O . TYR A 1 341 ? 48.666 -27.325 37.275 1.00 17.27 323 TYR A O 1
ATOM 2564 N N . GLY A 1 342 ? 46.697 -26.252 37.491 1.00 12.32 324 GLY A N 1
ATOM 2565 C CA . GLY A 1 342 ? 46.663 -26.333 38.941 1.00 12.08 324 GLY A CA 1
ATOM 2566 C C . GLY A 1 342 ? 45.562 -27.296 39.347 1.00 17.99 324 GLY A C 1
ATOM 2567 O O . GLY A 1 342 ? 44.477 -27.283 38.762 1.00 20.72 324 GLY A O 1
ATOM 2568 N N . THR A 1 343 ? 45.850 -28.147 40.325 1.00 11.88 325 THR A N 1
ATOM 2569 C CA . THR A 1 343 ? 44.856 -29.087 40.835 1.00 11.70 325 THR A CA 1
ATOM 2570 C C . THR A 1 343 ? 44.534 -28.744 42.283 1.00 17.53 325 THR A C 1
ATOM 2571 O O . THR A 1 343 ? 45.439 -28.587 43.107 1.00 14.68 325 THR A O 1
ATOM 2575 N N . THR A 1 344 ? 43.238 -28.631 42.586 1.00 14.09 326 THR A N 1
ATOM 2576 C CA . THR A 1 344 ? 42.750 -28.133 43.867 1.00 13.78 326 THR A CA 1
ATOM 2577 C C . THR A 1 344 ? 42.284 -29.224 44.822 1.00 16.12 326 THR A C 1
ATOM 2578 O O . THR A 1 344 ? 42.020 -28.930 46.000 1.00 19.51 326 THR A O 1
ATOM 2582 N N . GLN A 1 345 ? 42.157 -30.461 44.352 1.00 14.54 327 GLN A N 1
ATOM 2583 C CA . GLN A 1 345 ? 41.868 -31.592 45.231 1.00 16.00 327 GLN A CA 1
ATOM 2584 C C . GLN A 1 345 ? 43.006 -32.597 45.199 1.00 16.96 327 GLN A C 1
ATOM 2585 O O . GLN A 1 345 ? 43.630 -32.845 46.236 1.00 19.93 327 GLN A O 1
ATOM 2591 N N . GLU A 1 346 ? 43.299 -33.175 44.040 1.00 15.42 328 GLU A N 1
ATOM 2592 C CA . GLU A 1 346 ? 44.469 -34.027 43.920 1.00 15.50 328 GLU A CA 1
ATOM 2593 C C . GLU A 1 346 ? 45.718 -33.171 43.772 1.00 15.60 328 GLU A C 1
ATOM 2594 O O . GLU A 1 346 ? 45.656 -31.954 43.588 1.00 16.23 328 GLU A O 1
ATOM 2600 N N . LYS A 1 347 ? 46.870 -33.823 43.883 1.00 14.52 329 LYS A N 1
ATOM 2601 C CA . LYS A 1 347 ? 48.143 -33.122 43.875 1.00 14.44 329 LYS A CA 1
ATOM 2602 C C . LYS A 1 347 ? 48.942 -33.423 42.616 1.00 16.14 329 LYS A C 1
ATOM 2603 O O . LYS A 1 347 ? 50.171 -33.411 42.656 1.00 18.65 329 LYS A O 1
ATOM 2609 N N . ASP A 1 348 ? 48.273 -33.671 41.482 1.00 13.22 330 ASP A N 1
ATOM 2610 C CA . ASP A 1 348 ? 48.981 -34.079 40.272 1.00 16.88 330 ASP A CA 1
ATOM 2611 C C . ASP A 1 348 ? 49.172 -32.949 39.257 1.00 18.17 330 ASP A C 1
ATOM 2612 O O . ASP A 1 348 ? 49.752 -33.185 38.187 1.00 16.82 330 ASP A O 1
ATOM 2617 N N . GLY A 1 349 ? 48.763 -31.727 39.584 1.00 16.32 331 GLY A N 1
ATOM 2618 C CA . GLY A 1 349 ? 48.935 -30.620 38.670 1.00 13.02 331 GLY A CA 1
ATOM 2619 C C . GLY A 1 349 ? 50.381 -30.164 38.544 1.00 17.85 331 GLY A C 1
ATOM 2620 O O . GLY A 1 349 ? 51.276 -30.559 39.292 1.00 18.20 331 GLY A O 1
ATOM 2621 N N . ASP A 1 350 ? 50.611 -29.306 37.546 1.00 14.29 332 ASP A N 1
ATOM 2622 C CA . ASP A 1 350 ? 51.862 -28.555 37.509 1.00 19.49 332 ASP A CA 1
ATOM 2623 C C . ASP A 1 350 ? 52.075 -27.805 38.815 1.00 19.41 332 ASP A C 1
ATOM 2624 O O . ASP A 1 350 ? 53.208 -27.668 39.289 1.00 18.00 332 ASP A O 1
ATOM 2629 N N . PHE A 1 351 ? 50.993 -27.292 39.399 1.00 15.59 333 PHE A N 1
ATOM 2630 C CA . PHE A 1 351 ? 51.013 -26.780 40.761 1.00 13.27 333 PHE A CA 1
ATOM 2631 C C . PHE A 1 351 ? 49.750 -27.257 41.468 1.00 12.87 333 PHE A C 1
ATOM 2632 O O . PHE A 1 351 ? 48.810 -27.753 40.842 1.00 17.06 333 PHE A O 1
ATOM 2640 N N . VAL A 1 352 ? 49.743 -27.122 42.786 1.00 13.63 334 VAL A N 1
ATOM 2641 C CA . VAL A 1 352 ? 48.591 -27.511 43.587 1.00 13.96 334 VAL A CA 1
ATOM 2642 C C . VAL A 1 352 ? 48.014 -26.277 44.261 1.00 16.97 334 VAL A C 1
ATOM 2643 O O . VAL A 1 352 ? 48.720 -25.305 44.557 1.00 15.54 334 VAL A O 1
ATOM 2647 N N . GLY A 1 353 ? 46.704 -26.320 44.505 1.00 16.93 335 GLY A N 1
ATOM 2648 C CA . GLY A 1 353 ? 46.072 -25.237 45.225 1.00 20.40 335 GLY A CA 1
ATOM 2649 C C . GLY A 1 353 ? 45.775 -24.050 44.325 1.00 17.05 335 GLY A C 1
ATOM 2650 O O . GLY A 1 353 ? 45.608 -24.176 43.106 1.00 18.58 335 GLY A O 1
ATOM 2651 N N . ARG A 1 354 ? 45.731 -22.878 44.948 1.00 22.49 336 ARG A N 1
ATOM 2652 C CA . ARG A 1 354 ? 45.225 -21.681 44.299 1.00 25.00 336 ARG A CA 1
ATOM 2653 C C . ARG A 1 354 ? 46.285 -21.033 43.421 1.00 23.18 336 ARG A C 1
ATOM 2654 O O . ARG A 1 354 ? 47.484 -21.072 43.717 1.00 23.95 336 ARG A O 1
ATOM 2656 N N . ILE A 1 355 ? 45.817 -20.430 42.325 1.00 32.70 337 ILE A N 1
ATOM 2657 C CA . ILE A 1 355 ? 46.684 -19.635 41.469 1.00 32.03 337 ILE A CA 1
ATOM 2658 C C . ILE A 1 355 ? 47.197 -18.433 42.248 1.00 35.79 337 ILE A C 1
ATOM 2659 O O . ILE A 1 355 ? 46.416 -17.644 42.795 1.00 38.60 337 ILE A O 1
ATOM 2664 N N . ASP A 1 356 ? 48.514 -18.289 42.308 1.00 30.80 338 ASP A N 1
ATOM 2665 C CA . ASP A 1 356 ? 49.155 -17.138 42.940 1.00 37.54 338 ASP A CA 1
ATOM 2666 C C . ASP A 1 356 ? 49.682 -16.243 41.823 1.00 41.28 338 ASP A C 1
ATOM 2667 O O . ASP A 1 356 ? 50.729 -16.523 41.234 1.00 45.57 338 ASP A O 1
ATOM 2672 N N . VAL A 1 357 ? 48.960 -15.154 41.546 1.00 42.42 339 VAL A N 1
ATOM 2673 C CA . VAL A 1 357 ? 49.297 -14.324 40.396 1.00 45.98 339 VAL A CA 1
ATOM 2674 C C . VAL A 1 357 ? 50.559 -13.506 40.619 1.00 48.73 339 VAL A C 1
ATOM 2675 O O . VAL A 1 357 ? 51.191 -13.088 39.643 1.00 45.33 339 VAL A O 1
ATOM 2679 N N . SER A 1 358 ? 50.945 -13.260 41.875 1.00 57.22 340 SER A N 1
ATOM 2680 C CA . SER A 1 358 ? 52.189 -12.538 42.132 1.00 63.20 340 SER A CA 1
ATOM 2681 C C . SER A 1 358 ? 53.388 -13.282 41.561 1.00 66.03 340 SER A C 1
ATOM 2682 O O . SER A 1 358 ? 54.383 -12.658 41.173 1.00 69.28 340 SER A O 1
ATOM 2685 N N . THR A 1 359 ? 53.307 -14.612 41.493 1.00 58.95 341 THR A N 1
ATOM 2686 C CA . THR A 1 359 ? 54.377 -15.402 40.900 1.00 52.87 341 THR A CA 1
ATOM 2687 C C . THR A 1 359 ? 54.447 -15.212 39.388 1.00 55.01 341 THR A C 1
ATOM 2688 O O . THR A 1 359 ? 55.510 -15.406 38.789 1.00 60.61 341 THR A O 1
ATOM 2692 N N . LEU A 1 360 ? 53.338 -14.838 38.757 1.00 48.91 342 LEU A N 1
ATOM 2693 C CA . LEU A 1 360 ? 53.309 -14.656 37.314 1.00 46.99 342 LEU A CA 1
ATOM 2694 C C . LEU A 1 360 ? 53.959 -13.336 36.926 1.00 55.39 342 LEU A C 1
ATOM 2695 O O . LEU A 1 360 ? 53.848 -12.338 37.645 1.00 59.82 342 LEU A O 1
ATOM 2700 N N . ASP A 1 361 ? 54.647 -13.334 35.789 1.00 54.33 343 ASP A N 1
ATOM 2701 C CA . ASP A 1 361 ? 55.277 -12.124 35.260 1.00 56.09 343 ASP A CA 1
ATOM 2702 C C . ASP A 1 361 ? 54.354 -11.590 34.172 1.00 56.05 343 ASP A C 1
ATOM 2703 O O . ASP A 1 361 ? 54.466 -11.955 33.001 1.00 63.45 343 ASP A O 1
ATOM 2705 N N . ILE A 1 362 ? 53.425 -10.726 34.566 1.00 48.11 344 ILE A N 1
ATOM 2706 C CA . ILE A 1 362 ? 52.398 -10.213 33.668 1.00 36.36 344 ILE A CA 1
ATOM 2707 C C . ILE A 1 362 ? 52.720 -8.748 33.375 1.00 36.13 344 ILE A C 1
ATOM 2708 O O . ILE A 1 362 ? 52.638 -7.901 34.279 1.00 33.87 344 ILE A O 1
ATOM 2713 N N . PRO A 1 363 ? 53.089 -8.404 32.147 1.00 35.07 345 PRO A N 1
ATOM 2714 C CA . PRO A 1 363 ? 53.422 -7.012 31.831 1.00 35.26 345 PRO A CA 1
ATOM 2715 C C . PRO A 1 363 ? 52.184 -6.139 31.667 1.00 36.65 345 PRO A C 1
ATOM 2716 O O . PRO A 1 363 ? 51.057 -6.614 31.502 1.00 39.41 345 PRO A O 1
ATOM 2720 N N . ALA A 1 364 ? 52.428 -4.825 31.696 1.00 36.32 346 ALA A N 1
ATOM 2721 C CA . ALA A 1 364 ? 51.344 -3.849 31.680 1.00 40.46 346 ALA A CA 1
ATOM 2722 C C . ALA A 1 364 ? 50.603 -3.807 30.351 1.00 38.98 346 ALA A C 1
ATOM 2723 O O . ALA A 1 364 ? 49.503 -3.243 30.288 1.00 38.52 346 ALA A O 1
ATOM 2725 N N . ASN A 1 365 ? 51.173 -4.379 29.291 1.00 32.98 347 ASN A N 1
ATOM 2726 C CA . ASN A 1 365 ? 50.507 -4.433 27.996 1.00 32.77 347 ASN A CA 1
ATOM 2727 C C . ASN A 1 365 ? 49.808 -5.765 27.739 1.00 35.84 347 ASN A C 1
ATOM 2728 O O . ASN A 1 365 ? 49.239 -5.952 26.659 1.00 35.96 347 ASN A O 1
ATOM 2733 N N . ALA A 1 366 ? 49.819 -6.682 28.703 1.00 29.62 348 ALA A N 1
ATOM 2734 C CA . ALA A 1 366 ? 49.115 -7.949 28.552 1.00 29.14 348 ALA A CA 1
ATOM 2735 C C . ALA A 1 366 ? 47.621 -7.766 28.772 1.00 31.58 348 ALA A C 1
ATOM 2736 O O . ALA A 1 366 ? 47.193 -6.977 29.619 1.00 33.13 348 ALA A O 1
ATOM 2738 N N . SER A 1 367 ? 46.827 -8.490 27.989 1.00 29.60 349 SER A N 1
ATOM 2739 C CA . SER A 1 367 ? 45.416 -8.674 28.290 1.00 25.01 349 SER A CA 1
ATOM 2740 C C . SER A 1 367 ? 45.270 -9.978 29.052 1.00 21.12 349 SER A C 1
ATOM 2741 O O . SER A 1 367 ? 45.928 -10.975 28.731 1.00 24.76 349 SER A O 1
ATOM 2744 N N . VAL A 1 368 ? 44.433 -9.960 30.085 1.00 19.67 350 VAL A N 1
ATOM 2745 C CA . VAL A 1 368 ? 44.185 -11.134 30.912 1.00 20.20 350 VAL A CA 1
ATOM 2746 C C . VAL A 1 368 ? 42.717 -11.502 30.786 1.00 18.52 350 VAL A C 1
ATOM 2747 O O . VAL A 1 368 ? 41.843 -10.656 31.007 1.00 25.65 350 VAL A O 1
ATOM 2751 N N . PHE A 1 369 ? 42.451 -12.761 30.449 1.00 16.66 351 PHE A N 1
ATOM 2752 C CA . PHE A 1 369 ? 41.098 -13.285 30.298 1.00 16.68 351 PHE A CA 1
ATOM 2753 C C . PHE A 1 369 ? 40.808 -14.283 31.417 1.00 23.22 351 PHE A C 1
ATOM 2754 O O . PHE A 1 369 ? 41.636 -15.154 31.700 1.00 20.41 351 PHE A O 1
ATOM 2762 N N . LEU A 1 370 ? 39.641 -14.153 32.054 1.00 16.17 352 LEU A N 1
ATOM 2763 C CA . LEU A 1 370 ? 39.220 -15.045 33.131 1.00 17.45 352 LEU A CA 1
ATOM 2764 C C . LEU A 1 370 ? 37.929 -15.757 32.757 1.00 15.93 352 LEU A C 1
ATOM 2765 O O . LEU A 1 370 ? 36.980 -15.130 32.283 1.00 17.10 352 LEU A O 1
ATOM 2770 N N . CYS A 1 371 ? 37.872 -17.057 33.018 1.00 15.43 353 CYS A N 1
ATOM 2771 C CA . CYS A 1 371 ? 36.599 -17.757 32.897 1.00 15.67 353 CYS A CA 1
ATOM 2772 C C . CYS A 1 371 ? 36.555 -18.881 33.918 1.00 17.91 353 CYS A C 1
ATOM 2773 O O . CYS A 1 371 ? 37.350 -19.819 33.842 1.00 15.31 353 CYS A O 1
ATOM 2776 N N . GLY A 1 372 ? 35.626 -18.786 34.855 1.00 21.10 354 GLY A N 1
ATOM 2777 C CA . GLY A 1 372 ? 35.460 -19.794 35.872 1.00 22.54 354 GLY A CA 1
ATOM 2778 C C . GLY A 1 372 ? 34.257 -19.449 36.716 1.00 21.91 354 GLY A C 1
ATOM 2779 O O . GLY A 1 372 ? 33.503 -18.527 36.398 1.00 22.08 354 GLY A O 1
ATOM 2780 N N . PRO A 1 373 ? 34.054 -20.176 37.812 1.00 25.34 355 PRO A N 1
ATOM 2781 C CA . PRO A 1 373 ? 32.969 -19.821 38.732 1.00 24.39 355 PRO A CA 1
ATOM 2782 C C . PRO A 1 373 ? 33.117 -18.382 39.203 1.00 23.44 355 PRO A C 1
ATOM 2783 O O . PRO A 1 373 ? 34.216 -17.827 39.233 1.00 24.31 355 PRO A O 1
ATOM 2787 N N . LEU A 1 374 ? 31.984 -17.769 39.552 1.00 26.89 356 LEU A N 1
ATOM 2788 C CA . LEU A 1 374 ? 31.994 -16.371 39.966 1.00 27.99 356 LEU A CA 1
ATOM 2789 C C . LEU A 1 374 ? 33.023 -16.126 41.066 1.00 30.74 356 LEU A C 1
ATOM 2790 O O . LEU A 1 374 ? 33.821 -15.184 40.988 1.00 30.52 356 LEU A O 1
ATOM 2795 N N . LYS A 1 375 ? 33.036 -16.988 42.089 1.00 28.92 357 LYS A N 1
ATOM 2796 C CA . LYS A 1 375 ? 33.958 -16.815 43.208 1.00 30.51 357 LYS A CA 1
ATOM 2797 C C . LYS A 1 375 ? 35.406 -16.870 42.737 1.00 28.33 357 LYS A C 1
ATOM 2798 O O . LYS A 1 375 ? 36.225 -16.018 43.103 1.00 31.92 357 LYS A O 1
ATOM 2804 N N . PHE A 1 376 ? 35.734 -17.872 41.917 1.00 26.09 358 PHE A N 1
ATOM 2805 C CA . PHE A 1 376 ? 37.066 -17.968 41.322 1.00 28.14 358 PHE A CA 1
ATOM 2806 C C . PHE A 1 376 ? 37.446 -16.679 40.602 1.00 26.85 358 PHE A C 1
ATOM 2807 O O . PHE A 1 376 ? 38.536 -16.133 40.810 1.00 25.04 358 PHE A O 1
ATOM 2815 N N . MET A 1 377 ? 36.550 -16.171 39.753 1.00 24.24 359 MET A N 1
ATOM 2816 C CA . MET A 1 377 ? 36.872 -14.975 38.981 1.00 24.24 359 MET A CA 1
ATOM 2817 C C . MET A 1 377 ? 36.983 -13.747 39.872 1.00 32.45 359 MET A C 1
ATOM 2818 O O . MET A 1 377 ? 37.810 -12.864 39.616 1.00 28.14 359 MET A O 1
ATOM 2823 N N . GLN A 1 378 ? 36.155 -13.667 40.917 1.00 33.02 360 GLN A N 1
ATOM 2824 C CA . GLN A 1 378 ? 36.250 -12.539 41.840 1.00 35.15 360 GLN A CA 1
ATOM 2825 C C . GLN A 1 378 ? 37.601 -12.518 42.545 1.00 29.82 360 GLN A C 1
ATOM 2826 O O . GLN A 1 378 ? 38.216 -11.455 42.691 1.00 31.48 360 GLN A O 1
ATOM 2832 N N . GLU A 1 379 ? 38.089 -13.687 42.971 1.00 32.06 361 GLU A N 1
ATOM 2833 C CA . GLU A 1 379 ? 39.369 -13.746 43.672 1.00 33.11 361 GLU A CA 1
ATOM 2834 C C . GLU A 1 379 ? 40.530 -13.471 42.728 1.00 32.59 361 GLU A C 1
ATOM 2835 O O . GLU A 1 379 ? 41.491 -12.783 43.095 1.00 31.65 361 GLU A O 1
ATOM 2841 N N . MET A 1 380 ? 40.467 -14.011 41.514 1.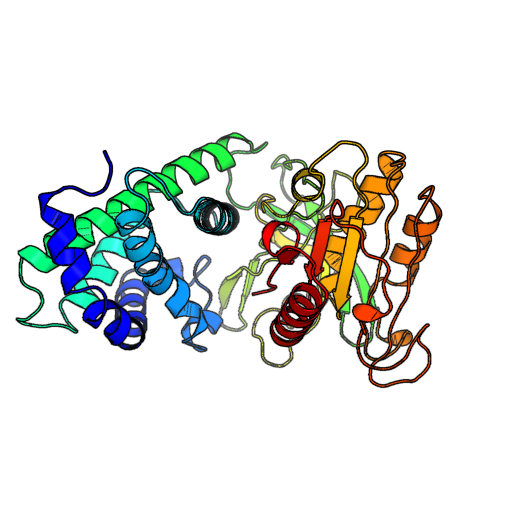00 25.83 362 MET A N 1
ATOM 2842 C CA . MET A 1 380 ? 41.518 -13.752 40.538 1.00 20.78 362 MET A CA 1
ATOM 2843 C C . MET A 1 380 ? 41.563 -12.276 40.172 1.00 25.79 362 MET A C 1
ATOM 2844 O O . MET A 1 380 ? 42.637 -11.667 40.134 1.00 30.18 362 MET A O 1
ATOM 2849 N N . ARG A 1 381 ? 40.398 -11.681 39.898 1.00 23.63 363 ARG A N 1
ATOM 2850 C CA . ARG A 1 381 ? 40.362 -10.266 39.550 1.00 27.96 363 ARG A CA 1
ATOM 2851 C C . ARG A 1 381 ? 40.917 -9.416 40.682 1.00 32.01 363 ARG A C 1
ATOM 2852 O O . ARG A 1 381 ? 41.696 -8.485 40.447 1.00 34.18 363 ARG A O 1
ATOM 2854 N N . SER A 1 382 ? 40.543 -9.738 41.920 1.00 32.58 364 SER A N 1
ATOM 2855 C CA . SER A 1 382 ? 41.045 -8.990 43.068 1.00 37.84 364 SER A CA 1
ATOM 2856 C C . SER A 1 382 ? 42.560 -9.111 43.183 1.00 36.37 364 SER A C 1
ATOM 2857 O O . SER A 1 382 ? 43.268 -8.104 43.302 1.00 37.98 364 SER A O 1
ATOM 2860 N N . HIS A 1 383 ? 43.080 -10.342 43.124 1.00 27.55 365 HIS A N 1
ATOM 2861 C CA . HIS A 1 383 ? 44.520 -10.547 43.259 1.00 34.01 365 HIS A CA 1
ATOM 2862 C C . HIS A 1 383 ? 45.295 -9.941 42.093 1.00 34.40 365 HIS A C 1
ATOM 2863 O O . HIS A 1 383 ? 46.422 -9.470 42.282 1.00 35.72 365 HIS A O 1
ATOM 2870 N N . LEU A 1 384 ? 44.716 -9.945 40.889 1.00 31.74 366 LEU A N 1
ATOM 2871 C CA . LEU A 1 384 ? 45.352 -9.273 39.760 1.00 25.95 366 LEU A CA 1
ATOM 2872 C C . LEU A 1 384 ? 45.450 -7.771 40.001 1.00 29.37 366 LEU A C 1
ATOM 2873 O O . LEU A 1 384 ? 46.499 -7.157 39.768 1.00 33.48 366 LEU A O 1
ATOM 2878 N N . VAL A 1 385 ? 44.357 -7.159 40.454 1.00 33.22 367 VAL A N 1
ATOM 2879 C CA . VAL A 1 385 ? 44.379 -5.727 40.741 1.00 31.23 367 VAL A CA 1
ATOM 2880 C C . VAL A 1 385 ? 45.372 -5.422 41.857 1.00 36.82 367 VAL A C 1
ATOM 2881 O O . VAL A 1 385 ? 46.124 -4.442 41.788 1.00 42.35 367 VAL A O 1
ATOM 2885 N N . GLU A 1 386 ? 45.399 -6.261 42.897 1.00 40.91 368 GLU A N 1
ATOM 2886 C CA . GLU A 1 386 ? 46.372 -6.067 43.968 1.00 41.23 368 GLU A CA 1
ATOM 2887 C C . GLU A 1 386 ? 47.800 -6.167 43.448 1.00 44.54 368 GLU A C 1
ATOM 2888 O O . GLU A 1 386 ? 48.690 -5.465 43.943 1.00 50.58 368 GLU A O 1
ATOM 2890 N N . ALA A 1 387 ? 48.036 -7.013 42.447 1.00 41.91 369 ALA A N 1
ATOM 2891 C CA . ALA A 1 387 ? 49.353 -7.167 41.846 1.00 38.96 369 ALA A CA 1
ATOM 2892 C C . ALA A 1 387 ? 49.653 -6.112 40.787 1.00 42.64 369 ALA A C 1
ATOM 2893 O O . ALA A 1 387 ? 50.675 -6.221 40.100 1.00 46.62 369 ALA A O 1
ATOM 2895 N N . GLY A 1 388 ? 48.791 -5.111 40.625 1.00 39.10 370 GLY A N 1
ATOM 2896 C CA . GLY A 1 388 ? 49.065 -4.002 39.737 1.00 40.81 370 GLY A CA 1
ATOM 2897 C C . GLY A 1 388 ? 48.539 -4.133 38.323 1.00 35.63 370 GLY A C 1
ATOM 2898 O O . GLY A 1 388 ? 48.824 -3.256 37.494 1.00 40.26 370 GLY A O 1
ATOM 2899 N N . ILE A 1 389 ? 47.791 -5.193 38.011 1.00 31.96 371 ILE A N 1
ATOM 2900 C CA . ILE A 1 389 ? 47.201 -5.322 36.685 1.00 27.58 371 ILE A CA 1
ATOM 2901 C C . ILE A 1 389 ? 46.024 -4.365 36.570 1.00 33.31 371 ILE A C 1
ATOM 2902 O O . ILE A 1 389 ? 45.188 -4.270 37.480 1.00 33.75 371 ILE A O 1
ATOM 2907 N N . ALA A 1 390 ? 45.961 -3.642 35.456 1.00 29.54 372 ALA A N 1
ATOM 2908 C CA . ALA A 1 390 ? 44.895 -2.672 35.246 1.00 31.97 372 ALA A CA 1
ATOM 2909 C C . ALA A 1 390 ? 43.555 -3.373 35.069 1.00 31.81 372 ALA A C 1
ATOM 2910 O O . ALA A 1 390 ? 43.448 -4.360 34.340 1.00 26.31 372 ALA A O 1
ATOM 2912 N N . LYS A 1 391 ? 42.525 -2.850 35.742 1.00 36.10 373 LYS A N 1
ATOM 2913 C CA . LYS A 1 391 ? 41.173 -3.372 35.553 1.00 34.95 373 LYS A CA 1
ATOM 2914 C C . LYS A 1 391 ? 40.785 -3.366 34.079 1.00 34.83 373 LYS A C 1
ATOM 2915 O O . LYS A 1 391 ? 40.116 -4.289 33.597 1.00 33.14 373 LYS A O 1
ATOM 2917 N N . HIS A 1 392 ? 41.220 -2.340 33.344 1.00 31.44 374 HIS A N 1
ATOM 2918 C CA . HIS A 1 392 ? 40.907 -2.216 31.926 1.00 33.58 374 HIS A CA 1
ATOM 2919 C C . HIS A 1 392 ? 41.509 -3.344 31.102 1.00 31.31 374 HIS A C 1
ATOM 2920 O O . HIS A 1 392 ? 41.086 -3.555 29.961 1.00 31.50 374 HIS A O 1
ATOM 2927 N N . LYS A 1 393 ? 42.490 -4.066 31.649 1.00 26.39 375 LYS A N 1
ATOM 2928 C CA . LYS A 1 393 ? 43.157 -5.163 30.958 1.00 25.17 375 LYS A CA 1
ATOM 2929 C C . LYS A 1 393 ? 42.607 -6.532 31.329 1.00 28.44 375 LYS A C 1
ATOM 2930 O O . LYS A 1 393 ? 43.099 -7.538 30.810 1.00 24.67 375 LYS A O 1
ATOM 2936 N N . ILE A 1 394 ? 41.636 -6.603 32.232 1.00 22.85 376 ILE A N 1
ATOM 2937 C CA . ILE A 1 394 ? 41.094 -7.870 32.709 1.00 22.55 376 ILE A CA 1
ATOM 2938 C C . ILE A 1 394 ? 39.730 -8.057 32.067 1.00 26.25 376 ILE A C 1
ATOM 2939 O O . ILE A 1 394 ? 38.839 -7.215 32.225 1.00 29.35 376 ILE A O 1
ATOM 2944 N N . PHE A 1 395 ? 39.573 -9.151 31.336 1.00 20.61 377 PHE A N 1
ATOM 2945 C CA . PHE A 1 395 ? 38.340 -9.473 30.640 1.00 23.54 377 PHE A CA 1
ATOM 2946 C C . PHE A 1 395 ? 37.774 -10.749 31.237 1.00 27.97 377 PHE A C 1
ATOM 294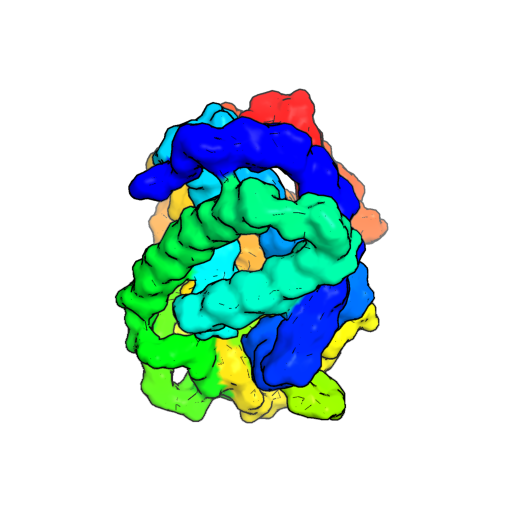7 O O . PHE A 1 395 ? 38.527 -11.646 31.619 1.00 23.00 377 PHE A O 1
ATOM 2955 N N . TYR A 1 396 ? 36.454 -10.840 31.334 1.00 26.74 378 TYR A N 1
ATOM 2956 C CA . TYR A 1 396 ? 35.903 -12.025 31.965 1.00 29.71 378 TYR A CA 1
ATOM 2957 C C . TYR A 1 396 ? 34.640 -12.467 31.243 1.00 34.50 378 TYR A C 1
ATOM 2958 O O . TYR A 1 396 ? 34.038 -11.726 30.459 1.00 31.22 378 TYR A O 1
ATOM 2967 N N . GLU A 1 397 ? 34.265 -13.709 31.525 1.00 36.83 379 GLU A N 1
ATOM 2968 C CA . GLU A 1 397 ? 33.111 -14.361 30.919 1.00 40.97 379 GLU A CA 1
ATOM 2969 C C . GLU A 1 397 ? 32.409 -15.132 32.027 1.00 33.52 379 GLU A C 1
ATOM 2970 O O . GLU A 1 397 ? 32.975 -16.084 32.574 1.00 36.75 379 GLU A O 1
ATOM 2976 N N . ILE A 1 398 ? 31.205 -14.697 32.384 1.00 32.58 380 ILE A N 1
ATOM 2977 C CA . ILE A 1 398 ? 30.423 -15.348 33.429 1.00 35.94 380 ILE A CA 1
ATOM 2978 C C . ILE A 1 398 ? 29.552 -16.420 32.787 1.00 36.20 380 ILE A C 1
ATOM 2979 O O . ILE A 1 398 ? 28.847 -16.151 31.806 1.00 32.12 380 ILE A O 1
ATOM 2984 N N . PHE A 1 399 ? 29.602 -17.639 33.333 1.00 28.74 381 PHE A N 1
ATOM 2985 C CA . PHE A 1 399 ? 28.772 -18.745 32.841 1.00 35.80 381 PHE A CA 1
ATOM 2986 C C . PHE A 1 399 ? 27.451 -18.757 33.617 1.00 45.08 381 PHE A C 1
ATOM 2987 O O . PHE A 1 399 ? 27.222 -19.560 34.526 1.00 49.96 381 PHE A O 1
ATOM 2995 N N . GLY A 1 400 ? 26.563 -17.845 33.242 1.00 45.65 382 GLY A N 1
ATOM 2996 C CA . GLY A 1 400 ? 25.253 -17.772 33.864 1.00 54.59 382 GLY A CA 1
ATOM 2997 C C . GLY A 1 400 ? 24.749 -16.352 34.012 1.00 54.15 382 GLY A C 1
ATOM 2998 O O . GLY A 1 400 ? 25.378 -15.418 33.521 1.00 52.52 382 GLY A O 1
#

Secondary structure (DSSP, 8-state):
--S-TTTHHHHHHHHHHHHHHHHHHHHHHHHHHHHH-GGGTTTTS-HHHHHH-TGGGHHHHHHHHHHHHHHHSTT---HHHHHHHHHHHHHTT--TTHHHHHHHHHHHHHHHHHGGG--HHHHHHHHHHHHHHHHHHHHHHHHHHHT-SSS-SEEEEEEEEEEE-SSSEEEEEEEESSSPPPPPP-TT-EEEEEEE-TTS-EEEEEEE--S--TT-EEEEEE--TT-SHHHHHHTPPTT-EEEEE--B-S--HHHH-SSTT--EEEEEEGGGHHHHHHHHHHHHHTT--SEEEEEEEESSSTT-TTHHHHHHHHHTSTEEEEEEEESSSS-SSEESS--GGGS---TT-EEEEES-HHHHHHHHHHHHHTT--GGGEEEE---